Protein AF-A0A845YK09-F1 (afdb_monomer_lite)

Foldseek 3Di:
DDPLLVVLVVLVVLVVLVQQQVCQVLLFGDQDPPDDDDDDPVLCPDPVLVCQQVFPWDADPLQGIAGDDHPQSLSNSLVCLLVLHGDHDDSPDDDDDDDDDDDDSVVVVLLVLLQVLLSLLRNLVVNLVSDCVSRPVVSNVVSVCSVCQLLVLVLLVLLLVVCVVVVVVVSNVVSVVVLVVVLVVVQCVSCPPHPDDRDPSSSVSVNCCRNVSSVSNLLSNLASQWDWDPPDPIDTGHRDDDDPSSVVSVVVSVVVSVVVVVVSNQVSCVVVVNDDPVVVVVVVDPDDPPPPQPDAAEDELVVQPFDAPPPDASLVSQQVVLVVCCPDPVLVHAHEYEAAFHETEHAAAREHATARYEYEYPAEPRAEDEYPYAPVRHQENYHYDHPDPAAHEAYEYEGYEYHYDDQPRALRHEYHEHARYEHYEYERYEYEPRHPHPYHYHNYYNYYYYNYYYNNHDDDPPPPPPDDPPDD

Secondary structure (DSSP, 8-state):
--HHHHHHHHHHHHHHHHHHHHHHTTT-PPP-TTS-----HHHHT-HHHHHHHHH-EEEETTTEEEEPPS--HHHHHHHHHHTT------TT----------S-HHHHHHHHHHHHHHHHHHHHHHHHTTHHHHH-HHHHHHHHHHHHHHHHHHHHHHHHHHHHHTT-HHHHHHHHHHHHHHHHHHHHHHHTT-SSPP-TTHHHHHHHHHHHHHHHHHHHHHTTT-EEE-SSTTEEEPPS--HHHHHHHHHHHHHHHHHHHHHHHHHHHHHTTS--HHHHTGGGSS------PPPPEEEEGGGGT--TTSSS-HHHHHHHHHHHHHHSTTTTS-EEEEP-SEEEEESS-EEE-SSSEEEE-SSTTTEEEEE---TTT-SEEEEE--SSSSPEE--EEES-EEEES-TTT-TT-EEEEEESEEEEEEEEEEE-TT-S-SEEEES-EEEEEEEEEETTEEPPPPTTS-SSSS--

Radius of gyration: 36.16 Å; chains: 1; bounding box: 84×55×91 Å

Structure (mmCIF, N/CA/C/O backbone):
data_AF-A0A845YK09-F1
#
_entry.id   AF-A0A845YK09-F1
#
loop_
_atom_site.group_PDB
_atom_site.id
_atom_site.type_symbol
_atom_site.label_atom_id
_atom_site.label_alt_id
_atom_site.label_comp_id
_atom_site.label_asym_id
_atom_site.label_entity_id
_atom_site.label_seq_id
_atom_site.pdbx_PDB_ins_code
_atom_site.Cartn_x
_atom_site.Cartn_y
_atom_site.Cartn_z
_atom_site.occupancy
_atom_site.B_iso_or_equiv
_atom_site.auth_seq_id
_atom_site.auth_comp_id
_atom_site.auth_asym_id
_atom_site.auth_atom_id
_atom_site.pdbx_PDB_model_num
ATOM 1 N N . GLY A 1 1 ? 31.992 8.719 -1.943 1.00 63.75 1 GLY A N 1
ATOM 2 C CA . GLY A 1 1 ? 30.748 9.393 -1.505 1.00 63.75 1 GLY A CA 1
ATOM 3 C C . GLY A 1 1 ? 30.561 9.208 -0.008 1.00 63.75 1 GLY A C 1
ATOM 4 O O . GLY A 1 1 ? 31.374 8.524 0.595 1.00 63.75 1 GLY A O 1
ATOM 5 N N . SER A 1 2 ? 29.523 9.802 0.593 1.00 82.25 2 SER A N 1
ATOM 6 C CA . SER A 1 2 ? 29.191 9.605 2.020 1.00 82.25 2 SER A CA 1
ATOM 7 C C . SER A 1 2 ? 28.936 8.128 2.353 1.00 82.25 2 SER A C 1
ATOM 9 O O . SER A 1 2 ? 28.369 7.408 1.528 1.00 82.25 2 SER A O 1
ATOM 11 N N . TYR A 1 3 ? 29.289 7.705 3.574 1.00 86.69 3 TYR A N 1
ATOM 12 C CA . TYR A 1 3 ? 29.006 6.365 4.103 1.00 86.69 3 TYR A CA 1
ATOM 13 C C . TYR A 1 3 ? 27.533 5.972 3.921 1.00 86.69 3 TYR A C 1
ATOM 15 O O . TYR A 1 3 ? 27.232 4.916 3.374 1.00 86.69 3 TYR A O 1
ATOM 23 N N . PHE A 1 4 ? 26.608 6.871 4.267 1.00 86.06 4 PHE A N 1
ATOM 24 C CA . PHE A 1 4 ? 25.168 6.629 4.143 1.00 86.06 4 PHE A CA 1
ATOM 25 C C . PHE A 1 4 ? 24.742 6.341 2.698 1.00 86.06 4 PHE A C 1
ATOM 27 O O . PHE A 1 4 ? 23.934 5.451 2.440 1.00 86.06 4 PHE A O 1
ATOM 34 N N . PHE A 1 5 ? 25.316 7.069 1.737 1.00 85.81 5 PHE A N 1
ATOM 35 C CA . PHE A 1 5 ? 25.036 6.855 0.320 1.00 85.81 5 PHE A CA 1
ATOM 36 C C . PHE A 1 5 ? 25.620 5.527 -0.172 1.00 85.81 5 PHE A C 1
ATOM 38 O O . PHE A 1 5 ? 24.969 4.828 -0.940 1.00 85.81 5 PHE A O 1
ATOM 45 N N . SER A 1 6 ? 26.812 5.155 0.301 1.00 87.19 6 SER A N 1
ATOM 46 C CA . SER A 1 6 ? 27.419 3.854 -0.002 1.00 87.19 6 SER A CA 1
ATOM 47 C C . SER A 1 6 ? 26.525 2.707 0.473 1.00 87.19 6 SER A C 1
ATOM 49 O O . SER A 1 6 ? 26.151 1.837 -0.312 1.00 87.19 6 SER A O 1
ATOM 51 N N . GLU A 1 7 ? 26.100 2.744 1.737 1.00 91.00 7 GLU A N 1
ATOM 52 C CA . GLU A 1 7 ? 25.234 1.717 2.326 1.00 91.00 7 GLU A CA 1
ATOM 53 C C . GLU A 1 7 ? 23.858 1.650 1.660 1.00 91.00 7 GLU A C 1
ATOM 55 O O . GLU A 1 7 ? 23.303 0.566 1.469 1.00 91.00 7 GLU A O 1
ATOM 60 N N . TRP A 1 8 ? 23.322 2.795 1.231 1.00 90.38 8 TRP A N 1
ATOM 61 C CA . TRP A 1 8 ? 22.096 2.834 0.444 1.00 90.38 8 TRP A CA 1
ATOM 62 C C . TRP A 1 8 ? 22.237 2.079 -0.886 1.00 90.38 8 TRP A C 1
ATOM 64 O O . TRP A 1 8 ? 21.333 1.331 -1.269 1.00 90.38 8 TRP A O 1
ATOM 74 N N . PHE A 1 9 ? 23.376 2.220 -1.575 1.00 88.00 9 PHE A N 1
ATOM 75 C CA . PHE A 1 9 ? 23.664 1.473 -2.802 1.00 88.00 9 PHE A CA 1
ATOM 76 C C . PHE A 1 9 ? 23.858 -0.022 -2.541 1.00 88.00 9 PHE A C 1
ATOM 78 O O . PHE A 1 9 ? 23.292 -0.821 -3.287 1.00 88.00 9 PHE A O 1
ATOM 85 N N . HIS A 1 10 ? 24.569 -0.412 -1.478 1.00 89.38 10 HIS A N 1
ATOM 86 C CA . HIS A 1 10 ? 24.695 -1.822 -1.085 1.00 89.38 10 HIS A CA 1
ATOM 87 C C . HIS A 1 10 ? 23.322 -2.471 -0.882 1.00 89.38 10 HIS A C 1
ATOM 89 O O . HIS A 1 10 ? 23.023 -3.491 -1.507 1.00 89.38 10 HIS A O 1
ATOM 95 N N . LEU A 1 11 ? 22.449 -1.828 -0.099 1.00 92.50 11 LEU A N 1
ATOM 96 C CA . LEU A 1 11 ? 21.074 -2.280 0.106 1.00 92.50 11 LEU A CA 1
ATOM 97 C C . LEU A 1 11 ? 20.306 -2.382 -1.220 1.00 92.50 11 LEU A C 1
ATOM 99 O O . LEU A 1 11 ? 19.710 -3.416 -1.524 1.00 92.50 11 LEU A O 1
ATOM 103 N N . ARG A 1 12 ? 20.338 -1.327 -2.042 1.00 89.38 12 ARG A N 1
ATOM 104 C CA . ARG A 1 12 ? 19.644 -1.294 -3.339 1.00 89.38 12 ARG A CA 1
ATOM 105 C C . ARG A 1 12 ? 20.117 -2.405 -4.268 1.00 89.38 12 ARG A C 1
ATOM 107 O O . ARG A 1 12 ? 19.286 -3.007 -4.948 1.00 89.38 12 ARG A O 1
ATOM 114 N N . PHE A 1 13 ? 21.418 -2.666 -4.325 1.00 88.38 13 PHE A N 1
ATOM 115 C CA . PHE A 1 13 ? 21.980 -3.707 -5.174 1.00 88.38 13 PHE A CA 1
ATOM 116 C C . PHE A 1 13 ? 21.668 -5.108 -4.668 1.00 88.38 13 PHE A C 1
ATOM 118 O O . PHE A 1 13 ? 21.361 -5.959 -5.501 1.00 88.38 13 PHE A O 1
ATOM 125 N N . ALA A 1 14 ? 21.674 -5.335 -3.354 1.00 91.00 14 ALA A N 1
ATOM 126 C CA . ALA A 1 14 ? 21.260 -6.607 -2.771 1.00 91.00 14 ALA A CA 1
ATOM 127 C C . ALA A 1 14 ? 19.788 -6.911 -3.101 1.00 91.00 14 ALA A C 1
ATOM 129 O O . ALA A 1 14 ? 19.488 -7.960 -3.672 1.00 91.00 14 ALA A O 1
ATOM 130 N N . GLN A 1 15 ? 18.890 -5.940 -2.889 1.00 91.81 15 GLN A N 1
ATOM 131 C CA . GLN A 1 15 ? 17.472 -6.067 -3.252 1.00 91.81 15 GLN A CA 1
ATOM 132 C C . GLN A 1 15 ? 17.271 -6.342 -4.744 1.00 91.81 15 GLN A C 1
ATOM 134 O O . GLN A 1 15 ? 16.483 -7.202 -5.128 1.00 91.81 15 GLN A O 1
ATOM 139 N N . ARG A 1 16 ? 17.982 -5.601 -5.605 1.00 89.31 16 ARG A N 1
ATOM 140 C CA . ARG A 1 16 ? 17.875 -5.768 -7.059 1.00 89.31 16 ARG A CA 1
ATOM 141 C C . ARG A 1 16 ? 18.426 -7.099 -7.533 1.00 89.31 16 ARG A C 1
ATOM 143 O O . ARG A 1 16 ? 17.852 -7.665 -8.449 1.00 89.31 16 ARG A O 1
ATOM 150 N N . HIS A 1 17 ? 19.512 -7.582 -6.943 1.00 89.56 17 HIS A N 1
ATOM 151 C CA . HIS A 1 17 ? 20.058 -8.885 -7.290 1.00 89.56 17 HIS A CA 1
ATOM 152 C C . HIS A 1 17 ? 19.050 -9.990 -6.968 1.00 89.56 17 HIS A C 1
ATOM 154 O O . HIS A 1 17 ? 18.699 -10.744 -7.863 1.00 89.56 17 HIS A O 1
ATOM 160 N N . MET A 1 18 ? 18.515 -10.024 -5.742 1.00 90.38 18 MET A N 1
ATOM 161 C CA . MET A 1 18 ? 17.496 -11.006 -5.358 1.00 90.38 18 MET A CA 1
ATOM 162 C C . MET A 1 18 ? 16.271 -10.952 -6.283 1.00 90.38 18 MET A C 1
ATOM 164 O O . MET A 1 18 ? 15.824 -11.983 -6.778 1.00 90.38 18 MET A O 1
ATOM 168 N N . GLN A 1 19 ? 15.769 -9.745 -6.563 1.00 91.00 19 GLN A N 1
ATOM 169 C CA . GLN A 1 19 ? 14.656 -9.547 -7.490 1.00 91.00 19 GLN A CA 1
ATOM 170 C C . GLN A 1 19 ? 14.965 -10.105 -8.885 1.00 91.00 19 GLN A C 1
ATOM 172 O O . GLN A 1 19 ? 14.148 -10.823 -9.445 1.00 91.00 19 GLN A O 1
ATOM 177 N N . MET A 1 20 ? 16.145 -9.815 -9.436 1.00 91.38 20 MET A N 1
ATOM 178 C CA . MET A 1 20 ? 16.518 -10.268 -10.778 1.00 91.38 20 MET A CA 1
ATOM 179 C C . MET A 1 20 ? 16.751 -11.776 -10.848 1.00 91.38 20 MET A C 1
ATOM 181 O O . MET A 1 20 ? 16.384 -12.382 -11.849 1.00 91.38 20 MET A O 1
ATOM 185 N N . CYS A 1 21 ? 17.303 -12.391 -9.798 1.00 90.75 21 CYS A N 1
ATOM 186 C CA . CYS A 1 21 ? 17.396 -13.848 -9.706 1.00 90.75 21 CYS A CA 1
ATOM 187 C C . CYS A 1 21 ? 16.002 -14.485 -9.753 1.00 90.75 21 CYS A C 1
ATOM 189 O O . CYS A 1 21 ? 15.794 -15.426 -10.511 1.00 90.75 21 CYS A O 1
ATOM 191 N N . SER A 1 22 ? 15.037 -13.925 -9.014 1.00 91.12 22 SER A N 1
ATOM 192 C CA . SER A 1 22 ? 13.645 -14.387 -9.042 1.00 91.12 22 SER A CA 1
ATOM 193 C C . SER A 1 22 ? 12.999 -14.185 -10.415 1.00 91.12 22 SER A C 1
ATOM 195 O O . SER A 1 22 ? 12.421 -15.121 -10.959 1.00 91.12 22 SER A O 1
ATOM 197 N N . ASP A 1 23 ? 13.106 -12.987 -10.997 1.00 91.50 23 ASP A N 1
ATOM 198 C CA . ASP A 1 23 ? 12.521 -12.678 -12.308 1.00 91.50 23 ASP A CA 1
ATOM 199 C C . ASP A 1 23 ? 13.097 -13.587 -13.405 1.00 91.50 23 ASP A C 1
ATOM 201 O O . ASP A 1 23 ? 12.371 -14.060 -14.279 1.00 91.50 23 ASP A O 1
ATOM 205 N N . SER A 1 24 ? 14.399 -13.875 -13.346 1.00 92.06 24 SER A N 1
ATOM 206 C CA . SER A 1 24 ? 15.105 -14.678 -14.345 1.00 92.06 24 SER A CA 1
ATOM 207 C C . SER A 1 24 ? 14.584 -16.109 -14.469 1.00 92.06 24 SER A C 1
ATOM 209 O O . SER A 1 24 ? 14.673 -16.680 -15.556 1.00 92.06 24 SER A O 1
ATOM 211 N N . LEU A 1 25 ? 14.010 -16.679 -13.404 1.00 91.94 25 LEU A N 1
ATOM 212 C CA . LEU A 1 25 ? 13.398 -18.014 -13.440 1.00 91.94 25 LEU A CA 1
ATOM 213 C C . LEU A 1 25 ? 12.175 -18.075 -14.366 1.00 91.94 25 LEU A C 1
ATOM 215 O O . LEU A 1 25 ? 11.788 -19.150 -14.806 1.00 91.94 25 LEU A O 1
ATOM 219 N N . SER A 1 26 ? 11.578 -16.926 -14.693 1.00 91.50 26 SER A N 1
ATOM 220 C CA . SER A 1 26 ? 10.445 -16.837 -15.618 1.00 91.50 26 SER A CA 1
ATOM 221 C C . SER A 1 26 ? 10.853 -16.682 -17.090 1.00 91.50 26 SER A C 1
ATOM 223 O O . SER A 1 26 ? 9.992 -16.464 -17.941 1.00 91.50 26 SER A O 1
ATOM 225 N N . HIS A 1 27 ? 12.158 -16.729 -17.398 1.00 92.31 27 HIS A N 1
ATOM 226 C CA . HIS A 1 27 ? 12.743 -16.388 -18.707 1.00 92.31 27 HIS A CA 1
ATOM 227 C C . HIS A 1 27 ? 12.417 -14.966 -19.196 1.00 92.31 27 HIS A C 1
ATOM 229 O O . HIS A 1 27 ? 12.650 -14.626 -20.360 1.00 92.31 27 HIS A O 1
ATOM 235 N N . LYS A 1 28 ? 11.889 -14.117 -18.307 1.00 92.00 28 LYS A N 1
ATOM 236 C CA . LYS A 1 28 ? 11.521 -12.727 -18.559 1.00 92.00 28 LYS A CA 1
ATOM 237 C C . LYS A 1 28 ? 11.984 -11.877 -17.376 1.00 92.00 28 LYS A C 1
ATOM 239 O O . LYS A 1 28 ? 11.409 -11.908 -16.294 1.00 92.00 28 LYS A O 1
ATOM 244 N N . VAL A 1 29 ? 13.015 -11.064 -17.577 1.00 91.19 29 VAL A N 1
ATOM 245 C CA . VAL A 1 29 ? 13.506 -10.155 -16.526 1.00 91.19 29 VAL A CA 1
ATOM 246 C C . VAL A 1 29 ? 12.875 -8.776 -16.629 1.00 91.19 29 VAL A C 1
ATOM 248 O O . VAL A 1 29 ? 12.523 -8.308 -17.715 1.00 91.19 29 VAL A O 1
ATOM 251 N N . MET A 1 30 ? 12.774 -8.077 -15.502 1.00 89.44 30 MET A N 1
ATOM 252 C CA . MET A 1 30 ? 12.527 -6.641 -15.526 1.00 89.44 30 MET A CA 1
ATOM 253 C C . MET A 1 30 ? 13.784 -5.888 -15.968 1.00 89.44 30 MET A C 1
ATOM 255 O O . MET A 1 30 ? 14.908 -6.287 -15.681 1.00 89.44 30 MET A O 1
ATOM 259 N N . CYS A 1 31 ? 13.616 -4.746 -16.637 1.00 86.00 31 CYS A N 1
ATOM 260 C CA . CYS A 1 31 ? 14.777 -3.936 -17.006 1.00 86.00 31 CYS A CA 1
ATOM 261 C C . CYS A 1 31 ? 15.535 -3.435 -15.768 1.00 86.00 31 CYS A C 1
ATOM 263 O O . CYS A 1 31 ? 14.971 -2.771 -14.881 1.00 86.00 31 CYS A O 1
ATOM 265 N N . LEU A 1 32 ? 16.831 -3.735 -15.776 1.00 77.81 32 LEU A N 1
ATOM 266 C CA . LEU A 1 32 ? 17.818 -3.407 -14.765 1.00 77.81 32 LEU A CA 1
ATOM 267 C C . LEU A 1 32 ? 18.640 -2.197 -15.229 1.00 77.81 32 LEU A C 1
ATOM 269 O O . LEU A 1 32 ? 19.748 -2.326 -15.739 1.00 77.81 32 LEU A O 1
ATOM 273 N N . THR A 1 33 ? 18.063 -1.007 -15.072 1.00 67.31 33 THR A N 1
ATOM 274 C CA . THR A 1 33 ? 18.652 0.246 -15.569 1.00 67.31 33 THR A CA 1
ATOM 275 C C . THR A 1 33 ? 20.012 0.541 -14.938 1.00 67.31 33 THR A C 1
ATOM 277 O O . THR A 1 33 ? 20.138 0.479 -13.710 1.00 67.31 33 THR A O 1
ATOM 280 N N . GLY A 1 34 ? 20.983 0.966 -15.747 1.00 65.50 34 GLY A N 1
ATOM 281 C CA . GLY A 1 34 ? 22.336 1.289 -15.287 1.00 65.50 34 GLY A CA 1
ATOM 282 C C . GLY A 1 34 ? 23.223 0.068 -15.032 1.00 65.50 34 GLY A C 1
ATOM 283 O O . GLY A 1 34 ? 24.193 0.174 -14.282 1.00 65.50 34 GLY A O 1
ATOM 284 N N . ARG A 1 35 ? 22.890 -1.084 -15.626 1.00 70.50 35 ARG A N 1
ATOM 285 C CA . ARG A 1 35 ? 23.744 -2.275 -15.641 1.00 70.50 35 ARG A CA 1
ATOM 286 C C . ARG A 1 35 ? 24.075 -2.708 -17.061 1.00 70.50 35 ARG A C 1
ATOM 288 O O . ARG A 1 35 ? 23.386 -2.369 -18.018 1.00 70.50 35 ARG A O 1
ATOM 295 N N . PHE A 1 36 ? 25.156 -3.469 -17.164 1.00 80.50 36 PHE A N 1
ATOM 296 C CA . PHE A 1 36 ? 25.626 -4.031 -18.416 1.00 80.50 36 PHE A CA 1
ATOM 297 C C . PHE A 1 36 ? 24.613 -5.047 -18.954 1.00 80.50 36 PHE A C 1
ATOM 299 O O . PHE A 1 36 ? 24.265 -6.003 -18.264 1.00 80.50 36 PHE A O 1
ATOM 306 N N . SER A 1 37 ? 24.125 -4.807 -20.169 1.00 86.31 37 SER A N 1
ATOM 307 C CA . SER A 1 37 ? 23.201 -5.694 -20.875 1.00 86.31 37 SER A CA 1
ATOM 308 C C . SER A 1 37 ? 23.876 -6.197 -22.143 1.00 86.31 37 SER A C 1
ATOM 310 O O . SER A 1 37 ? 24.439 -5.405 -22.899 1.00 86.31 37 SER A O 1
ATOM 312 N N . LEU A 1 38 ? 23.805 -7.504 -22.377 1.00 89.19 38 LEU A N 1
ATOM 313 C CA . LEU A 1 38 ? 24.277 -8.134 -23.604 1.00 89.19 38 LEU A CA 1
ATOM 314 C C . LEU A 1 38 ? 23.077 -8.492 -24.474 1.00 89.19 38 LEU A C 1
ATOM 316 O O . LEU A 1 38 ? 22.118 -9.108 -24.011 1.00 89.19 38 LEU A O 1
ATOM 320 N N . PHE A 1 39 ? 23.146 -8.113 -25.744 1.00 90.56 39 PHE A N 1
ATOM 321 C CA . PHE A 1 39 ? 22.123 -8.413 -26.737 1.00 90.56 39 PHE A CA 1
ATOM 322 C C . PHE A 1 39 ? 22.723 -9.317 -27.810 1.00 90.56 39 PHE A C 1
ATOM 324 O O . PHE A 1 39 ? 23.889 -9.164 -28.175 1.00 90.56 39 PHE A O 1
ATOM 331 N N . ARG A 1 40 ? 21.922 -10.240 -28.352 1.00 91.44 40 ARG A N 1
ATOM 332 C CA . ARG A 1 40 ? 22.327 -11.003 -29.540 1.00 91.44 40 ARG A CA 1
ATOM 333 C C . ARG A 1 40 ? 22.567 -10.030 -30.694 1.00 91.44 40 ARG A C 1
ATOM 335 O O . ARG A 1 40 ? 21.747 -9.135 -30.911 1.00 91.44 40 ARG A O 1
ATOM 342 N N . ALA A 1 41 ? 23.653 -10.224 -31.442 1.00 93.81 41 ALA A N 1
ATOM 343 C CA . ALA A 1 41 ? 24.019 -9.345 -32.555 1.00 93.81 41 ALA A CA 1
ATOM 344 C C . ALA A 1 41 ? 22.880 -9.216 -33.581 1.00 93.81 41 ALA A C 1
ATOM 346 O O . ALA A 1 41 ? 22.527 -8.108 -33.973 1.00 93.81 41 ALA A O 1
ATOM 347 N N . GLU A 1 42 ? 22.227 -10.332 -33.916 1.00 91.88 42 GLU A N 1
ATOM 348 C CA . GLU A 1 42 ? 21.056 -10.362 -34.805 1.00 91.88 42 GLU A CA 1
ATOM 349 C C . GLU A 1 42 ? 19.921 -9.436 -34.342 1.00 91.88 42 GLU A C 1
ATOM 351 O O . GLU A 1 42 ? 19.211 -8.863 -35.161 1.00 91.88 42 GLU A O 1
ATOM 356 N N . THR A 1 43 ? 19.742 -9.274 -33.029 1.00 91.31 43 THR A N 1
ATOM 357 C CA . THR A 1 43 ? 18.692 -8.437 -32.451 1.00 91.31 43 THR A CA 1
ATOM 358 C C . THR A 1 43 ? 19.110 -6.976 -32.458 1.00 91.31 43 THR A C 1
ATOM 360 O O . THR A 1 43 ? 18.324 -6.120 -32.858 1.00 91.31 43 THR A O 1
ATOM 363 N N . ALA A 1 44 ? 20.349 -6.695 -32.053 1.00 89.69 44 ALA A N 1
ATOM 364 C CA . ALA A 1 44 ? 20.887 -5.340 -31.999 1.00 89.69 44 ALA A CA 1
ATOM 365 C C . ALA A 1 44 ? 20.982 -4.687 -33.390 1.00 89.69 44 ALA A C 1
ATOM 367 O O . ALA A 1 44 ? 20.804 -3.478 -33.509 1.00 89.69 44 ALA A O 1
ATOM 368 N N . LEU A 1 45 ? 21.216 -5.485 -34.438 1.00 92.94 45 LEU A N 1
ATOM 369 C CA . LEU A 1 45 ? 21.327 -5.020 -35.823 1.00 92.94 45 LEU A CA 1
ATOM 370 C C . LEU A 1 45 ? 19.976 -4.848 -36.535 1.00 92.94 45 LEU A C 1
ATOM 372 O O . LEU A 1 45 ? 19.941 -4.372 -37.670 1.00 92.94 45 LEU A O 1
ATOM 376 N N . LYS A 1 46 ? 18.845 -5.201 -35.906 1.00 94.69 46 LYS A N 1
ATOM 377 C CA . LYS A 1 46 ? 17.527 -4.977 -36.517 1.00 94.69 46 LYS A CA 1
ATOM 378 C C . LYS A 1 46 ? 17.240 -3.474 -36.628 1.00 94.69 46 LYS A C 1
ATOM 380 O O . LYS A 1 46 ? 17.249 -2.790 -35.600 1.00 94.69 46 LYS A O 1
ATOM 385 N N . PRO A 1 47 ? 16.841 -2.956 -37.808 1.00 94.38 47 PRO A N 1
ATOM 386 C CA . PRO A 1 47 ? 16.496 -1.540 -37.966 1.00 94.38 47 PRO A CA 1
ATOM 387 C C . PRO A 1 47 ? 15.410 -1.073 -36.989 1.00 94.38 47 PRO A C 1
ATOM 389 O O . PRO A 1 47 ? 15.493 0.017 -36.434 1.00 94.38 47 PRO A O 1
ATOM 392 N N . SER A 1 48 ? 14.425 -1.930 -36.694 1.00 93.88 48 SER A N 1
ATOM 393 C CA . SER A 1 48 ? 13.367 -1.635 -35.721 1.00 93.88 48 SER A CA 1
ATOM 394 C C . SER A 1 48 ? 13.869 -1.502 -34.280 1.00 93.88 48 SER A C 1
ATOM 396 O O . SER A 1 48 ? 13.232 -0.822 -33.483 1.00 93.88 48 SER A O 1
ATOM 398 N N . PHE A 1 49 ? 14.965 -2.182 -33.925 1.00 92.25 49 PHE A N 1
ATOM 399 C CA . PHE A 1 49 ? 15.571 -2.085 -32.595 1.00 92.25 49 PHE A CA 1
ATOM 400 C C . PHE A 1 49 ? 16.267 -0.729 -32.437 1.00 92.25 49 PHE A C 1
ATOM 402 O O . PHE A 1 49 ? 15.999 -0.007 -31.477 1.00 92.25 49 PHE A O 1
ATOM 409 N N . ALA A 1 50 ? 17.079 -0.345 -33.428 1.00 89.06 50 ALA A N 1
ATOM 410 C CA . ALA A 1 50 ? 17.730 0.963 -33.474 1.00 89.06 50 ALA A CA 1
ATOM 411 C C . ALA A 1 50 ? 16.704 2.110 -33.512 1.00 89.06 50 ALA A C 1
ATOM 413 O O . ALA A 1 50 ? 16.793 3.038 -32.711 1.00 89.06 50 ALA A O 1
ATOM 414 N N . ALA A 1 51 ? 15.670 1.997 -34.353 1.00 90.50 51 ALA A N 1
ATOM 415 C CA . ALA A 1 51 ? 14.602 2.991 -34.443 1.00 90.50 51 ALA A CA 1
ATOM 416 C C . ALA A 1 51 ? 13.823 3.138 -33.123 1.00 90.50 51 ALA A C 1
ATOM 418 O O . ALA A 1 51 ? 13.535 4.259 -32.704 1.00 90.50 51 ALA A O 1
ATOM 419 N N . GLN A 1 52 ? 13.523 2.028 -32.431 1.00 90.62 52 GLN A N 1
ATOM 420 C CA . GLN A 1 52 ? 12.881 2.073 -31.113 1.00 90.62 52 GLN A CA 1
ATOM 421 C C . GLN A 1 52 ? 13.753 2.814 -30.099 1.00 90.62 52 GLN A C 1
ATOM 423 O O . GLN A 1 52 ? 13.223 3.596 -29.321 1.00 90.62 52 GLN A O 1
ATOM 428 N N . LEU A 1 53 ? 15.068 2.591 -30.100 1.00 87.94 53 LEU A N 1
ATOM 429 C CA . LEU A 1 53 ? 15.991 3.270 -29.191 1.00 87.94 53 LEU A CA 1
ATOM 430 C C . LEU A 1 53 ? 16.134 4.767 -29.509 1.00 87.94 53 LEU A C 1
ATOM 432 O O . LEU A 1 53 ? 16.220 5.592 -28.599 1.00 87.94 53 LEU A O 1
ATOM 436 N N . GLU A 1 54 ? 16.168 5.123 -30.791 1.00 87.06 54 GLU A N 1
ATOM 437 C CA . GLU A 1 54 ? 16.392 6.497 -31.237 1.00 87.06 54 GLU A CA 1
ATOM 438 C C . GLU A 1 54 ? 15.141 7.369 -31.097 1.00 87.06 54 GLU A C 1
ATOM 440 O O . GLU A 1 54 ? 15.243 8.553 -30.765 1.00 87.06 54 GLU A O 1
ATOM 445 N N . GLN A 1 55 ? 13.960 6.809 -31.363 1.00 87.25 55 GLN A N 1
ATOM 446 C CA . GLN A 1 55 ? 12.719 7.564 -31.539 1.00 87.25 55 GLN A CA 1
ATOM 447 C C . GLN A 1 55 ? 11.653 7.250 -30.485 1.00 87.25 55 GLN A C 1
ATOM 449 O O . GLN A 1 55 ? 10.511 7.668 -30.663 1.00 87.25 55 GLN A O 1
ATOM 454 N N . ASP A 1 56 ? 11.989 6.560 -29.387 1.00 89.69 56 ASP A N 1
ATOM 455 C CA . ASP A 1 56 ? 10.975 6.151 -28.411 1.00 89.69 56 ASP A CA 1
ATOM 456 C C . ASP A 1 56 ? 10.177 7.328 -27.841 1.00 89.69 56 ASP A C 1
ATOM 458 O O . ASP A 1 56 ? 10.725 8.368 -27.457 1.00 89.69 56 ASP A O 1
ATOM 462 N N . TYR A 1 57 ? 8.869 7.137 -27.730 1.00 88.12 57 TYR A N 1
ATOM 463 C CA . TYR A 1 57 ? 7.946 8.132 -27.214 1.00 88.12 57 TYR A CA 1
ATOM 464 C C . TYR A 1 57 ? 6.830 7.481 -26.402 1.00 88.12 57 TYR A C 1
ATOM 466 O O . TYR A 1 57 ? 6.527 6.293 -26.527 1.00 88.12 57 TYR A O 1
ATOM 474 N N . LEU A 1 58 ? 6.177 8.295 -25.579 1.00 88.56 58 LEU A N 1
ATOM 475 C CA . LEU A 1 58 ? 4.933 7.943 -24.912 1.00 88.56 58 LEU A CA 1
ATOM 476 C C . LEU A 1 58 ? 3.845 8.923 -25.338 1.00 88.56 58 LEU A C 1
ATOM 478 O O . LEU A 1 58 ? 4.080 10.130 -25.375 1.00 88.56 58 LEU A O 1
ATOM 482 N N . ASN A 1 59 ? 2.664 8.393 -25.653 1.00 88.12 59 ASN A N 1
ATOM 483 C CA . ASN A 1 59 ? 1.446 9.185 -25.781 1.00 88.12 59 ASN A CA 1
ATOM 484 C C . ASN A 1 59 ? 0.738 9.158 -24.425 1.00 88.12 59 ASN A C 1
ATOM 486 O O . ASN A 1 59 ? 0.217 8.119 -24.024 1.00 88.12 59 ASN A O 1
ATOM 490 N N . ASP A 1 60 ? 0.759 10.279 -23.717 1.00 88.50 60 ASP A N 1
ATOM 491 C CA . ASP A 1 60 ? 0.074 10.447 -22.442 1.00 88.50 60 ASP A CA 1
ATOM 492 C C . ASP A 1 60 ? -1.169 11.318 -22.626 1.00 88.50 60 ASP A C 1
ATOM 494 O O . ASP A 1 60 ? -1.162 12.272 -23.404 1.00 88.50 60 ASP A O 1
ATOM 498 N N . TRP A 1 61 ? -2.246 10.981 -21.923 1.00 88.56 61 TRP A N 1
ATOM 499 C CA . TRP A 1 61 ? -3.534 11.651 -22.082 1.00 88.56 61 TRP A CA 1
ATOM 500 C C . TRP A 1 61 ? -3.507 13.116 -21.613 1.00 88.56 61 TRP A C 1
ATOM 502 O O . TRP A 1 61 ? -4.229 13.939 -22.167 1.00 88.56 61 TRP A O 1
ATOM 512 N N . LEU A 1 62 ? -2.671 13.454 -20.622 1.00 89.31 62 LEU A N 1
ATOM 513 C CA . LEU A 1 62 ? -2.545 14.809 -20.085 1.00 89.31 62 LEU A CA 1
ATOM 514 C C . LEU A 1 62 ? -1.408 15.567 -20.772 1.00 89.31 62 LEU A C 1
ATOM 516 O O . LEU A 1 62 ? -1.538 16.737 -21.134 1.00 89.31 62 LEU A O 1
ATOM 520 N N . TRP A 1 63 ? -0.264 14.902 -20.937 1.00 87.12 63 TRP A N 1
ATOM 521 C CA . TRP A 1 63 ? 0.955 15.543 -21.425 1.00 87.12 63 TRP A CA 1
ATOM 522 C C . TRP A 1 63 ? 1.109 15.519 -22.950 1.00 87.12 63 TRP A C 1
ATOM 524 O O . TRP A 1 63 ? 1.947 16.249 -23.484 1.00 87.12 63 TRP A O 1
ATOM 534 N N . GLY A 1 64 ? 0.293 14.738 -23.657 1.00 86.56 64 GLY A N 1
ATOM 535 C CA . GLY A 1 64 ? 0.416 14.512 -25.093 1.00 86.56 64 GLY A CA 1
ATOM 536 C C . GLY A 1 64 ? 1.579 13.579 -25.432 1.00 86.56 64 GLY A C 1
ATOM 537 O O . GLY A 1 64 ? 2.023 12.770 -24.613 1.00 86.56 64 GLY A O 1
ATOM 538 N N . ARG A 1 65 ? 2.086 13.679 -26.665 1.00 87.19 65 ARG A N 1
ATOM 539 C CA . ARG A 1 65 ? 3.244 12.896 -27.113 1.00 87.19 65 ARG A CA 1
ATOM 540 C C . ARG A 1 65 ? 4.540 13.533 -26.621 1.00 87.19 65 ARG A C 1
ATOM 542 O O . ARG A 1 65 ? 4.821 14.683 -26.947 1.00 87.19 65 ARG A O 1
ATOM 549 N N . PHE A 1 66 ? 5.369 12.770 -25.912 1.00 86.25 66 PHE A N 1
ATOM 550 C CA . PHE A 1 66 ? 6.717 13.203 -25.543 1.00 86.25 66 PHE A CA 1
ATOM 551 C C . PHE A 1 66 ? 7.752 12.102 -25.773 1.00 86.25 66 PHE A C 1
ATOM 553 O O . PHE A 1 66 ? 7.511 10.922 -25.510 1.00 86.25 66 PHE A O 1
ATOM 560 N N . LYS A 1 67 ? 8.923 12.511 -26.270 1.00 85.69 67 LYS A N 1
ATOM 561 C CA . LYS A 1 67 ? 10.054 11.625 -26.553 1.00 85.69 67 LYS A CA 1
ATOM 562 C C . LYS A 1 67 ? 10.783 11.255 -25.258 1.00 85.69 67 LYS A C 1
ATOM 564 O O . LYS A 1 67 ? 10.872 12.059 -24.322 1.00 85.69 67 LYS A O 1
ATOM 569 N N . PHE A 1 68 ? 11.302 10.038 -25.179 1.00 84.38 68 PHE A N 1
ATOM 570 C CA . PHE A 1 68 ? 12.216 9.661 -24.105 1.00 84.38 68 PHE A CA 1
ATOM 571 C C . PHE A 1 68 ? 13.604 10.252 -24.366 1.00 84.38 68 PHE A C 1
ATOM 573 O O . PHE A 1 68 ? 14.014 10.432 -25.513 1.00 84.38 68 PHE A O 1
ATOM 580 N N . LEU A 1 69 ? 14.326 10.593 -23.297 1.00 75.38 69 LEU A N 1
ATOM 581 C CA . LEU A 1 69 ? 15.750 10.913 -23.414 1.00 75.38 69 LEU A CA 1
ATOM 582 C C . LEU A 1 69 ? 16.487 9.696 -24.005 1.00 75.38 69 LEU A C 1
ATOM 584 O O . LEU A 1 69 ? 16.229 8.566 -23.588 1.00 75.38 69 LEU A O 1
ATOM 588 N N . SER A 1 70 ? 17.351 9.928 -24.999 1.00 56.00 70 SER A N 1
ATOM 589 C CA . SER A 1 70 ? 18.025 8.867 -25.757 1.00 56.00 70 SER A CA 1
ATOM 590 C C . SER A 1 70 ? 18.882 7.967 -24.856 1.00 56.00 70 SER A C 1
ATOM 592 O O . SER A 1 70 ? 19.496 8.432 -23.895 1.00 56.00 70 SER A O 1
ATOM 594 N N . GLY A 1 71 ? 18.930 6.667 -25.175 1.00 63.31 71 GLY A N 1
ATOM 595 C CA . GLY A 1 71 ? 19.694 5.679 -24.401 1.00 63.31 71 GLY A CA 1
ATOM 596 C C . GLY A 1 71 ? 18.952 5.079 -23.199 1.00 63.31 71 GLY A C 1
ATOM 597 O O . GLY A 1 71 ? 19.600 4.667 -22.240 1.00 63.31 71 GLY A O 1
ATOM 598 N N . ASP A 1 72 ? 17.614 5.046 -23.207 1.00 71.50 72 ASP A N 1
ATOM 599 C CA . ASP A 1 72 ? 16.845 4.394 -22.141 1.00 71.50 72 ASP A CA 1
ATOM 600 C C . ASP A 1 72 ? 16.924 2.862 -22.271 1.00 71.50 72 ASP A C 1
ATOM 602 O O . ASP A 1 72 ? 16.358 2.272 -23.194 1.00 71.50 72 ASP A O 1
ATOM 606 N N . ASP A 1 73 ? 17.572 2.204 -21.302 1.00 83.94 73 ASP A N 1
ATOM 607 C CA . ASP A 1 73 ? 17.636 0.735 -21.175 1.00 83.94 73 ASP A CA 1
ATOM 608 C C . ASP A 1 73 ? 16.241 0.081 -21.206 1.00 83.94 73 ASP A C 1
ATOM 610 O O . ASP A 1 73 ? 16.076 -1.104 -21.507 1.00 83.94 73 ASP A O 1
ATOM 614 N N . LYS A 1 74 ? 15.202 0.844 -20.852 1.00 86.50 74 LYS A N 1
ATOM 615 C CA . LYS A 1 74 ? 13.822 0.370 -20.878 1.00 86.50 74 LYS A CA 1
ATOM 616 C C . LYS A 1 74 ? 13.247 0.284 -22.294 1.00 86.50 74 LYS A C 1
ATOM 618 O O . LYS A 1 74 ? 12.386 -0.564 -22.505 1.00 86.50 74 LYS A O 1
ATOM 623 N N . SER A 1 75 ? 13.714 1.091 -23.248 1.00 89.06 75 SER A N 1
ATOM 624 C CA . SER A 1 75 ? 13.263 1.047 -24.646 1.00 89.06 75 SER A CA 1
ATOM 625 C C . SER A 1 75 ? 13.694 -0.248 -25.329 1.00 89.06 75 SER A C 1
ATOM 627 O O . SER A 1 75 ? 12.878 -0.922 -25.962 1.00 89.06 75 SER A O 1
ATOM 629 N N . THR A 1 76 ? 14.956 -0.647 -25.145 1.00 90.00 76 THR A N 1
ATOM 630 C CA . THR A 1 76 ? 15.482 -1.919 -25.664 1.00 90.00 76 THR A CA 1
ATOM 631 C C . THR A 1 76 ? 14.846 -3.115 -24.959 1.00 90.00 76 THR A C 1
ATOM 633 O O . THR A 1 76 ? 14.434 -4.066 -25.620 1.00 90.00 76 THR A O 1
ATOM 636 N N . TRP A 1 77 ? 14.660 -3.047 -23.636 1.00 92.06 77 TRP A N 1
ATOM 637 C CA . TRP A 1 77 ? 13.914 -4.062 -22.887 1.00 92.06 77 TRP A CA 1
ATOM 638 C C . TRP A 1 77 ? 12.472 -4.221 -23.376 1.00 92.06 77 TRP A C 1
ATOM 640 O O . TRP A 1 77 ? 12.017 -5.341 -23.599 1.00 92.06 77 TRP A O 1
ATOM 650 N N . TYR A 1 78 ? 11.750 -3.116 -23.572 1.00 92.69 78 TYR A N 1
ATOM 651 C CA . TYR A 1 78 ? 10.376 -3.157 -24.064 1.00 92.69 78 TYR A CA 1
ATOM 652 C C . TYR A 1 78 ? 10.305 -3.769 -25.466 1.00 92.69 78 TYR A C 1
ATOM 654 O O . TYR A 1 78 ? 9.411 -4.573 -25.742 1.00 92.69 78 TYR A O 1
ATOM 662 N N . TRP A 1 79 ? 11.267 -3.439 -26.335 1.00 93.62 79 TRP A N 1
ATOM 663 C CA . TRP A 1 79 ? 11.379 -4.049 -27.657 1.00 93.62 79 TRP A CA 1
ATOM 664 C C . TRP A 1 79 ? 11.520 -5.571 -27.555 1.00 93.62 79 TRP A C 1
ATOM 666 O O . TRP A 1 79 ? 10.754 -6.291 -28.194 1.00 93.62 79 TRP A O 1
ATOM 676 N N . LEU A 1 80 ? 12.441 -6.066 -26.720 1.00 94.00 80 LEU A N 1
ATOM 677 C CA . LEU A 1 80 ? 12.652 -7.504 -26.518 1.00 94.00 80 LEU A CA 1
ATOM 678 C C . LEU A 1 80 ? 11.390 -8.195 -25.999 1.00 94.00 80 LEU A C 1
ATOM 680 O O . LEU A 1 80 ? 10.989 -9.232 -26.529 1.00 94.00 80 LEU A O 1
ATOM 684 N N . LEU A 1 81 ? 10.739 -7.583 -25.007 1.00 94.06 81 LEU A N 1
ATOM 685 C CA . LEU A 1 81 ? 9.523 -8.100 -24.392 1.00 94.06 81 LEU A CA 1
ATOM 686 C C . LEU A 1 81 ? 8.384 -8.213 -25.414 1.00 94.06 81 LEU A C 1
ATOM 688 O O . LEU A 1 81 ? 7.761 -9.264 -25.529 1.00 94.06 81 LEU A O 1
ATOM 692 N N . ARG A 1 82 ? 8.158 -7.166 -26.221 1.00 94.50 82 ARG A N 1
ATOM 693 C CA . ARG A 1 82 ? 7.145 -7.157 -27.291 1.00 94.50 82 ARG A CA 1
ATOM 694 C C . ARG A 1 82 ? 7.390 -8.246 -28.337 1.00 94.50 82 ARG A C 1
ATOM 696 O O . ARG A 1 82 ? 6.431 -8.801 -28.865 1.00 94.50 82 ARG A O 1
ATOM 703 N N . HIS A 1 83 ? 8.652 -8.555 -28.623 1.00 94.44 83 HIS A N 1
ATOM 704 C CA . HIS A 1 83 ? 9.040 -9.604 -29.567 1.00 94.44 83 HIS A CA 1
ATOM 705 C C . HIS A 1 83 ? 9.220 -10.976 -28.899 1.00 94.44 83 HIS A C 1
ATOM 707 O O . HIS A 1 83 ? 9.740 -11.891 -29.530 1.00 94.44 83 HIS A O 1
ATOM 713 N N . LYS A 1 84 ? 8.770 -11.133 -27.645 1.00 94.06 84 LYS A N 1
ATOM 714 C CA . LYS A 1 84 ? 8.752 -12.395 -26.890 1.00 94.06 84 LYS A CA 1
ATOM 715 C C . LYS A 1 84 ? 10.128 -13.037 -26.681 1.00 94.06 84 LYS A C 1
ATOM 717 O O . LYS A 1 84 ? 10.192 -14.223 -26.375 1.00 94.06 84 LYS A O 1
ATOM 722 N N . TYR A 1 85 ? 11.213 -12.269 -26.765 1.00 94.00 85 TYR A N 1
ATOM 723 C CA . TYR A 1 85 ? 12.557 -12.786 -26.498 1.00 94.00 85 TYR A CA 1
ATOM 724 C C . TYR A 1 85 ? 12.693 -13.266 -25.057 1.00 94.00 85 TYR A C 1
ATOM 726 O O . TYR A 1 85 ? 12.155 -12.645 -24.133 1.00 94.00 85 TYR A O 1
ATOM 734 N N . ASP A 1 86 ? 13.434 -14.352 -24.871 1.00 93.69 86 ASP A N 1
ATOM 735 C CA . ASP A 1 86 ? 13.860 -14.795 -23.550 1.00 93.69 86 ASP A CA 1
ATOM 736 C C . ASP A 1 86 ? 15.018 -13.945 -23.055 1.00 93.69 86 ASP A C 1
ATOM 738 O O . ASP A 1 86 ? 15.943 -13.594 -23.793 1.00 93.69 86 ASP A O 1
ATOM 742 N N . MET A 1 87 ? 14.927 -13.576 -21.787 1.00 93.31 87 MET A N 1
ATOM 743 C CA . MET A 1 87 ? 15.871 -12.708 -21.113 1.00 93.31 87 MET A CA 1
ATOM 744 C C . MET A 1 87 ? 16.123 -13.291 -19.729 1.00 93.31 87 MET A C 1
ATOM 746 O O . MET A 1 87 ? 15.180 -13.574 -18.994 1.00 93.31 87 MET A O 1
ATOM 750 N N . PHE A 1 88 ? 17.388 -13.446 -19.365 1.00 91.94 88 PHE A N 1
ATOM 751 C CA . PHE A 1 88 ? 17.785 -13.991 -18.074 1.00 91.94 88 PHE A CA 1
ATOM 752 C C . PHE A 1 88 ? 18.868 -13.116 -17.446 1.00 91.94 88 PHE A C 1
ATOM 754 O O . PHE A 1 88 ? 19.580 -12.378 -18.129 1.00 91.94 88 PHE A O 1
ATOM 761 N N . TYR A 1 89 ? 18.950 -13.174 -16.125 1.00 92.69 89 TYR A N 1
ATOM 762 C CA . TYR A 1 89 ? 19.960 -12.501 -15.329 1.00 92.69 89 TYR A CA 1
ATOM 763 C C . TYR A 1 89 ? 21.069 -13.499 -14.998 1.00 92.69 89 TYR A C 1
ATOM 765 O O . TYR A 1 89 ? 20.782 -14.622 -14.596 1.00 92.69 89 TYR A O 1
ATOM 773 N N . VAL A 1 90 ? 22.330 -13.092 -15.153 1.00 91.56 90 VAL A N 1
ATOM 774 C CA . VAL A 1 90 ? 23.489 -13.913 -14.776 1.00 91.56 90 VAL A CA 1
ATOM 775 C C . VAL A 1 90 ? 23.919 -13.504 -13.365 1.00 91.56 90 VAL A C 1
ATOM 777 O O . VAL A 1 90 ? 24.490 -12.420 -13.214 1.00 91.56 90 VAL A O 1
ATOM 780 N N . PRO A 1 91 ? 23.625 -14.303 -12.321 1.00 88.50 91 PRO A N 1
ATOM 781 C CA . PRO A 1 91 ? 23.883 -13.905 -10.938 1.00 88.50 91 PRO A CA 1
ATOM 782 C C . PRO A 1 91 ? 25.374 -13.814 -10.609 1.00 88.50 91 PRO A C 1
ATOM 784 O O . PRO A 1 91 ? 25.754 -12.921 -9.851 1.00 88.50 91 PRO A O 1
ATOM 787 N N . ASP A 1 92 ? 26.193 -14.665 -11.231 1.00 88.31 92 ASP A N 1
ATOM 788 C CA . ASP A 1 92 ? 27.628 -14.806 -10.944 1.00 88.31 92 ASP A CA 1
ATOM 789 C C . ASP A 1 92 ? 28.505 -13.799 -11.708 1.00 88.31 92 ASP A C 1
ATOM 791 O O . ASP A 1 92 ? 29.701 -13.672 -11.453 1.00 88.31 92 ASP A O 1
ATOM 795 N N . ALA A 1 93 ? 27.923 -13.050 -12.650 1.00 86.44 93 ALA A N 1
ATOM 796 C CA . ALA A 1 93 ? 28.646 -12.037 -13.407 1.00 86.44 93 ALA A CA 1
ATOM 797 C C . ALA A 1 93 ? 28.822 -10.758 -12.574 1.00 86.44 93 ALA A C 1
ATOM 799 O O . ALA A 1 93 ? 27.870 -10.008 -12.329 1.00 86.44 93 ALA A O 1
ATOM 800 N N . ILE A 1 94 ? 30.064 -10.475 -12.174 1.00 80.00 94 ILE A N 1
ATOM 801 C CA . ILE A 1 94 ? 30.415 -9.262 -11.431 1.00 80.00 94 ILE A CA 1
ATOM 802 C C . ILE A 1 94 ? 30.762 -8.140 -12.412 1.00 80.00 94 ILE A C 1
ATOM 804 O O . ILE A 1 94 ? 31.713 -8.233 -13.186 1.00 80.00 94 ILE A O 1
ATOM 808 N N . VAL A 1 95 ? 30.001 -7.047 -12.348 1.00 77.19 95 VAL A N 1
ATOM 809 C CA . VAL A 1 95 ? 30.255 -5.822 -13.117 1.00 77.19 95 VAL A CA 1
ATOM 810 C C . VAL A 1 95 ? 30.544 -4.687 -12.144 1.00 77.19 95 VAL A C 1
ATOM 812 O O . VAL A 1 95 ? 29.660 -4.247 -11.408 1.00 77.19 95 VAL A O 1
ATOM 815 N N . ASN A 1 96 ? 31.785 -4.204 -12.154 1.00 76.69 96 ASN A N 1
ATOM 816 C CA . ASN A 1 96 ? 32.226 -3.112 -11.294 1.00 76.69 96 ASN A CA 1
ATOM 817 C C . ASN A 1 96 ? 31.874 -1.761 -11.927 1.00 76.69 96 ASN A C 1
ATOM 819 O O . ASN A 1 96 ? 32.554 -1.285 -12.835 1.00 76.69 96 ASN A O 1
ATOM 823 N N . SER A 1 97 ? 30.805 -1.134 -11.439 1.00 69.00 97 SER A N 1
ATOM 824 C CA . SER A 1 97 ? 30.428 0.220 -11.846 1.00 69.00 97 SER A CA 1
ATOM 825 C C . SER A 1 97 ? 31.199 1.255 -11.029 1.00 69.00 97 SER A C 1
ATOM 827 O O . SER A 1 97 ? 30.961 1.409 -9.832 1.00 69.00 97 SER A O 1
ATOM 829 N N . ILE A 1 98 ? 32.088 2.000 -11.682 1.00 73.81 98 ILE A N 1
ATOM 830 C CA . ILE A 1 98 ? 32.803 3.121 -11.067 1.00 73.81 98 ILE A CA 1
ATOM 831 C C . ILE A 1 98 ? 31.993 4.397 -11.324 1.00 73.81 98 ILE A C 1
ATOM 833 O O . ILE A 1 98 ? 31.936 4.888 -12.448 1.00 73.81 98 ILE A O 1
ATOM 837 N N . GLU A 1 99 ? 31.349 4.935 -10.286 1.00 68.62 99 GLU A N 1
ATOM 838 C CA . GLU A 1 99 ? 30.673 6.237 -10.342 1.00 68.62 99 GLU A CA 1
ATOM 839 C C . GLU A 1 99 ? 31.291 7.184 -9.307 1.00 68.62 99 GLU A C 1
ATOM 841 O O . GLU A 1 99 ? 31.289 6.912 -8.105 1.00 68.62 99 GLU A O 1
ATOM 846 N N . THR A 1 100 ? 31.809 8.324 -9.765 1.00 67.81 100 THR A N 1
ATOM 847 C CA . THR A 1 100 ? 32.247 9.412 -8.888 1.00 67.81 100 THR A CA 1
ATOM 848 C C . THR A 1 100 ? 31.056 10.299 -8.549 1.00 67.81 100 THR A C 1
ATOM 850 O O . THR A 1 100 ? 30.364 10.836 -9.413 1.00 67.81 100 THR A O 1
ATOM 853 N N . LEU A 1 101 ? 30.785 10.430 -7.254 1.00 65.94 101 LEU A N 1
ATOM 854 C CA . LEU A 1 101 ? 29.634 11.164 -6.742 1.00 65.94 101 LEU A CA 1
ATOM 855 C C . LEU A 1 101 ? 30.129 12.398 -5.996 1.00 65.94 101 LEU A C 1
ATOM 857 O O . LEU A 1 101 ? 30.792 12.267 -4.966 1.00 65.94 101 LEU A O 1
ATOM 861 N N . SER A 1 102 ? 29.782 13.574 -6.512 1.00 67.75 102 SER A N 1
ATOM 862 C CA . SER A 1 102 ? 30.001 14.874 -5.878 1.00 67.75 102 SER A CA 1
ATOM 863 C C . SER A 1 102 ? 28.660 15.545 -5.546 1.00 67.75 102 SER A C 1
ATOM 865 O O . SER A 1 102 ? 27.643 15.290 -6.197 1.00 67.75 102 SER A O 1
ATOM 867 N N . GLY A 1 103 ? 28.651 16.392 -4.512 1.00 76.06 103 GLY A N 1
ATOM 868 C CA . GLY A 1 103 ? 27.478 17.160 -4.080 1.00 76.06 103 GLY A CA 1
ATOM 869 C C . GLY A 1 103 ? 26.641 16.522 -2.962 1.00 76.06 103 GLY A C 1
ATOM 870 O O . GLY A 1 103 ? 27.054 15.567 -2.303 1.00 76.06 103 GLY A O 1
ATOM 871 N N . SER A 1 104 ? 25.456 17.096 -2.736 1.00 81.50 104 SER A N 1
ATOM 872 C CA . SER A 1 104 ? 24.512 16.703 -1.681 1.00 81.50 104 SER A CA 1
ATOM 873 C C . SER A 1 104 ? 23.960 15.287 -1.886 1.00 81.50 104 SER A C 1
ATOM 875 O O . SER A 1 104 ? 23.441 14.937 -2.950 1.00 81.50 104 SER A O 1
ATOM 877 N N . VAL A 1 105 ? 24.039 14.473 -0.829 1.00 80.69 105 VAL A N 1
ATOM 878 C CA . VAL A 1 105 ? 23.564 13.078 -0.782 1.00 80.69 105 VAL A CA 1
ATOM 879 C C . VAL A 1 105 ? 22.061 12.988 -1.047 1.00 80.69 105 VAL A C 1
ATOM 881 O O . VAL A 1 105 ? 21.620 12.132 -1.816 1.00 80.69 105 VAL A O 1
ATOM 884 N N . VAL A 1 106 ? 21.279 13.879 -0.431 1.00 83.00 106 VAL A N 1
ATOM 885 C CA . VAL A 1 106 ? 19.811 13.867 -0.499 1.00 83.00 106 VAL A CA 1
ATOM 886 C C . VAL A 1 106 ? 19.337 14.260 -1.892 1.00 83.00 106 VAL A C 1
ATOM 888 O O . VAL A 1 106 ? 18.544 13.538 -2.495 1.00 83.00 106 VAL A O 1
ATOM 891 N N . ASP A 1 107 ? 19.883 15.341 -2.451 1.00 84.31 107 ASP A N 1
ATOM 892 C CA . ASP A 1 107 ? 19.512 15.804 -3.792 1.00 84.31 107 ASP A CA 1
ATOM 893 C C . ASP A 1 107 ? 19.873 14.768 -4.852 1.00 84.31 107 ASP A C 1
ATOM 895 O O . ASP A 1 107 ? 19.105 14.503 -5.781 1.00 84.31 107 ASP A O 1
ATOM 899 N N . ARG A 1 108 ? 21.037 14.125 -4.710 1.00 83.12 108 ARG A N 1
ATOM 900 C CA . ARG A 1 108 ? 21.460 13.050 -5.608 1.00 83.12 108 ARG A CA 1
ATOM 901 C C . ARG A 1 108 ? 20.539 11.839 -5.496 1.00 83.12 108 ARG A C 1
ATOM 903 O O . ARG A 1 108 ? 20.128 11.303 -6.526 1.00 83.12 108 ARG A O 1
ATOM 910 N N . ALA A 1 109 ? 20.190 11.425 -4.277 1.00 84.88 109 ALA A N 1
ATOM 911 C CA . ALA A 1 109 ? 19.265 10.321 -4.046 1.00 84.88 109 ALA A CA 1
ATOM 912 C C . ALA A 1 109 ? 17.886 10.616 -4.652 1.00 84.88 109 ALA A C 1
ATOM 914 O O . ALA A 1 109 ? 17.367 9.785 -5.397 1.00 84.88 109 ALA A O 1
ATOM 915 N N . TYR A 1 110 ? 17.339 11.815 -4.429 1.00 88.12 110 TYR A N 1
ATOM 916 C CA . TYR A 1 110 ? 16.067 12.250 -5.004 1.00 88.12 110 TYR A CA 1
ATOM 917 C C . TYR A 1 110 ? 16.100 12.271 -6.539 1.00 88.12 110 TYR A C 1
ATOM 919 O O . TYR A 1 110 ? 15.225 11.686 -7.177 1.00 88.12 110 TYR A O 1
ATOM 927 N N . ASN A 1 111 ? 17.127 12.872 -7.150 1.00 86.19 111 ASN A N 1
ATOM 928 C CA . ASN A 1 111 ? 17.267 12.917 -8.610 1.00 86.19 111 ASN A CA 1
ATOM 929 C C . ASN A 1 111 ? 17.388 11.510 -9.218 1.00 86.19 111 ASN A C 1
ATOM 931 O O . ASN A 1 111 ? 16.746 11.209 -10.227 1.00 86.19 111 ASN A O 1
ATOM 935 N N . ASN A 1 112 ? 18.158 10.625 -8.579 1.00 86.44 112 ASN A N 1
ATOM 936 C CA . ASN A 1 112 ? 18.273 9.229 -8.991 1.00 86.44 112 ASN A CA 1
ATOM 937 C C . ASN A 1 112 ? 16.939 8.486 -8.864 1.00 86.44 112 ASN A C 1
ATOM 939 O O . ASN A 1 112 ? 16.513 7.842 -9.820 1.00 86.44 112 ASN A O 1
ATOM 943 N N . MET A 1 113 ? 16.245 8.618 -7.730 1.00 88.88 113 MET A N 1
ATOM 944 C CA . MET A 1 113 ? 14.922 8.030 -7.517 1.00 88.88 113 MET A CA 1
ATOM 945 C C . MET A 1 113 ? 13.917 8.524 -8.559 1.00 88.88 113 MET A C 1
ATOM 947 O O . MET A 1 113 ? 13.262 7.707 -9.202 1.00 88.88 113 MET A O 1
ATOM 951 N N . ARG A 1 114 ? 13.836 9.838 -8.791 1.00 88.06 114 ARG A N 1
ATOM 952 C CA . ARG A 1 114 ? 12.949 10.439 -9.795 1.00 88.06 114 ARG A CA 1
ATOM 953 C C . ARG A 1 114 ? 13.238 9.895 -11.193 1.00 88.06 114 ARG A C 1
ATOM 955 O O . ARG A 1 114 ? 12.305 9.548 -11.913 1.00 88.06 114 ARG A O 1
ATOM 962 N N . ARG A 1 115 ? 14.515 9.755 -11.565 1.00 85.56 115 ARG A N 1
ATOM 963 C CA . ARG A 1 115 ? 14.919 9.154 -12.844 1.00 85.56 115 ARG A CA 1
ATOM 964 C C . ARG A 1 115 ? 14.492 7.690 -12.937 1.00 85.56 115 ARG A C 1
ATOM 966 O O . ARG A 1 115 ? 13.790 7.312 -13.869 1.00 85.56 115 ARG A O 1
ATOM 973 N N . TRP A 1 116 ? 14.884 6.862 -11.971 1.00 86.56 116 TRP A N 1
ATOM 974 C CA . TRP A 1 116 ? 14.609 5.422 -11.993 1.00 86.56 116 TRP A CA 1
ATOM 975 C C . TRP A 1 116 ? 13.112 5.117 -11.965 1.00 86.56 116 TRP A C 1
ATOM 977 O O . TRP A 1 116 ? 12.629 4.295 -12.743 1.00 86.56 116 TRP A O 1
ATOM 987 N N . TYR A 1 117 ? 12.366 5.793 -11.093 1.00 89.00 117 TYR A N 1
ATOM 988 C CA . TYR A 1 117 ? 10.924 5.615 -10.969 1.00 89.00 117 TYR A CA 1
ATOM 989 C C . TYR A 1 117 ? 10.168 6.223 -12.150 1.00 89.00 117 TYR A C 1
ATOM 991 O O . TYR A 1 117 ? 9.194 5.630 -12.599 1.00 89.00 117 TYR A O 1
ATOM 999 N N . GLY A 1 118 ? 10.647 7.329 -12.724 1.00 88.56 118 GLY A N 1
ATOM 1000 C CA . GLY A 1 118 ? 10.101 7.877 -13.964 1.00 88.56 118 GLY A CA 1
ATOM 1001 C C . GLY A 1 118 ? 10.257 6.919 -15.145 1.00 88.56 118 GLY A C 1
ATOM 1002 O O . GLY A 1 118 ? 9.295 6.681 -15.872 1.00 88.56 118 GLY A O 1
ATOM 1003 N N . ASN A 1 119 ? 11.438 6.317 -15.330 1.00 86.62 119 ASN A N 1
ATOM 1004 C CA . ASN A 1 119 ? 11.666 5.317 -16.386 1.00 86.62 119 ASN A CA 1
ATOM 1005 C C . ASN A 1 119 ? 10.819 4.055 -16.164 1.00 86.62 119 ASN A C 1
ATOM 1007 O O . ASN A 1 119 ? 10.291 3.486 -17.119 1.00 86.62 119 ASN A O 1
ATOM 1011 N N . MET A 1 120 ? 10.660 3.641 -14.902 1.00 88.44 120 MET A N 1
ATOM 1012 C CA . MET A 1 120 ? 9.767 2.550 -14.510 1.00 88.44 120 MET A CA 1
ATOM 1013 C C . MET A 1 120 ? 8.314 2.863 -14.899 1.00 88.44 120 MET A C 1
ATOM 1015 O O . MET A 1 120 ? 7.724 2.131 -15.682 1.00 88.44 120 MET A O 1
ATOM 1019 N N . LEU A 1 121 ? 7.737 3.969 -14.420 1.00 89.44 121 LEU A N 1
ATOM 1020 C CA . LEU A 1 121 ? 6.315 4.281 -14.612 1.00 89.44 121 LEU A CA 1
ATOM 1021 C C . LEU A 1 121 ? 5.921 4.434 -16.090 1.00 89.44 121 LEU A C 1
ATOM 1023 O O . LEU A 1 121 ? 4.866 3.934 -16.489 1.00 89.44 121 LEU A O 1
ATOM 1027 N N . ARG A 1 122 ? 6.782 5.063 -16.904 1.00 87.81 122 ARG A N 1
ATOM 1028 C CA . ARG A 1 122 ? 6.554 5.263 -18.347 1.00 87.81 122 ARG A CA 1
ATOM 1029 C C . ARG A 1 122 ? 6.491 3.950 -19.125 1.00 87.81 122 ARG A C 1
ATOM 1031 O O . ARG A 1 122 ? 5.650 3.799 -20.006 1.00 87.81 122 ARG A O 1
ATOM 1038 N N . ASN A 1 123 ? 7.349 2.992 -18.781 1.00 88.12 123 ASN A N 1
ATOM 1039 C CA . ASN A 1 123 ? 7.427 1.719 -19.495 1.00 88.12 123 ASN A CA 1
ATOM 1040 C C . ASN A 1 123 ? 6.503 0.644 -18.919 1.00 88.12 123 ASN A C 1
ATOM 1042 O O . ASN A 1 123 ? 5.993 -0.177 -19.678 1.00 88.12 123 ASN A O 1
ATOM 1046 N N . ASN A 1 124 ? 6.210 0.673 -17.614 1.00 89.50 124 ASN A N 1
ATOM 1047 C CA . ASN A 1 124 ? 5.333 -0.313 -16.983 1.00 89.50 124 ASN A CA 1
ATOM 1048 C C . ASN A 1 124 ? 3.949 -0.352 -17.640 1.00 89.50 124 ASN A C 1
ATOM 1050 O O . ASN A 1 124 ? 3.430 -1.434 -17.869 1.00 89.50 124 ASN A O 1
ATOM 1054 N N . GLY A 1 125 ? 3.362 0.803 -17.984 1.00 88.00 125 GLY A N 1
ATOM 1055 C CA . GLY A 1 125 ? 2.041 0.840 -18.631 1.00 88.00 125 GLY A CA 1
ATOM 1056 C C . GLY A 1 125 ? 2.015 0.108 -19.976 1.00 88.00 125 GLY A C 1
ATOM 1057 O O . GLY A 1 125 ? 1.159 -0.743 -20.198 1.00 88.00 125 GLY A O 1
ATOM 1058 N N . ARG A 1 126 ? 3.006 0.385 -20.832 1.00 90.44 126 ARG A N 1
ATOM 1059 C CA . ARG A 1 126 ? 3.144 -0.250 -22.152 1.00 90.44 126 ARG A CA 1
ATOM 1060 C C . ARG A 1 126 ? 3.464 -1.737 -22.049 1.00 90.44 126 ARG A C 1
ATOM 1062 O O . ARG A 1 126 ? 3.032 -2.512 -22.894 1.00 90.44 126 ARG A O 1
ATOM 1069 N N . ALA A 1 127 ? 4.245 -2.136 -21.047 1.00 92.75 127 ALA A N 1
ATOM 1070 C CA . ALA A 1 127 ? 4.573 -3.537 -20.818 1.00 92.75 127 ALA A CA 1
ATOM 1071 C C . ALA A 1 127 ? 3.352 -4.318 -20.309 1.00 92.75 127 ALA A C 1
ATOM 1073 O O . ALA A 1 127 ? 3.043 -5.368 -20.857 1.00 92.75 127 ALA A O 1
ATOM 1074 N N . ILE A 1 128 ? 2.596 -3.776 -19.347 1.00 94.81 128 ILE A N 1
ATOM 1075 C CA . ILE A 1 128 ? 1.353 -4.392 -18.851 1.00 94.81 128 ILE A CA 1
ATOM 1076 C C . ILE A 1 128 ? 0.344 -4.588 -19.992 1.00 94.81 128 ILE A C 1
ATOM 1078 O O . ILE A 1 128 ? -0.291 -5.641 -20.058 1.00 94.81 128 ILE A O 1
ATOM 1082 N N . SER A 1 129 ? 0.238 -3.630 -20.924 1.00 94.62 129 SER A N 1
ATOM 1083 C CA . SER A 1 129 ? -0.680 -3.730 -22.068 1.00 94.62 129 SER A CA 1
ATOM 1084 C C . SER A 1 129 ? -0.300 -4.802 -23.097 1.00 94.62 129 SER A C 1
ATOM 1086 O O . SER A 1 129 ? -1.126 -5.131 -23.940 1.00 94.62 129 SER A O 1
ATOM 1088 N N . LEU A 1 130 ? 0.916 -5.364 -23.053 1.00 95.25 130 LEU A N 1
ATOM 1089 C CA . LEU A 1 130 ? 1.272 -6.537 -23.870 1.00 95.25 130 LEU A CA 1
ATOM 1090 C C . LEU A 1 130 ? 0.606 -7.832 -23.368 1.00 95.25 130 LEU A C 1
ATOM 1092 O O . LEU A 1 130 ? 0.586 -8.831 -24.093 1.00 95.25 130 LEU A O 1
ATOM 1096 N N . GLY A 1 131 ? 0.078 -7.815 -22.141 1.00 94.94 131 GLY A N 1
ATOM 1097 C CA . GLY A 1 131 ? -0.598 -8.939 -21.502 1.00 94.94 131 GLY A CA 1
ATOM 1098 C C . GLY A 1 131 ? 0.350 -10.006 -20.933 1.00 94.94 131 GLY A C 1
ATOM 1099 O O . GLY A 1 131 ? 1.516 -10.094 -21.332 1.00 94.94 131 GLY A O 1
ATOM 1100 N N . PRO A 1 132 ? -0.158 -10.864 -20.028 1.00 94.62 132 PRO A N 1
ATOM 1101 C CA . PRO A 1 132 ? 0.651 -11.837 -19.290 1.00 94.62 132 PRO A CA 1
ATOM 1102 C C . PRO A 1 132 ? 1.295 -12.906 -20.178 1.00 94.62 132 PRO A C 1
ATOM 1104 O O . PRO A 1 132 ? 2.359 -13.419 -19.844 1.00 94.62 132 PRO A O 1
ATOM 1107 N N . VAL A 1 133 ? 0.691 -13.218 -21.328 1.00 92.44 133 VAL A N 1
ATOM 1108 C CA . VAL A 1 133 ? 1.221 -14.205 -22.284 1.00 92.44 133 VAL A CA 1
ATOM 1109 C C . VAL A 1 133 ? 2.516 -13.714 -22.936 1.00 92.44 133 VAL A C 1
ATOM 1111 O O . VAL A 1 133 ? 3.448 -14.486 -23.129 1.00 92.44 133 VAL A O 1
ATOM 1114 N N . THR A 1 134 ? 2.594 -12.425 -23.274 1.00 93.12 134 THR A N 1
ATOM 1115 C CA . THR A 1 134 ? 3.770 -11.845 -23.941 1.00 93.12 134 THR A CA 1
ATOM 1116 C C . THR A 1 134 ? 4.874 -11.537 -22.938 1.00 93.12 134 THR A C 1
ATOM 1118 O O . THR A 1 134 ? 6.047 -11.794 -23.202 1.00 93.12 134 THR A O 1
ATOM 1121 N N . THR A 1 135 ? 4.509 -10.983 -21.780 1.00 92.25 135 THR A N 1
ATOM 1122 C CA . THR A 1 135 ? 5.491 -10.546 -20.784 1.00 92.25 135 THR A CA 1
ATOM 1123 C C . THR A 1 135 ? 5.969 -11.653 -19.851 1.00 92.25 135 THR A C 1
ATOM 1125 O O . THR A 1 135 ? 6.921 -11.421 -19.117 1.00 92.25 135 THR A O 1
ATOM 1128 N N . GLY A 1 136 ? 5.313 -12.817 -19.855 1.00 92.56 136 GLY A N 1
ATOM 1129 C CA . GLY A 1 136 ? 5.440 -13.836 -18.814 1.00 92.56 136 GLY A CA 1
ATOM 1130 C C . GLY A 1 136 ? 4.570 -13.491 -17.605 1.00 92.56 136 GLY A C 1
ATOM 1131 O O . GLY A 1 136 ? 4.507 -12.332 -17.193 1.00 92.56 136 GLY A O 1
ATOM 1132 N N . TRP A 1 137 ? 3.882 -14.487 -17.039 1.00 93.25 137 TRP A N 1
ATOM 1133 C CA . TRP A 1 137 ? 2.889 -14.264 -15.981 1.00 93.25 137 TRP A CA 1
ATOM 1134 C C . TRP A 1 137 ? 3.500 -13.627 -14.726 1.00 93.25 137 TRP A C 1
ATOM 1136 O O . TRP A 1 137 ? 2.972 -12.641 -14.217 1.00 93.25 137 TRP A O 1
ATOM 1146 N N . PHE A 1 138 ? 4.650 -14.138 -14.276 1.00 94.12 138 PHE A N 1
ATOM 1147 C CA . PHE A 1 138 ? 5.343 -13.618 -13.098 1.00 94.12 138 PHE A CA 1
ATOM 1148 C C . PHE A 1 138 ? 5.770 -12.157 -13.290 1.00 94.12 138 PHE A C 1
ATOM 1150 O O . PHE A 1 138 ? 5.372 -11.289 -12.519 1.00 94.12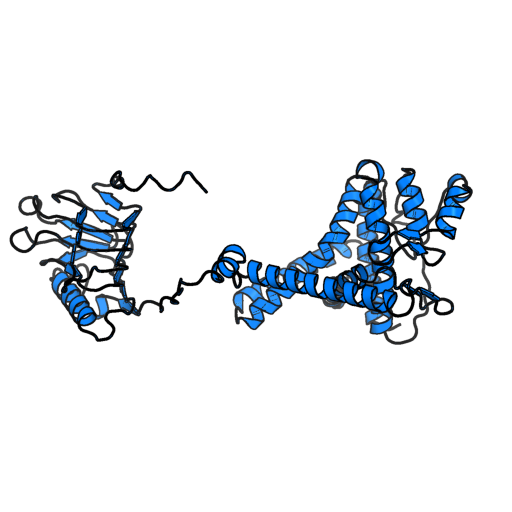 138 PHE A O 1
ATOM 1157 N N . THR A 1 139 ? 6.489 -11.855 -14.371 1.00 92.81 139 THR A N 1
ATOM 1158 C CA . THR A 1 139 ? 6.945 -10.493 -14.688 1.00 92.81 139 THR A CA 1
ATOM 1159 C C . THR A 1 139 ? 5.775 -9.538 -14.910 1.00 92.81 139 THR A C 1
ATOM 1161 O O . THR A 1 139 ? 5.837 -8.385 -14.487 1.00 92.81 139 THR A O 1
ATOM 1164 N N . TRP A 1 140 ? 4.689 -10.002 -15.540 1.00 94.56 140 TRP A N 1
ATOM 1165 C CA . TRP A 1 140 ? 3.458 -9.225 -15.689 1.00 94.56 140 TRP A CA 1
ATOM 1166 C C . TRP A 1 140 ? 2.887 -8.825 -14.331 1.00 94.56 140 TRP A C 1
ATOM 1168 O O . TRP A 1 140 ? 2.612 -7.648 -14.093 1.00 94.56 140 TRP A O 1
ATOM 1178 N N . TRP A 1 141 ? 2.773 -9.795 -13.421 1.00 94.62 141 TRP A N 1
ATOM 1179 C CA . TRP A 1 141 ? 2.307 -9.562 -12.062 1.00 94.62 141 TRP A CA 1
ATOM 1180 C C . TRP A 1 141 ? 3.225 -8.598 -11.308 1.00 94.62 141 TRP A C 1
ATOM 1182 O O . TRP A 1 141 ? 2.741 -7.645 -10.703 1.00 94.62 141 TRP A O 1
ATOM 1192 N N . SER A 1 142 ? 4.548 -8.749 -11.418 1.00 93.44 142 SER A N 1
ATOM 1193 C CA . SER A 1 142 ? 5.512 -7.818 -10.818 1.00 93.44 142 SER A CA 1
ATOM 1194 C C . SER A 1 142 ? 5.378 -6.386 -11.352 1.00 93.44 142 SER A C 1
ATOM 1196 O O . SER A 1 142 ? 5.580 -5.424 -10.608 1.00 93.44 142 SER A O 1
ATOM 1198 N N . LEU A 1 143 ? 5.028 -6.202 -12.630 1.00 93.38 143 LEU A N 1
ATOM 1199 C CA . LEU A 1 143 ? 4.773 -4.876 -13.206 1.00 93.38 143 LEU A CA 1
ATOM 1200 C C . LEU A 1 143 ? 3.483 -4.251 -12.657 1.00 93.38 143 LEU A C 1
ATOM 1202 O O . LEU A 1 143 ? 3.456 -3.039 -12.406 1.00 93.38 143 LEU A O 1
ATOM 1206 N N . CYS A 1 144 ? 2.440 -5.062 -12.456 1.00 94.31 144 CYS A N 1
ATOM 1207 C CA . CYS A 1 144 ? 1.201 -4.654 -11.794 1.00 94.31 144 CYS A CA 1
ATOM 1208 C C . CYS A 1 144 ? 1.455 -4.277 -10.329 1.00 94.31 144 CYS A C 1
ATOM 1210 O O . CYS A 1 144 ? 1.083 -3.179 -9.911 1.00 94.31 144 CYS A O 1
ATOM 1212 N N . ASP A 1 145 ? 2.178 -5.119 -9.584 1.00 94.06 145 ASP A N 1
ATOM 1213 C CA . ASP A 1 145 ? 2.601 -4.846 -8.209 1.00 94.06 145 ASP A CA 1
ATOM 1214 C C . ASP A 1 145 ? 3.335 -3.504 -8.117 1.00 94.06 145 ASP A C 1
ATOM 1216 O O . ASP A 1 145 ? 2.979 -2.652 -7.311 1.00 94.06 145 ASP A O 1
ATOM 1220 N N . GLN A 1 146 ? 4.273 -3.222 -9.027 1.00 91.88 146 GLN A N 1
ATOM 1221 C CA . GLN A 1 146 ? 4.996 -1.948 -9.037 1.00 91.88 146 GLN A CA 1
ATOM 1222 C C . GLN A 1 146 ? 4.108 -0.703 -9.155 1.00 91.88 146 GLN A C 1
ATOM 1224 O O . GLN A 1 146 ? 4.585 0.374 -8.790 1.00 91.88 146 GLN A O 1
ATOM 1229 N N . ARG A 1 147 ? 2.872 -0.819 -9.667 1.00 89.81 147 ARG A N 1
ATOM 1230 C CA . ARG A 1 147 ? 1.884 0.274 -9.738 1.00 89.81 147 ARG A CA 1
ATOM 1231 C C . ARG A 1 147 ? 1.066 0.440 -8.462 1.00 89.81 147 ARG A C 1
ATOM 1233 O O . ARG A 1 147 ? 0.657 1.550 -8.146 1.00 89.81 147 ARG A O 1
ATOM 1240 N N . ILE A 1 148 ? 0.827 -0.649 -7.746 1.00 91.69 148 ILE A N 1
ATOM 1241 C CA . ILE A 1 148 ? -0.005 -0.664 -6.540 1.00 91.69 148 ILE A CA 1
ATOM 1242 C C . ILE A 1 148 ? 0.866 -0.418 -5.301 1.00 91.69 148 ILE A C 1
ATOM 1244 O O . ILE A 1 148 ? 0.492 0.324 -4.392 1.00 91.69 148 ILE A O 1
ATOM 1248 N N . SER A 1 149 ? 2.081 -0.965 -5.309 1.00 91.69 149 SER A N 1
ATOM 1249 C CA . SER A 1 149 ? 2.977 -1.033 -4.160 1.00 91.69 149 SER A CA 1
ATOM 1250 C C . SER A 1 149 ? 3.398 0.317 -3.598 1.00 91.69 149 SER A C 1
ATOM 1252 O O . SER A 1 149 ? 3.676 0.412 -2.409 1.00 91.69 149 SER A O 1
ATOM 1254 N N . PHE A 1 150 ? 3.433 1.388 -4.396 1.00 92.12 150 PHE A N 1
ATOM 1255 C CA . PHE A 1 150 ? 3.749 2.713 -3.849 1.00 92.12 150 PHE A CA 1
ATOM 1256 C C . PHE A 1 150 ? 2.587 3.377 -3.101 1.00 92.12 150 PHE A C 1
ATOM 1258 O O . PHE A 1 150 ? 2.832 4.304 -2.340 1.00 92.12 150 PHE A O 1
ATOM 1265 N N . TRP A 1 151 ? 1.353 2.890 -3.238 1.00 95.19 151 TRP A N 1
ATOM 1266 C CA . TRP A 1 151 ? 0.250 3.284 -2.357 1.00 95.19 151 TRP A CA 1
ATOM 1267 C C . TRP A 1 151 ? 0.194 2.390 -1.120 1.00 95.19 151 TRP A C 1
ATOM 1269 O O . TRP A 1 151 ? 0.139 2.886 0.004 1.00 95.19 151 TRP A O 1
ATOM 1279 N N . THR A 1 152 ? 0.303 1.071 -1.297 1.00 94.81 152 THR A N 1
ATOM 1280 C CA . THR A 1 152 ? 0.217 0.125 -0.171 1.00 94.81 152 THR A CA 1
ATOM 1281 C C . THR A 1 152 ? 1.379 0.273 0.811 1.00 94.81 152 THR A C 1
ATOM 1283 O O . THR A 1 152 ? 1.183 0.154 2.018 1.00 94.81 152 THR A O 1
ATOM 1286 N N . CYS A 1 153 ? 2.572 0.645 0.335 1.00 94.69 153 CYS A N 1
ATOM 1287 C CA . CYS A 1 153 ? 3.722 0.954 1.191 1.00 94.69 153 CYS A CA 1
ATOM 1288 C C . CYS A 1 153 ? 3.499 2.159 2.119 1.00 94.69 153 CYS A C 1
ATOM 1290 O O . CYS A 1 153 ? 4.203 2.273 3.122 1.00 94.69 153 CYS A O 1
ATOM 1292 N N . LEU A 1 154 ? 2.548 3.047 1.803 1.00 96.62 154 LEU A N 1
ATOM 1293 C CA . LEU A 1 154 ? 2.192 4.194 2.639 1.00 96.62 154 LEU A CA 1
ATOM 1294 C C . LEU A 1 154 ? 1.072 3.885 3.640 1.00 96.62 154 LEU A C 1
ATOM 1296 O O . LEU A 1 154 ? 0.852 4.683 4.547 1.00 96.62 154 LEU A O 1
ATOM 1300 N N . ILE A 1 155 ? 0.410 2.725 3.537 1.00 95.62 155 ILE A N 1
ATOM 1301 C CA . ILE A 1 155 ? -0.651 2.329 4.475 1.00 95.62 155 ILE A CA 1
ATOM 1302 C C . ILE A 1 155 ? -0.088 2.187 5.885 1.00 95.62 155 ILE A C 1
ATOM 1304 O O . ILE A 1 155 ? -0.619 2.773 6.818 1.00 95.62 155 ILE A O 1
ATOM 1308 N N . THR A 1 156 ? 1.017 1.458 6.050 1.00 94.50 156 THR A N 1
ATOM 1309 C CA . THR A 1 156 ? 1.624 1.242 7.370 1.00 94.50 156 THR A CA 1
ATOM 1310 C C . THR A 1 156 ? 2.086 2.539 8.052 1.00 94.50 156 THR A C 1
ATOM 1312 O O . THR A 1 156 ? 1.683 2.757 9.194 1.00 94.50 156 THR A O 1
ATOM 1315 N N . PRO A 1 157 ? 2.887 3.425 7.417 1.00 95.69 157 PRO A N 1
ATOM 1316 C CA . PRO A 1 157 ? 3.251 4.696 8.046 1.00 95.69 157 PRO A CA 1
ATOM 1317 C C . PRO A 1 157 ? 2.050 5.638 8.219 1.00 95.69 157 PRO A C 1
ATOM 1319 O O . PRO A 1 157 ? 2.008 6.369 9.203 1.00 95.69 157 PRO A O 1
ATOM 1322 N N . GLY A 1 158 ? 1.057 5.602 7.322 1.00 95.19 158 GLY A N 1
ATOM 1323 C CA . GLY A 1 158 ? -0.181 6.372 7.468 1.00 95.19 158 GLY A CA 1
ATOM 1324 C C . GLY A 1 158 ? -1.008 5.930 8.677 1.00 95.19 158 GLY A C 1
ATOM 1325 O O . GLY A 1 158 ? -1.401 6.756 9.494 1.00 95.19 158 GLY A O 1
ATOM 1326 N N . PHE A 1 159 ? -1.200 4.621 8.843 1.00 93.38 159 PHE A N 1
ATOM 1327 C CA . PHE A 1 159 ? -1.891 4.035 9.991 1.00 93.38 159 PHE A CA 1
ATOM 1328 C C . PHE A 1 159 ? -1.149 4.307 11.308 1.00 93.38 159 PHE A C 1
ATOM 1330 O O . PHE A 1 159 ? -1.779 4.643 12.311 1.00 93.38 159 PHE A O 1
ATOM 1337 N N . LEU A 1 160 ? 0.188 4.224 11.303 1.00 95.12 160 LEU A N 1
ATOM 1338 C CA . LEU A 1 160 ? 1.013 4.591 12.456 1.00 95.12 160 LEU A CA 1
ATOM 1339 C C . LEU A 1 160 ? 0.815 6.063 12.840 1.00 95.12 160 LEU A C 1
ATOM 1341 O O . LEU A 1 160 ? 0.588 6.358 14.010 1.00 95.12 160 LEU A O 1
ATOM 1345 N N . LEU A 1 161 ? 0.870 6.974 11.864 1.00 95.12 161 LEU A N 1
ATOM 1346 C CA . LEU A 1 161 ? 0.669 8.404 12.093 1.00 95.12 161 LEU A CA 1
ATOM 1347 C C . LEU A 1 161 ? -0.715 8.688 12.687 1.00 95.12 161 LEU A C 1
ATOM 1349 O O . LEU A 1 161 ? -0.806 9.382 13.694 1.00 95.12 161 LEU A O 1
ATOM 1353 N N . LEU A 1 162 ? -1.777 8.120 12.109 1.00 92.62 162 LEU A N 1
ATOM 1354 C CA . LEU A 1 162 ? -3.142 8.292 12.616 1.00 92.62 162 LEU A CA 1
ATOM 1355 C C . LEU A 1 162 ? -3.303 7.736 14.035 1.00 92.62 162 LEU A C 1
ATOM 1357 O O . LEU A 1 162 ? -3.848 8.421 14.896 1.00 92.62 162 LEU A O 1
ATOM 1361 N N . SER A 1 163 ? -2.758 6.546 14.306 1.00 92.06 163 SER A N 1
ATOM 1362 C CA . SER A 1 163 ? -2.797 5.938 15.643 1.00 92.06 163 SER A CA 1
ATOM 1363 C C . SER A 1 163 ? -2.109 6.816 16.692 1.00 92.06 163 SER A C 1
ATOM 1365 O O . SER A 1 163 ? -2.612 6.954 17.804 1.00 92.06 163 SER A O 1
ATOM 1367 N N . LEU A 1 164 ? -0.970 7.428 16.345 1.00 94.12 164 LEU A N 1
ATOM 1368 C CA . LEU A 1 164 ? -0.245 8.343 17.231 1.00 94.12 164 LEU A CA 1
ATOM 1369 C C . LEU A 1 164 ? -1.022 9.642 17.471 1.00 94.12 164 LEU A C 1
ATOM 1371 O O . LEU A 1 164 ? -1.137 10.073 18.614 1.00 94.12 164 LEU A O 1
ATOM 1375 N N . LEU A 1 165 ? -1.586 10.240 16.417 1.00 92.62 165 LEU A N 1
ATOM 1376 C CA . LEU A 1 165 ? -2.380 11.471 16.521 1.00 92.62 165 LEU A CA 1
ATOM 1377 C C . LEU A 1 165 ? -3.649 11.284 17.367 1.00 92.62 165 LEU A C 1
ATOM 1379 O O . LEU A 1 165 ? -4.080 12.220 18.030 1.00 92.62 165 LEU A O 1
ATOM 1383 N N . GLN A 1 166 ? -4.223 10.080 17.368 1.00 88.75 166 GLN A N 1
ATOM 1384 C CA . GLN A 1 166 ? -5.428 9.730 18.131 1.00 88.75 166 GLN A CA 1
ATOM 1385 C C . GLN A 1 166 ? -5.131 9.264 19.564 1.00 88.75 166 GLN A C 1
ATOM 1387 O O . GLN A 1 166 ? -6.052 8.983 20.326 1.00 88.75 166 GLN A O 1
ATOM 1392 N N . GLY A 1 167 ? -3.856 9.147 19.950 1.00 91.94 167 GLY A N 1
ATOM 1393 C CA . GLY A 1 167 ? -3.472 8.632 21.267 1.00 91.94 167 GLY A CA 1
ATOM 1394 C C . GLY A 1 167 ? -3.670 7.118 21.433 1.00 91.94 167 GLY A C 1
ATOM 1395 O O . GLY A 1 167 ? -3.646 6.607 22.553 1.00 91.94 167 GLY A O 1
ATOM 1396 N N . TYR A 1 168 ? -3.822 6.362 20.342 1.00 91.81 168 TYR A N 1
ATOM 1397 C CA . TYR A 1 168 ? -3.911 4.900 20.361 1.00 91.81 168 TYR A CA 1
ATOM 1398 C C . TYR A 1 168 ? -2.524 4.248 20.457 1.00 91.81 168 TYR A C 1
ATOM 1400 O O . TYR A 1 168 ? -2.067 3.531 19.563 1.00 91.81 168 TYR A O 1
ATOM 1408 N N . TRP A 1 169 ? -1.850 4.459 21.591 1.00 93.88 169 TRP A N 1
ATOM 1409 C CA . TRP A 1 169 ? -0.466 4.023 21.826 1.00 93.88 169 TRP A CA 1
ATOM 1410 C C . TRP A 1 169 ? -0.253 2.513 21.667 1.00 93.88 169 TRP A C 1
ATOM 1412 O O . TRP A 1 169 ? 0.770 2.092 21.132 1.00 93.88 169 TRP A O 1
ATOM 1422 N N . LYS A 1 170 ? -1.227 1.687 22.076 1.00 93.31 170 LYS A N 1
ATOM 1423 C CA . LYS A 1 170 ? -1.158 0.223 21.914 1.00 93.31 170 LYS A CA 1
ATOM 1424 C C . LYS A 1 170 ? -1.134 -0.176 20.436 1.00 93.31 170 LYS A C 1
ATOM 1426 O O . LYS A 1 170 ? -0.293 -0.976 20.036 1.00 93.31 170 LYS A O 1
ATOM 1431 N N . ALA A 1 171 ? -2.011 0.413 19.622 1.00 88.94 171 ALA A N 1
ATOM 1432 C CA . ALA A 1 171 ? -2.047 0.160 18.183 1.00 88.94 171 ALA A CA 1
ATOM 1433 C C . ALA A 1 171 ? -0.748 0.629 17.510 1.00 88.94 171 ALA A C 1
ATOM 1435 O O . ALA A 1 171 ? -0.143 -0.122 16.746 1.00 88.94 171 ALA A O 1
ATOM 1436 N N . ALA A 1 172 ? -0.262 1.823 17.866 1.00 94.44 172 ALA A N 1
ATOM 1437 C CA . ALA A 1 172 ? 1.016 2.333 17.378 1.00 94.44 172 ALA A CA 1
ATOM 1438 C C . ALA A 1 172 ? 2.190 1.396 17.731 1.00 94.44 172 ALA A C 1
ATOM 1440 O O . ALA A 1 172 ? 3.003 1.084 16.862 1.00 94.44 172 ALA A O 1
ATOM 1441 N N . ALA A 1 173 ? 2.251 0.885 18.967 1.00 95.81 173 ALA A N 1
ATOM 1442 C CA . ALA A 1 173 ? 3.289 -0.051 19.403 1.00 95.81 173 ALA A CA 1
ATOM 1443 C C . ALA A 1 173 ? 3.261 -1.369 18.613 1.00 95.81 173 ALA A C 1
ATOM 1445 O O . ALA A 1 173 ? 4.309 -1.838 18.167 1.00 95.81 173 ALA A O 1
ATOM 1446 N N . VAL A 1 174 ? 2.070 -1.931 18.371 1.00 95.56 174 VAL A N 1
ATOM 1447 C CA . VAL A 1 174 ? 1.898 -3.137 17.541 1.00 95.56 174 VAL A CA 1
ATOM 1448 C C . VAL A 1 174 ? 2.405 -2.901 16.117 1.00 95.56 174 VAL A C 1
ATOM 1450 O O . VAL A 1 174 ? 3.116 -3.739 15.565 1.00 95.56 174 VAL A O 1
ATOM 1453 N N . VAL A 1 175 ? 2.099 -1.744 15.527 1.00 95.25 175 VAL A N 1
ATOM 1454 C CA . VAL A 1 175 ? 2.539 -1.395 14.168 1.00 95.25 175 VAL A CA 1
ATOM 1455 C C . VAL A 1 175 ? 4.052 -1.217 14.103 1.00 95.25 175 VAL A C 1
ATOM 1457 O O . VAL A 1 175 ? 4.686 -1.733 13.184 1.00 95.25 175 VAL A O 1
ATOM 1460 N N . VAL A 1 176 ? 4.649 -0.525 15.076 1.00 96.94 176 VAL A N 1
ATOM 1461 C CA . VAL A 1 176 ? 6.107 -0.363 15.167 1.00 96.94 176 VAL A CA 1
ATOM 1462 C C . VAL A 1 176 ? 6.787 -1.723 15.297 1.00 96.94 176 VAL A C 1
ATOM 1464 O O . VAL A 1 176 ? 7.721 -2.009 14.546 1.00 96.94 176 VAL A O 1
ATOM 1467 N N . PHE A 1 177 ? 6.285 -2.590 16.179 1.00 97.12 177 PHE A N 1
ATOM 1468 C CA . PHE A 1 177 ? 6.795 -3.949 16.337 1.00 97.12 177 PHE A CA 1
ATOM 1469 C C . PHE A 1 177 ? 6.693 -4.749 15.032 1.00 97.12 177 PHE A C 1
ATOM 1471 O O . PHE A 1 177 ? 7.671 -5.362 14.601 1.00 97.12 177 PHE A O 1
ATOM 1478 N N . TRP A 1 178 ? 5.544 -4.695 14.354 1.00 96.44 178 TRP A N 1
ATOM 1479 C CA . TRP A 1 178 ? 5.345 -5.350 13.063 1.00 96.44 178 TRP A CA 1
ATOM 1480 C C . TRP A 1 178 ? 6.324 -4.845 11.997 1.00 96.44 178 TRP A C 1
ATOM 1482 O O . TRP A 1 178 ? 6.918 -5.645 11.271 1.00 96.44 178 TRP A O 1
ATOM 1492 N N . VAL A 1 179 ? 6.534 -3.529 11.904 1.00 96.69 179 VAL A N 1
ATOM 1493 C CA . VAL A 1 179 ? 7.484 -2.927 10.958 1.00 96.69 179 VAL A CA 1
ATOM 1494 C C . VAL A 1 179 ? 8.904 -3.390 11.255 1.00 96.69 179 VAL A C 1
ATOM 1496 O O . VAL A 1 179 ? 9.588 -3.843 10.34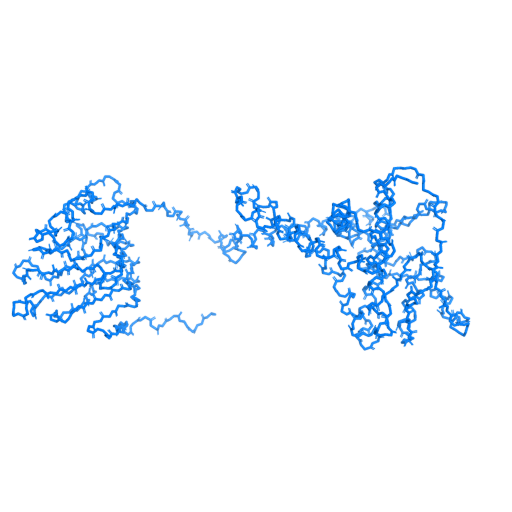2 1.00 96.69 179 VAL A O 1
ATOM 1499 N N . ILE A 1 180 ? 9.353 -3.321 12.509 1.00 96.81 180 ILE A N 1
ATOM 1500 C CA . ILE A 1 180 ? 10.713 -3.730 12.878 1.00 96.81 180 ILE A CA 1
ATOM 1501 C C . ILE A 1 180 ? 10.918 -5.213 12.567 1.00 96.81 180 ILE A C 1
ATOM 1503 O O . ILE A 1 180 ? 11.888 -5.560 11.894 1.00 96.81 180 ILE A O 1
ATOM 1507 N N . THR A 1 181 ? 9.988 -6.076 12.974 1.00 96.69 181 THR A N 1
ATOM 1508 C CA . THR A 1 181 ? 10.089 -7.527 12.772 1.00 96.69 181 THR A CA 1
ATOM 1509 C C . THR A 1 181 ? 10.066 -7.895 11.287 1.00 96.69 181 THR A C 1
ATOM 1511 O O . THR A 1 181 ? 10.996 -8.532 10.790 1.00 96.69 181 THR A O 1
ATOM 1514 N N . SER A 1 182 ? 9.059 -7.438 10.535 1.00 96.75 182 SER A N 1
ATOM 1515 C CA . SER A 1 182 ? 8.913 -7.779 9.110 1.00 96.75 182 SER A CA 1
ATOM 1516 C C . SER A 1 182 ? 10.054 -7.234 8.245 1.00 96.75 182 SER A C 1
ATOM 1518 O O . SER A 1 182 ? 10.522 -7.909 7.325 1.00 96.75 182 SER A O 1
ATOM 1520 N N . ARG A 1 183 ? 10.545 -6.021 8.533 1.00 95.81 183 ARG A N 1
ATOM 1521 C CA . ARG A 1 183 ? 11.632 -5.398 7.764 1.00 95.81 183 ARG A CA 1
ATOM 1522 C C . ARG A 1 183 ? 12.993 -5.965 8.125 1.00 95.81 183 ARG A C 1
ATOM 1524 O O . ARG A 1 183 ? 13.813 -6.125 7.226 1.00 95.81 183 ARG A O 1
ATOM 1531 N N . SER A 1 184 ? 13.209 -6.342 9.383 1.00 96.31 184 SER A N 1
ATOM 1532 C CA . SER A 1 184 ? 14.422 -7.061 9.783 1.00 96.31 184 SER A CA 1
ATOM 1533 C C . SER A 1 184 ? 14.488 -8.438 9.124 1.00 96.31 184 SER A C 1
ATOM 1535 O O . SER A 1 184 ? 15.527 -8.788 8.570 1.00 96.31 184 SER A O 1
ATOM 1537 N N . LEU A 1 185 ? 13.368 -9.170 9.070 1.00 96.25 185 LEU A N 1
ATOM 1538 C CA . LEU A 1 185 ? 13.292 -10.443 8.347 1.00 96.25 185 LEU A CA 1
ATOM 1539 C C . LEU A 1 185 ? 13.577 -10.264 6.848 1.00 96.25 185 LEU A C 1
ATOM 1541 O O . LEU A 1 185 ? 14.400 -10.978 6.281 1.00 96.25 185 LEU A O 1
ATOM 1545 N N . MET A 1 186 ? 12.954 -9.270 6.205 1.00 95.44 186 MET A N 1
ATOM 1546 C CA . MET A 1 186 ? 13.212 -8.947 4.796 1.00 95.44 186 MET A CA 1
ATOM 1547 C C . MET A 1 186 ? 14.689 -8.627 4.537 1.00 95.44 186 MET A C 1
ATOM 1549 O O . MET A 1 186 ? 15.239 -9.053 3.521 1.00 95.44 186 MET A O 1
ATOM 1553 N N . LEU A 1 187 ? 15.335 -7.879 5.433 1.00 96.44 187 LEU A N 1
ATOM 1554 C CA . LEU A 1 187 ? 16.757 -7.565 5.331 1.00 96.44 187 LEU A CA 1
ATOM 1555 C C . LEU A 1 187 ? 17.632 -8.800 5.515 1.00 96.44 187 LEU A C 1
ATOM 1557 O O . LEU A 1 187 ? 18.542 -8.996 4.713 1.00 96.44 187 LEU A O 1
ATOM 1561 N N . MET A 1 188 ? 17.334 -9.649 6.502 1.00 95.00 188 MET A N 1
ATOM 1562 C CA . MET A 1 188 ? 18.036 -10.921 6.673 1.00 95.00 188 MET A CA 1
ATOM 1563 C C . MET A 1 188 ? 17.979 -11.754 5.399 1.00 95.00 188 MET A C 1
ATOM 1565 O O . MET A 1 188 ? 19.025 -12.173 4.921 1.00 95.00 188 MET A O 1
ATOM 1569 N N . LEU A 1 189 ? 16.795 -11.918 4.803 1.00 94.00 189 LEU A N 1
ATOM 1570 C CA . LEU A 1 189 ? 16.648 -12.639 3.539 1.00 94.00 189 LEU A CA 1
ATOM 1571 C C . LEU A 1 189 ? 17.442 -11.960 2.416 1.00 94.00 189 LEU A C 1
ATOM 1573 O O . LEU A 1 189 ? 18.187 -12.622 1.704 1.00 94.00 189 LEU A O 1
ATOM 1577 N N . THR A 1 190 ? 17.335 -10.634 2.286 1.00 93.25 190 THR A N 1
ATOM 1578 C CA . THR A 1 190 ? 18.010 -9.855 1.231 1.00 93.25 190 THR A CA 1
ATOM 1579 C C . THR A 1 190 ? 19.532 -10.025 1.253 1.00 93.25 190 THR A C 1
ATOM 1581 O O . THR A 1 190 ? 20.157 -10.028 0.193 1.00 93.25 190 THR A O 1
ATOM 1584 N N . PHE A 1 191 ? 20.128 -10.142 2.440 1.00 93.31 191 PHE A N 1
ATOM 1585 C CA . PHE A 1 191 ? 21.573 -10.286 2.627 1.00 93.31 191 PHE A CA 1
ATOM 1586 C C . PHE A 1 191 ? 22.028 -11.730 2.872 1.00 93.31 191 PHE A C 1
ATOM 1588 O O . PHE A 1 191 ? 23.229 -11.976 2.971 1.00 93.31 191 PHE A O 1
ATOM 1595 N N . TRP A 1 192 ? 21.104 -12.690 2.931 1.00 91.31 192 TRP A N 1
ATOM 1596 C CA . TRP A 1 192 ? 21.428 -14.089 3.179 1.00 91.31 192 TRP A CA 1
ATOM 1597 C C . TRP A 1 192 ? 22.343 -14.651 2.086 1.00 91.31 192 TRP A C 1
ATOM 1599 O O . TRP A 1 192 ? 22.027 -14.565 0.899 1.00 91.31 192 TRP A O 1
ATOM 1609 N N . GLY A 1 193 ? 23.478 -15.230 2.489 1.00 84.06 193 GLY A N 1
ATOM 1610 C CA . GLY A 1 193 ? 24.440 -15.845 1.569 1.00 84.06 193 GLY A CA 1
ATOM 1611 C C . GLY A 1 193 ? 25.151 -14.860 0.633 1.00 84.06 193 GLY A C 1
ATOM 1612 O O . GLY A 1 193 ? 25.601 -15.267 -0.433 1.00 84.06 193 GLY A O 1
ATOM 1613 N N . ARG A 1 194 ? 25.224 -13.568 0.986 1.00 82.44 194 ARG A N 1
ATOM 1614 C CA . ARG A 1 194 ? 25.916 -12.536 0.195 1.00 82.44 194 ARG A CA 1
ATOM 1615 C C . ARG A 1 194 ? 27.207 -12.081 0.867 1.00 82.44 194 ARG A C 1
ATOM 1617 O O . ARG A 1 194 ? 27.262 -11.975 2.086 1.00 82.44 194 ARG A O 1
ATOM 1624 N N . ASP A 1 195 ? 28.174 -11.657 0.056 1.00 80.44 195 ASP A N 1
ATOM 1625 C CA . ASP A 1 195 ? 29.431 -11.064 0.549 1.00 80.44 195 ASP A CA 1
ATOM 1626 C C . ASP A 1 195 ? 29.220 -9.720 1.263 1.00 80.44 195 ASP A C 1
ATOM 1628 O O . ASP A 1 195 ? 29.981 -9.328 2.146 1.00 80.44 195 ASP A O 1
ATOM 1632 N N . SER A 1 196 ? 28.173 -8.982 0.878 1.00 80.94 196 SER A N 1
ATOM 1633 C CA . SER A 1 196 ? 27.817 -7.738 1.557 1.00 80.94 196 SER A CA 1
ATOM 1634 C C . SER A 1 196 ? 27.188 -8.067 2.905 1.00 80.94 196 SER A C 1
ATOM 1636 O O . SER A 1 196 ? 26.164 -8.739 2.965 1.00 80.94 196 SER A O 1
ATOM 1638 N N . THR A 1 197 ? 27.750 -7.526 3.980 1.00 87.25 197 THR A N 1
ATOM 1639 C CA . THR A 1 197 ? 27.241 -7.751 5.334 1.00 87.25 197 THR A CA 1
ATOM 1640 C C . THR A 1 197 ? 25.987 -6.927 5.613 1.00 87.25 197 THR A C 1
ATOM 1642 O O . THR A 1 197 ? 25.899 -5.764 5.214 1.00 87.25 197 THR A O 1
ATOM 1645 N N . LEU A 1 198 ? 25.021 -7.523 6.320 1.00 93.25 198 LEU A N 1
ATOM 1646 C CA . LEU A 1 198 ? 23.869 -6.811 6.874 1.00 93.25 198 LEU A CA 1
ATOM 1647 C C . LEU A 1 198 ? 24.332 -5.906 8.022 1.00 93.25 198 LEU A C 1
ATOM 1649 O O . LEU A 1 198 ? 24.998 -6.358 8.951 1.00 93.25 198 LEU A O 1
ATOM 1653 N N . LYS A 1 199 ? 23.949 -4.630 7.976 1.00 94.31 199 LYS A N 1
ATOM 1654 C CA . LYS A 1 199 ? 24.283 -3.622 8.989 1.00 94.31 199 LYS A CA 1
ATOM 1655 C C . LYS A 1 199 ? 23.014 -2.997 9.549 1.00 94.31 199 LYS A C 1
ATOM 1657 O O . LYS A 1 199 ? 22.020 -2.848 8.841 1.00 94.31 199 LYS A O 1
ATOM 1662 N N . LEU A 1 200 ? 23.069 -2.527 10.795 1.00 93.12 200 LEU A N 1
ATOM 1663 C CA . LEU A 1 200 ? 21.918 -1.903 11.459 1.00 93.12 200 LEU A CA 1
ATOM 1664 C C . LEU A 1 200 ? 21.377 -0.679 10.693 1.00 93.12 200 LEU A C 1
ATOM 1666 O O . LEU A 1 200 ? 20.173 -0.442 10.667 1.00 93.12 200 LEU A O 1
ATOM 1670 N N . ILE A 1 201 ? 22.252 0.052 9.990 1.00 94.88 201 ILE A N 1
ATOM 1671 C CA . ILE A 1 201 ? 21.883 1.205 9.153 1.00 94.88 201 ILE A CA 1
ATOM 1672 C C . ILE A 1 201 ? 20.989 0.830 7.957 1.00 94.88 201 ILE A C 1
ATOM 1674 O O . ILE A 1 201 ? 20.282 1.687 7.425 1.00 94.88 201 ILE A O 1
ATOM 1678 N N . HIS A 1 202 ? 20.960 -0.439 7.532 1.00 96.06 202 HIS A N 1
ATOM 1679 C CA . HIS A 1 202 ? 20.116 -0.872 6.414 1.00 96.06 202 HIS A CA 1
ATOM 1680 C C . HIS A 1 202 ? 18.624 -0.823 6.744 1.00 96.06 202 HIS A C 1
ATOM 1682 O O . HIS A 1 202 ? 17.827 -0.612 5.834 1.00 96.06 202 HIS A O 1
ATOM 1688 N N . LEU A 1 203 ? 18.233 -0.940 8.018 1.00 96.31 203 LEU A N 1
ATOM 1689 C CA . LEU A 1 203 ? 16.835 -0.829 8.444 1.00 96.31 203 LEU A CA 1
ATOM 1690 C C . LEU A 1 203 ? 16.240 0.568 8.201 1.00 96.31 203 LEU A C 1
ATOM 1692 O O . LEU A 1 203 ? 15.266 0.664 7.448 1.00 96.31 203 LEU A O 1
ATOM 1696 N N . PRO A 1 204 ? 16.807 1.666 8.737 1.00 95.44 204 PRO A N 1
ATOM 1697 C CA . PRO A 1 204 ? 16.303 2.999 8.425 1.00 95.44 204 PRO A CA 1
ATOM 1698 C C . PRO A 1 204 ? 16.450 3.331 6.933 1.00 95.44 204 PRO A C 1
ATOM 1700 O O . PRO A 1 204 ? 15.546 3.929 6.353 1.00 95.44 204 PRO A O 1
ATOM 1703 N N . LEU A 1 205 ? 17.524 2.885 6.268 1.00 94.94 205 LEU A N 1
ATOM 1704 C CA . LEU A 1 205 ? 17.690 3.064 4.820 1.00 94.94 205 LEU A CA 1
ATOM 1705 C C . LEU A 1 205 ? 16.590 2.379 4.002 1.00 94.94 205 LEU A C 1
ATOM 1707 O O . LEU A 1 205 ? 16.129 2.942 3.004 1.00 94.94 205 LEU A O 1
ATOM 1711 N N . LEU A 1 206 ? 16.160 1.185 4.412 1.00 95.56 206 LEU A N 1
ATOM 1712 C CA . LEU A 1 206 ? 15.069 0.450 3.781 1.00 95.56 206 LEU A CA 1
ATOM 1713 C C . LEU A 1 206 ? 13.756 1.218 3.909 1.00 95.56 206 LEU A C 1
ATOM 1715 O O . LEU A 1 206 ? 13.087 1.435 2.899 1.00 95.56 206 LEU A O 1
ATOM 1719 N N . LEU A 1 207 ? 13.421 1.666 5.120 1.00 95.81 207 LEU A N 1
ATOM 1720 C CA . LEU A 1 207 ? 12.198 2.425 5.387 1.00 95.81 207 LEU A CA 1
ATOM 1721 C C . LEU A 1 207 ? 12.173 3.742 4.607 1.00 95.81 207 LEU A C 1
ATOM 1723 O O . LEU A 1 207 ? 11.206 4.019 3.900 1.00 95.81 207 LEU A O 1
ATOM 1727 N N . LEU A 1 208 ? 13.270 4.505 4.636 1.00 93.56 208 LEU A N 1
ATOM 1728 C CA . LEU A 1 208 ? 13.408 5.743 3.864 1.00 93.56 208 LEU A CA 1
ATOM 1729 C C . LEU A 1 208 ? 13.280 5.491 2.357 1.00 93.56 208 LEU A C 1
ATOM 1731 O O . LEU A 1 208 ? 12.619 6.250 1.648 1.00 93.56 208 LEU A O 1
ATOM 1735 N N . SER A 1 209 ? 13.863 4.401 1.855 1.00 92.62 209 SER A N 1
ATOM 1736 C CA . SER A 1 209 ? 13.766 4.032 0.440 1.00 92.62 209 SER A CA 1
ATOM 1737 C C . SER A 1 209 ? 12.354 3.615 0.035 1.00 92.62 209 SER A C 1
ATOM 1739 O O . SER A 1 209 ? 11.925 3.940 -1.073 1.00 92.62 209 SER A O 1
ATOM 1741 N N . GLN A 1 210 ? 11.638 2.897 0.902 1.00 93.88 210 GLN A N 1
ATOM 1742 C CA . GLN A 1 210 ? 10.277 2.432 0.642 1.00 93.88 210 GLN A CA 1
ATOM 1743 C C . GLN A 1 210 ? 9.269 3.574 0.748 1.00 93.88 210 GLN A C 1
ATOM 1745 O O . GLN A 1 210 ? 8.532 3.815 -0.207 1.00 93.88 210 GLN A O 1
ATOM 1750 N N . TRP A 1 211 ? 9.253 4.308 1.859 1.00 95.31 211 TRP A N 1
ATOM 1751 C CA . TRP A 1 211 ? 8.294 5.387 2.095 1.00 95.31 211 TRP A CA 1
ATOM 1752 C C . TRP A 1 211 ? 8.620 6.616 1.248 1.00 95.31 211 TRP A C 1
ATOM 1754 O O . TRP A 1 211 ? 7.786 7.064 0.463 1.00 95.31 211 TRP A O 1
ATOM 1764 N N . GLY A 1 212 ? 9.865 7.098 1.305 1.00 93.88 212 GLY A N 1
ATOM 1765 C CA . GLY A 1 212 ? 10.318 8.223 0.486 1.00 93.88 212 GLY A CA 1
ATOM 1766 C C . GLY A 1 212 ? 10.236 7.907 -1.006 1.00 93.88 212 GLY A C 1
ATOM 1767 O O . GLY A 1 212 ? 9.724 8.705 -1.788 1.00 93.88 212 GLY A O 1
ATOM 1768 N N . GLY A 1 213 ? 10.642 6.700 -1.414 1.00 93.94 213 GLY A N 1
ATOM 1769 C CA . GLY A 1 213 ? 10.510 6.270 -2.804 1.00 93.94 213 GLY A CA 1
ATOM 1770 C C . GLY A 1 213 ? 9.059 6.173 -3.279 1.00 93.94 213 GLY A C 1
ATOM 1771 O O . GLY A 1 213 ? 8.789 6.455 -4.445 1.00 93.94 213 GLY A O 1
ATOM 1772 N N . SER A 1 214 ? 8.124 5.823 -2.394 1.00 95.75 214 SER A N 1
ATOM 1773 C CA . SER A 1 214 ? 6.689 5.800 -2.696 1.00 95.75 214 SER A CA 1
ATOM 1774 C C . SER A 1 214 ? 6.131 7.203 -2.930 1.00 95.75 214 SER A C 1
ATOM 1776 O O . SER A 1 214 ? 5.480 7.432 -3.948 1.00 95.75 214 SER A O 1
ATOM 1778 N N . LEU A 1 215 ? 6.487 8.171 -2.081 1.00 94.62 215 LEU A N 1
ATOM 1779 C CA . LEU A 1 215 ? 6.121 9.579 -2.278 1.00 94.62 215 LEU A CA 1
ATOM 1780 C C . LEU A 1 215 ? 6.682 10.135 -3.597 1.00 94.62 215 LEU A C 1
ATOM 1782 O O . LEU A 1 215 ? 5.959 10.771 -4.367 1.00 94.62 215 LEU A O 1
ATOM 1786 N N . VAL A 1 216 ? 7.949 9.834 -3.913 1.00 94.31 216 VAL A N 1
ATOM 1787 C CA . VAL A 1 216 ? 8.561 10.232 -5.193 1.00 94.31 216 VAL A CA 1
ATOM 1788 C C . VAL A 1 216 ? 7.827 9.597 -6.375 1.00 94.31 216 VAL A C 1
ATOM 1790 O O . VAL A 1 216 ? 7.629 10.271 -7.385 1.00 94.31 216 VAL A O 1
ATOM 1793 N N . LYS A 1 217 ? 7.399 8.332 -6.279 1.00 94.38 217 LYS A N 1
ATOM 1794 C CA . LYS A 1 217 ? 6.625 7.656 -7.334 1.00 94.38 217 LYS A CA 1
ATOM 1795 C C . LYS A 1 217 ? 5.263 8.309 -7.560 1.00 94.38 217 LYS A C 1
ATOM 1797 O O . LYS A 1 217 ? 4.957 8.593 -8.713 1.00 94.38 217 LYS A O 1
ATOM 1802 N N . ILE A 1 218 ? 4.506 8.601 -6.500 1.00 94.69 218 ILE A N 1
ATOM 1803 C CA . ILE A 1 218 ? 3.198 9.277 -6.588 1.00 94.69 218 ILE A CA 1
ATOM 1804 C C . ILE A 1 218 ? 3.352 10.636 -7.279 1.00 94.69 218 ILE A C 1
ATOM 1806 O O . ILE A 1 218 ? 2.658 10.936 -8.251 1.00 94.69 218 ILE A O 1
ATOM 1810 N N . TRP A 1 219 ? 4.341 11.426 -6.855 1.00 92.69 219 TRP A N 1
ATOM 1811 C CA . TRP A 1 219 ? 4.635 12.709 -7.490 1.00 92.69 219 TRP A CA 1
ATOM 1812 C C . TRP A 1 219 ? 5.057 12.550 -8.963 1.00 92.69 219 TRP A C 1
ATOM 1814 O O . TRP A 1 219 ? 4.580 13.274 -9.841 1.00 92.69 219 TRP A O 1
ATOM 1824 N N . THR A 1 220 ? 5.932 11.582 -9.256 1.00 91.19 220 THR A N 1
ATOM 1825 C CA . THR A 1 220 ? 6.461 11.341 -10.610 1.00 91.19 220 THR A CA 1
ATOM 1826 C C . THR A 1 220 ? 5.378 10.833 -11.560 1.00 91.19 220 THR A C 1
ATOM 1828 O O . THR A 1 220 ? 5.387 11.203 -12.731 1.00 91.19 220 THR A O 1
ATOM 1831 N N . GLN A 1 221 ? 4.418 10.042 -11.073 1.00 91.31 221 GLN A N 1
ATOM 1832 C CA . GLN A 1 221 ? 3.292 9.535 -11.860 1.00 91.31 221 GLN A CA 1
ATOM 1833 C C . GLN A 1 221 ? 2.451 10.670 -12.448 1.00 91.31 221 GLN A C 1
ATOM 1835 O O . GLN A 1 221 ? 1.987 10.564 -13.578 1.00 91.31 221 GLN A O 1
ATOM 1840 N N . MET A 1 222 ? 2.281 11.771 -11.716 1.00 90.38 222 MET A N 1
ATOM 1841 C CA . MET A 1 222 ? 1.547 12.937 -12.217 1.00 90.38 222 MET A CA 1
ATOM 1842 C C . MET A 1 222 ? 2.400 13.833 -13.122 1.00 90.38 222 MET A C 1
ATOM 1844 O O . MET A 1 222 ? 1.856 14.673 -13.833 1.00 90.38 222 MET A O 1
ATOM 1848 N N . ASN A 1 223 ? 3.723 13.642 -13.143 1.00 88.31 223 ASN A N 1
ATOM 1849 C CA . ASN A 1 223 ? 4.697 14.498 -13.826 1.00 88.31 223 ASN A CA 1
ATOM 1850 C C . ASN A 1 223 ? 5.597 13.714 -14.809 1.00 88.31 223 ASN A C 1
ATOM 1852 O O . ASN A 1 223 ? 6.767 14.058 -14.982 1.00 88.31 223 ASN A O 1
ATOM 1856 N N . LEU A 1 224 ? 5.070 12.673 -15.470 1.00 86.81 224 LEU A N 1
ATOM 1857 C CA . LEU A 1 224 ? 5.851 11.747 -16.316 1.00 86.81 224 LEU A CA 1
ATOM 1858 C C . LEU A 1 224 ? 6.616 12.421 -17.463 1.00 86.81 224 LEU A C 1
ATOM 1860 O O . LEU A 1 224 ? 7.700 11.960 -17.824 1.00 86.81 224 LEU A O 1
ATOM 1864 N N . ALA A 1 225 ? 6.076 13.506 -18.024 1.00 83.88 225 ALA A N 1
ATOM 1865 C CA . ALA A 1 225 ? 6.726 14.245 -19.105 1.00 83.88 225 ALA A CA 1
ATOM 1866 C C . ALA A 1 225 ? 7.964 15.032 -18.643 1.00 83.88 225 ALA A C 1
ATOM 1868 O O . ALA A 1 225 ? 8.836 15.332 -19.457 1.00 83.88 225 ALA A O 1
ATOM 1869 N N . GLN A 1 226 ? 8.068 15.357 -17.349 1.00 83.50 226 GLN A N 1
ATOM 1870 C CA . GLN A 1 226 ? 9.167 16.153 -16.806 1.00 83.50 226 GLN A CA 1
ATOM 1871 C C . GLN A 1 226 ? 10.391 15.280 -16.515 1.00 83.50 226 GLN A C 1
ATOM 1873 O O . GLN A 1 226 ? 10.577 14.780 -15.397 1.00 83.50 226 GLN A O 1
ATOM 1878 N N . GLN A 1 227 ? 11.255 15.142 -17.514 1.00 82.06 227 GLN A N 1
ATOM 1879 C CA . GLN A 1 227 ? 12.481 14.356 -17.433 1.00 82.06 227 GLN A CA 1
ATOM 1880 C C . GLN A 1 227 ? 13.678 15.270 -17.159 1.00 82.06 227 GLN A C 1
ATOM 1882 O O . GLN A 1 227 ? 13.820 16.319 -17.782 1.00 82.06 227 GLN A O 1
ATOM 1887 N N . LYS A 1 228 ? 14.563 14.863 -16.246 1.00 74.81 228 LYS A N 1
ATOM 1888 C CA . LYS A 1 228 ? 15.823 15.561 -15.963 1.00 74.81 228 LYS A CA 1
ATOM 1889 C C . LYS A 1 228 ? 16.942 14.538 -15.809 1.00 74.81 228 LYS A C 1
ATOM 1891 O O . LYS A 1 228 ? 16.816 13.610 -15.012 1.00 74.81 228 LYS A O 1
ATOM 1896 N N . TRP A 1 229 ? 18.031 14.719 -16.549 1.00 65.19 229 TRP A N 1
ATOM 1897 C CA . TRP A 1 229 ? 19.240 13.915 -16.442 1.00 65.19 229 TRP A CA 1
ATOM 1898 C C . TRP A 1 229 ? 20.410 14.817 -16.072 1.00 65.19 229 TRP A C 1
ATOM 1900 O O . TRP A 1 229 ? 20.912 15.576 -16.887 1.00 65.19 229 TRP A O 1
ATOM 1910 N N . THR A 1 230 ? 20.827 14.759 -14.810 1.00 60.81 230 THR A N 1
ATOM 1911 C CA . THR A 1 230 ? 21.886 15.623 -14.265 1.00 60.81 230 THR A CA 1
ATOM 1912 C C . THR A 1 230 ? 23.302 15.147 -14.602 1.00 60.81 230 THR A C 1
ATOM 1914 O O . THR A 1 230 ? 24.254 15.871 -14.337 1.00 60.81 230 THR A O 1
ATOM 1917 N N . ASN A 1 231 ? 23.459 13.953 -15.183 1.00 56.06 231 ASN A N 1
ATOM 1918 C CA . ASN A 1 231 ? 24.748 13.423 -15.632 1.00 56.06 231 ASN A CA 1
ATOM 1919 C C . ASN A 1 231 ? 24.801 13.526 -17.161 1.00 56.06 231 ASN A C 1
ATOM 1921 O O . ASN A 1 231 ? 23.855 13.090 -17.805 1.00 56.06 231 ASN A O 1
ATOM 1925 N N . ARG A 1 232 ? 25.905 14.048 -17.719 1.00 48.66 232 ARG A N 1
ATOM 1926 C CA . ARG A 1 232 ? 26.085 14.426 -19.142 1.00 48.66 232 ARG A CA 1
ATOM 1927 C C . ARG A 1 232 ? 25.281 15.675 -19.539 1.00 48.66 232 ARG A C 1
ATOM 1929 O O . ARG A 1 232 ? 24.123 15.580 -19.921 1.00 48.66 232 ARG A O 1
ATOM 1936 N N . SER A 1 233 ? 25.913 16.843 -19.385 1.00 46.97 233 SER A N 1
ATOM 1937 C CA . SER A 1 233 ? 25.445 18.168 -19.850 1.00 46.97 233 SER A CA 1
ATOM 1938 C C . SER A 1 233 ? 24.044 18.636 -19.411 1.00 46.97 233 SER A C 1
ATOM 1940 O O . SER A 1 233 ? 23.537 19.615 -19.947 1.00 46.97 233 SER A O 1
ATOM 1942 N N . SER A 1 234 ? 23.448 18.016 -18.384 1.00 55.81 234 SER A N 1
ATOM 1943 C CA . SER A 1 234 ? 22.162 18.418 -17.791 1.00 55.81 234 SER A CA 1
ATOM 1944 C C . SER A 1 234 ? 21.021 18.535 -18.813 1.00 55.81 234 SER A C 1
ATOM 1946 O O . SER A 1 234 ? 20.478 19.616 -19.044 1.00 55.81 234 SER A O 1
ATOM 1948 N N . GLN A 1 235 ? 20.602 17.413 -19.398 1.00 57.16 235 GLN A N 1
ATOM 1949 C CA . GLN A 1 235 ? 19.449 17.393 -20.300 1.00 57.16 235 GLN A CA 1
ATOM 1950 C C . GLN A 1 235 ? 18.130 17.425 -19.519 1.00 57.16 235 GLN A C 1
ATOM 1952 O O . GLN A 1 235 ? 17.950 16.704 -18.534 1.00 57.16 235 GLN A O 1
ATOM 1957 N N . SER A 1 236 ? 17.173 18.237 -19.968 1.00 61.03 236 SER A N 1
ATOM 1958 C CA . SER A 1 236 ? 15.820 18.235 -19.413 1.00 61.03 236 SER A CA 1
ATOM 1959 C C . SER A 1 236 ? 14.772 18.350 -20.507 1.00 61.03 236 SER A C 1
ATOM 1961 O O . SER A 1 236 ? 14.919 19.147 -21.428 1.00 61.03 236 SER A O 1
ATOM 1963 N N . ILE A 1 237 ? 13.714 17.554 -20.389 1.00 64.81 237 ILE A N 1
ATOM 1964 C CA . ILE A 1 237 ? 12.514 17.660 -21.214 1.00 64.81 237 ILE A CA 1
ATOM 1965 C C . ILE A 1 237 ? 11.410 18.140 -20.282 1.00 64.81 237 ILE A C 1
ATOM 1967 O O . ILE A 1 237 ? 11.124 17.505 -19.264 1.00 64.81 237 ILE A O 1
ATOM 1971 N N . SER A 1 238 ? 10.830 19.291 -20.605 1.00 63.34 238 SER A N 1
ATOM 1972 C CA . SER A 1 238 ? 9.667 19.820 -19.896 1.00 63.34 238 SER A CA 1
ATOM 1973 C C . SER A 1 238 ? 8.378 19.453 -20.631 1.00 63.34 238 SER A C 1
ATOM 1975 O O . SER A 1 238 ? 8.409 19.034 -21.788 1.00 63.34 238 SER A O 1
ATOM 1977 N N . ALA A 1 239 ? 7.248 19.575 -19.935 1.00 61.72 239 ALA A N 1
ATOM 1978 C CA . ALA A 1 239 ? 5.929 19.320 -20.497 1.00 61.72 239 ALA A CA 1
ATOM 1979 C C . ALA A 1 239 ? 5.697 20.103 -21.801 1.00 61.72 239 ALA A C 1
ATOM 1981 O O . ALA A 1 239 ? 5.991 21.296 -21.870 1.00 61.72 239 ALA A O 1
ATOM 1982 N N . HIS A 1 240 ? 5.142 19.432 -22.809 1.00 62.62 240 HIS A N 1
ATOM 1983 C CA . HIS A 1 240 ? 4.793 20.047 -24.085 1.00 62.62 240 HIS A CA 1
ATOM 1984 C C . HIS A 1 240 ? 3.630 21.046 -23.910 1.00 62.62 240 HIS A C 1
ATOM 1986 O O . HIS A 1 240 ? 2.642 20.724 -23.242 1.00 62.62 240 HIS A O 1
ATOM 1992 N N . GLY A 1 241 ? 3.758 22.243 -24.490 1.00 65.44 241 GLY A N 1
ATOM 1993 C CA . GLY A 1 241 ? 2.758 23.322 -24.461 1.00 65.44 241 GLY A CA 1
ATOM 1994 C C . GLY A 1 241 ? 3.360 24.693 -24.120 1.00 65.44 241 GLY A C 1
ATOM 1995 O O . GLY A 1 241 ? 4.352 24.784 -23.390 1.00 65.44 241 GLY A O 1
ATOM 1996 N N . GLN A 1 242 ? 2.765 25.770 -24.641 1.00 74.31 242 GLN A N 1
ATOM 1997 C CA . GLN A 1 242 ? 3.157 27.161 -24.358 1.00 74.31 242 GLN A CA 1
ATOM 1998 C C . GLN A 1 242 ? 2.019 27.926 -23.659 1.00 74.31 242 GLN A C 1
ATOM 2000 O O . GLN A 1 242 ? 0.846 27.590 -23.810 1.00 74.31 242 GLN A O 1
ATOM 2005 N N . GLY A 1 243 ? 2.368 28.940 -22.859 1.00 84.88 243 GLY A N 1
ATOM 2006 C CA . GLY A 1 243 ? 1.403 29.835 -22.208 1.00 84.88 243 GLY A CA 1
ATOM 2007 C C . GLY A 1 243 ? 0.325 29.111 -21.388 1.00 84.88 243 GLY A C 1
ATOM 2008 O O . GLY A 1 243 ? 0.633 28.360 -20.459 1.00 84.88 243 GLY A O 1
ATOM 2009 N N . VAL A 1 244 ? -0.940 29.346 -21.749 1.00 86.75 244 VAL A N 1
ATOM 2010 C CA . VAL A 1 244 ? -2.132 28.838 -21.046 1.00 86.75 244 VAL A CA 1
ATOM 2011 C C . VAL A 1 244 ? -2.209 27.311 -21.064 1.00 86.75 244 VAL A C 1
ATOM 2013 O O . VAL A 1 244 ? -2.508 26.714 -20.035 1.00 86.75 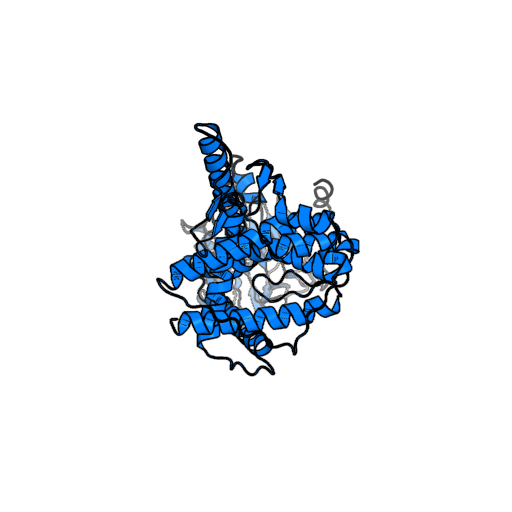244 VAL A O 1
ATOM 2016 N N . GLU A 1 245 ? -1.870 26.658 -22.179 1.00 86.00 245 GLU A N 1
ATOM 2017 C CA . GLU A 1 245 ? -1.917 25.192 -22.291 1.00 86.00 245 GLU A CA 1
ATOM 2018 C C . GLU A 1 245 ? -1.018 24.529 -21.238 1.00 86.00 245 GLU A C 1
ATOM 2020 O O . GLU A 1 245 ? -1.417 23.596 -20.538 1.00 86.00 245 GLU A O 1
ATOM 2025 N N . ARG A 1 246 ? 0.198 25.059 -21.072 1.00 85.12 246 ARG A N 1
ATOM 2026 C CA . ARG A 1 246 ? 1.143 24.574 -20.066 1.00 85.12 246 ARG A CA 1
ATOM 2027 C C . ARG A 1 246 ? 0.625 24.811 -18.650 1.00 85.12 246 ARG A C 1
ATOM 2029 O O . ARG A 1 246 ? 0.784 23.932 -17.801 1.00 85.12 246 ARG A O 1
ATOM 2036 N N . ALA A 1 247 ? 0.021 25.971 -18.392 1.00 87.69 247 ALA A N 1
ATOM 2037 C CA . ALA A 1 247 ? -0.562 26.292 -17.093 1.00 87.69 247 ALA A CA 1
ATOM 2038 C C . ALA A 1 247 ? -1.719 25.344 -16.744 1.00 87.69 247 ALA A C 1
ATOM 2040 O O . ALA A 1 247 ? -1.734 24.805 -15.639 1.00 87.69 247 ALA A O 1
ATOM 2041 N N . VAL A 1 248 ? -2.614 25.064 -17.698 1.00 91.00 248 VAL A N 1
ATOM 2042 C CA . VAL A 1 248 ? -3.716 24.104 -17.537 1.00 91.00 248 VAL A CA 1
ATOM 2043 C C . VAL A 1 248 ? -3.171 22.705 -17.268 1.00 91.00 248 VAL A C 1
ATOM 2045 O O . VAL A 1 248 ? -3.519 22.121 -16.250 1.00 91.00 248 VAL A O 1
ATOM 2048 N N . LYS A 1 249 ? -2.243 22.188 -18.088 1.00 89.81 249 LYS A N 1
ATOM 2049 C CA . LYS A 1 249 ? -1.660 20.847 -17.877 1.00 89.81 249 LYS A CA 1
ATOM 2050 C C . LYS A 1 249 ? -0.995 20.702 -16.506 1.00 89.81 249 LYS A C 1
ATOM 2052 O O . LYS A 1 249 ? -1.200 19.705 -15.814 1.00 89.81 249 LYS A O 1
ATOM 2057 N N . LEU A 1 250 ? -0.212 21.700 -16.086 1.00 89.31 250 LEU A N 1
ATOM 2058 C CA . LEU A 1 250 ? 0.415 21.722 -14.760 1.00 89.31 250 LEU A CA 1
ATOM 2059 C C . LEU A 1 250 ? -0.622 21.830 -13.635 1.00 89.31 250 LEU A C 1
ATOM 2061 O O . LEU A 1 250 ? -0.479 21.155 -12.617 1.00 89.31 250 LEU A O 1
ATOM 2065 N N . GLY A 1 251 ? -1.654 22.655 -13.814 1.00 91.44 251 GLY A N 1
ATOM 2066 C CA . GLY A 1 251 ? -2.764 22.802 -12.876 1.00 91.44 251 GLY A CA 1
ATOM 2067 C C . GLY A 1 251 ? -3.527 21.493 -12.694 1.00 91.44 251 GLY A C 1
ATOM 2068 O O . GLY A 1 251 ? -3.675 21.029 -11.568 1.00 91.44 251 GLY A O 1
ATOM 2069 N N . THR A 1 252 ? -3.915 20.840 -13.790 1.00 92.75 252 THR A N 1
ATOM 2070 C CA . THR A 1 252 ? -4.589 19.536 -13.789 1.00 92.75 252 THR A CA 1
ATOM 2071 C C . THR A 1 252 ? -3.714 18.454 -13.162 1.00 92.75 252 THR A C 1
ATOM 2073 O O . THR A 1 252 ? -4.189 17.711 -12.310 1.00 92.75 252 THR A O 1
ATOM 2076 N N . SER A 1 253 ? -2.422 18.393 -13.506 1.00 92.94 253 SER A N 1
ATOM 2077 C CA . SER A 1 253 ? -1.468 17.464 -12.882 1.00 92.94 253 SER A CA 1
ATOM 2078 C C . SER A 1 253 ? -1.422 17.616 -11.356 1.00 92.94 253 SER A C 1
ATOM 2080 O O . SER A 1 253 ? -1.495 16.627 -10.625 1.00 92.94 253 SER A O 1
ATOM 2082 N N . ARG A 1 254 ? -1.342 18.860 -10.864 1.00 93.56 254 ARG A N 1
ATOM 2083 C CA . ARG A 1 254 ? -1.337 19.167 -9.425 1.00 93.56 254 ARG A CA 1
ATOM 2084 C C . ARG A 1 254 ? -2.671 18.836 -8.768 1.00 93.56 254 ARG A C 1
ATOM 2086 O O . ARG A 1 254 ? -2.675 18.226 -7.706 1.00 93.56 254 ARG A O 1
ATOM 2093 N N . LEU A 1 255 ? -3.785 19.194 -9.403 1.00 95.00 255 LEU A N 1
ATOM 2094 C CA . LEU A 1 255 ? -5.122 18.877 -8.909 1.00 95.00 255 LEU A CA 1
ATOM 2095 C C . LEU A 1 255 ? -5.290 17.365 -8.737 1.00 95.00 255 LEU A C 1
ATOM 2097 O O . LEU A 1 255 ? -5.686 16.919 -7.669 1.00 95.00 255 LEU A O 1
ATOM 2101 N N . LEU A 1 256 ? -4.923 16.571 -9.745 1.00 94.44 256 LEU A N 1
ATOM 2102 C CA . LEU A 1 256 ? -5.009 15.110 -9.683 1.00 94.44 256 LEU A CA 1
ATOM 2103 C C . LEU A 1 256 ? -4.115 14.516 -8.600 1.00 94.44 256 LEU A C 1
ATOM 2105 O O . LEU A 1 256 ? -4.534 13.579 -7.925 1.00 94.44 256 LEU A O 1
ATOM 2109 N N . LEU A 1 257 ? -2.910 15.062 -8.412 1.00 94.62 257 LEU A N 1
ATOM 2110 C CA . LEU A 1 257 ? -2.039 14.673 -7.307 1.00 94.62 257 LEU A CA 1
ATOM 2111 C C . LEU A 1 257 ? -2.739 14.892 -5.961 1.00 94.62 257 LEU A C 1
ATOM 2113 O O . LEU A 1 257 ? -2.793 13.974 -5.146 1.00 94.62 257 LEU A O 1
ATOM 2117 N N . TYR A 1 258 ? -3.294 16.085 -5.734 1.00 95.50 258 TYR A N 1
ATOM 2118 C CA . TYR A 1 258 ? -3.980 16.401 -4.482 1.00 95.50 258 TYR A CA 1
ATOM 2119 C C . TYR A 1 258 ? -5.246 15.573 -4.286 1.00 95.50 258 TYR A C 1
ATOM 2121 O O . TYR A 1 258 ? -5.462 15.076 -3.188 1.00 95.50 258 TYR A O 1
ATOM 2129 N N . VAL A 1 259 ? -6.036 15.351 -5.339 1.00 95.81 259 VAL A N 1
ATOM 2130 C CA . VAL A 1 259 ? -7.219 14.481 -5.289 1.00 95.81 259 VAL A CA 1
ATOM 2131 C C . VAL A 1 259 ? -6.822 13.052 -4.923 1.00 95.81 259 VAL A C 1
ATOM 2133 O O . VAL A 1 259 ? -7.444 12.461 -4.049 1.00 95.81 259 VAL A O 1
ATOM 2136 N N . GLN A 1 260 ? -5.766 12.496 -5.520 1.00 94.50 260 GLN A N 1
ATOM 2137 C CA . GLN A 1 260 ? -5.298 11.148 -5.176 1.00 94.50 260 GLN A CA 1
ATOM 2138 C C . GLN A 1 260 ? -4.808 11.059 -3.728 1.00 94.50 260 GLN A C 1
ATOM 2140 O O . GLN A 1 260 ? -5.143 10.105 -3.031 1.00 94.50 260 GLN A O 1
ATOM 2145 N N . LEU A 1 261 ? -4.051 12.054 -3.254 1.00 95.06 261 LEU A N 1
ATOM 2146 C CA . LEU A 1 261 ? -3.611 12.117 -1.858 1.00 95.06 261 LEU A CA 1
ATOM 2147 C C . LEU A 1 261 ? -4.793 12.269 -0.894 1.00 95.06 261 LEU A C 1
ATOM 2149 O O . LEU A 1 261 ? -4.803 11.639 0.158 1.00 95.06 261 LEU A O 1
ATOM 2153 N N . PHE A 1 262 ? -5.797 13.062 -1.264 1.00 94.44 262 PHE A N 1
ATOM 2154 C CA . PHE A 1 262 ? -7.018 13.248 -0.490 1.00 94.44 262 PHE A CA 1
ATOM 2155 C C . PHE A 1 262 ? -7.837 11.957 -0.408 1.00 94.44 262 PHE A C 1
ATOM 2157 O O . PHE A 1 262 ? -8.196 11.533 0.686 1.00 94.44 262 PHE A O 1
ATOM 2164 N N . VAL A 1 263 ? -8.054 11.277 -1.538 1.00 94.38 263 VAL A N 1
ATOM 2165 C CA . VAL A 1 263 ? -8.723 9.966 -1.588 1.00 94.38 263 VAL A CA 1
ATOM 2166 C C . VAL A 1 263 ? -7.957 8.934 -0.765 1.00 94.38 263 VAL A C 1
ATOM 2168 O O . VAL A 1 263 ? -8.566 8.167 -0.024 1.00 94.38 263 VAL A O 1
ATOM 2171 N N . PHE A 1 264 ? -6.625 8.933 -0.835 1.00 95.06 264 PHE A N 1
ATOM 2172 C CA . PHE A 1 264 ? -5.803 8.066 0.003 1.00 95.06 264 PHE A CA 1
ATOM 2173 C C . PHE A 1 264 ? -5.938 8.408 1.495 1.00 95.06 264 PHE A C 1
ATOM 2175 O O . PHE A 1 264 ? -6.039 7.505 2.319 1.00 95.06 264 PHE A O 1
ATOM 2182 N N . GLY A 1 265 ? -6.010 9.693 1.851 1.00 93.44 265 GLY A N 1
ATOM 2183 C CA . GLY A 1 265 ? -6.294 10.145 3.214 1.00 93.44 265 GLY A CA 1
ATOM 2184 C C . GLY A 1 265 ? -7.653 9.661 3.723 1.00 93.44 265 GLY A C 1
ATOM 2185 O O . GLY A 1 265 ? -7.720 9.079 4.802 1.00 93.44 265 GLY A O 1
ATOM 2186 N N . ILE A 1 266 ? -8.714 9.804 2.919 1.00 91.81 266 ILE A N 1
ATOM 2187 C CA . ILE A 1 266 ? -10.046 9.255 3.229 1.00 91.81 266 ILE A CA 1
ATOM 2188 C C . ILE A 1 266 ? -9.966 7.743 3.423 1.00 91.81 266 ILE A C 1
ATOM 2190 O O . ILE A 1 266 ? -10.512 7.223 4.390 1.00 91.81 266 ILE A O 1
ATOM 2194 N N . PHE A 1 267 ? -9.263 7.039 2.536 1.00 92.94 267 PHE A N 1
ATOM 2195 C CA . PHE A 1 267 ? -9.069 5.597 2.646 1.00 92.94 267 PHE A CA 1
ATOM 2196 C C . PHE A 1 267 ? -8.385 5.203 3.965 1.00 92.94 267 PHE A C 1
ATOM 2198 O O . PHE A 1 267 ? -8.808 4.240 4.599 1.00 92.94 267 PHE A O 1
ATOM 2205 N N . LEU A 1 268 ? -7.376 5.951 4.424 1.00 93.19 268 LEU A N 1
ATOM 2206 C CA . LEU A 1 268 ? -6.728 5.702 5.717 1.00 93.19 268 LEU A CA 1
ATOM 2207 C C . LEU A 1 268 ? -7.655 5.993 6.906 1.00 93.19 268 LEU A C 1
ATOM 2209 O O . LEU A 1 268 ? -7.690 5.222 7.866 1.00 93.19 268 LEU A O 1
ATOM 2213 N N . CYS A 1 269 ? -8.423 7.081 6.850 1.00 89.19 269 CYS A N 1
ATOM 2214 C CA . CYS A 1 269 ? -9.430 7.391 7.864 1.00 89.19 269 CYS A CA 1
ATOM 2215 C C . CYS A 1 269 ? -10.525 6.318 7.916 1.00 89.19 269 CYS A C 1
ATOM 2217 O O . CYS A 1 269 ? -10.963 5.936 8.998 1.00 89.19 269 CYS A O 1
ATOM 2219 N N . TRP A 1 270 ? -10.913 5.776 6.762 1.00 88.31 270 TRP A N 1
ATOM 2220 C CA . TRP A 1 270 ? -11.831 4.649 6.682 1.00 88.31 270 TRP A CA 1
ATOM 2221 C C . TRP A 1 270 ? -11.247 3.374 7.280 1.00 88.31 270 TRP A C 1
ATOM 2223 O O . TRP A 1 270 ? -11.875 2.740 8.123 1.00 88.31 270 TRP A O 1
ATOM 2233 N N . LEU A 1 271 ? -10.007 3.041 6.922 1.00 86.44 271 LEU A N 1
ATOM 2234 C CA . LEU A 1 271 ? -9.307 1.871 7.448 1.00 86.44 271 LEU A CA 1
ATOM 2235 C C . LEU A 1 271 ? -9.144 1.913 8.977 1.00 86.44 271 LEU A C 1
ATOM 2237 O O . LEU A 1 271 ? -9.108 0.874 9.628 1.00 86.44 271 LEU A O 1
ATOM 2241 N N . THR A 1 272 ? -9.035 3.111 9.550 1.00 83.12 272 THR A N 1
ATOM 2242 C CA . THR A 1 272 ? -8.922 3.328 11.001 1.00 83.12 272 THR A CA 1
ATOM 2243 C C . THR A 1 272 ? -10.277 3.455 11.705 1.00 83.12 272 THR A C 1
ATOM 2245 O O . THR A 1 272 ? -10.300 3.631 12.918 1.00 83.12 272 THR A O 1
ATOM 2248 N N . GLY A 1 273 ? -11.394 3.373 10.975 1.00 81.31 273 GLY A N 1
ATOM 2249 C CA . GLY A 1 273 ? -12.745 3.512 11.526 1.00 81.31 273 GLY A CA 1
ATOM 2250 C C . GLY A 1 273 ? -13.143 4.943 11.902 1.00 81.31 273 GLY A C 1
ATOM 2251 O O . GLY A 1 273 ? -14.172 5.132 12.537 1.00 81.31 273 GLY A O 1
ATOM 2252 N N . ASN A 1 274 ? -12.350 5.950 11.518 1.00 79.06 274 ASN A N 1
ATOM 2253 C CA . ASN A 1 274 ? -12.634 7.366 11.789 1.00 79.06 274 ASN A CA 1
ATOM 2254 C C . ASN A 1 274 ? -13.621 7.976 10.794 1.00 79.06 274 ASN A C 1
ATOM 2256 O O . ASN A 1 274 ? -14.281 8.960 11.107 1.00 79.06 274 ASN A O 1
ATOM 2260 N N . LEU A 1 275 ? -13.674 7.423 9.583 1.00 78.88 275 LEU A N 1
ATOM 2261 C CA . LEU A 1 275 ? -14.662 7.777 8.576 1.00 78.88 275 LEU A CA 1
ATOM 2262 C C . LEU A 1 275 ? -15.342 6.507 8.094 1.00 78.88 275 LEU A C 1
ATOM 2264 O O . LEU A 1 275 ? -14.717 5.469 7.901 1.00 78.88 275 LEU A O 1
ATOM 2268 N N . SER A 1 276 ? -16.627 6.587 7.831 1.00 74.44 276 SER A N 1
ATOM 2269 C CA . SER A 1 276 ? -17.375 5.540 7.172 1.00 74.44 276 SER A CA 1
ATOM 2270 C C . SER A 1 276 ? -18.056 6.160 5.953 1.00 74.44 276 SER A C 1
ATOM 2272 O O . SER A 1 276 ? -19.153 6.693 6.060 1.00 74.44 276 SER A O 1
ATOM 2274 N N . PRO A 1 277 ? -17.425 6.125 4.760 1.00 65.69 277 PRO A N 1
ATOM 2275 C CA . PRO A 1 277 ? -17.903 6.875 3.597 1.00 65.69 277 PRO A CA 1
ATOM 2276 C C . PRO A 1 277 ? -19.371 6.609 3.237 1.00 65.69 277 PRO A C 1
ATOM 2278 O O . PRO A 1 277 ? -20.055 7.509 2.767 1.00 65.69 277 PRO A O 1
ATOM 2281 N N . ALA A 1 278 ? -19.873 5.397 3.493 1.00 62.91 278 ALA A N 1
ATOM 2282 C CA . ALA A 1 278 ? -21.277 5.052 3.282 1.00 62.91 278 ALA A CA 1
ATOM 2283 C C . ALA A 1 278 ? -22.241 5.780 4.242 1.00 62.91 278 ALA A C 1
ATOM 2285 O O . ALA A 1 278 ? -23.335 6.148 3.823 1.00 62.91 278 ALA A O 1
ATOM 2286 N N . TRP A 1 279 ? -21.844 6.017 5.496 1.00 53.44 279 TRP A N 1
ATOM 2287 C CA . TRP A 1 279 ? -22.684 6.660 6.513 1.00 53.44 279 TRP A CA 1
ATOM 2288 C C . TRP A 1 279 ? -22.421 8.166 6.612 1.00 53.44 279 TRP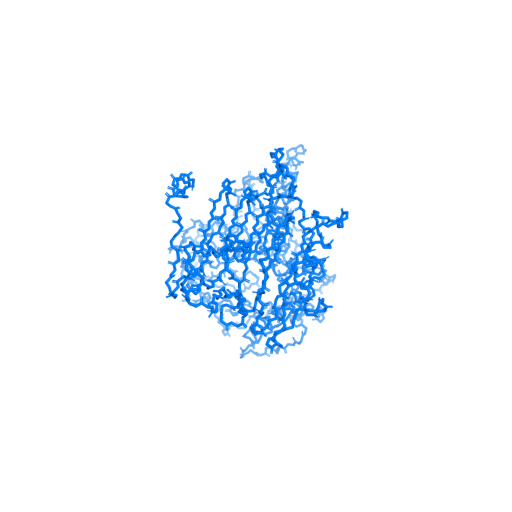 A C 1
ATOM 2290 O O . TRP A 1 279 ? -23.359 8.947 6.734 1.00 53.44 279 TRP A O 1
ATOM 2300 N N . ASP A 1 280 ? -21.173 8.600 6.444 1.00 59.16 280 ASP A N 1
ATOM 2301 C CA . ASP A 1 280 ? -20.787 10.011 6.537 1.00 59.16 280 ASP A CA 1
ATOM 2302 C C . ASP A 1 280 ? -21.288 10.825 5.332 1.00 59.16 280 ASP A C 1
ATOM 2304 O O . ASP A 1 280 ? -21.641 11.993 5.474 1.00 59.16 280 ASP A O 1
ATOM 2308 N N . ILE A 1 281 ? -21.385 10.209 4.142 1.00 56.66 281 ILE A N 1
ATOM 2309 C CA . ILE A 1 281 ? -22.033 10.825 2.969 1.00 56.66 281 ILE A CA 1
ATOM 2310 C C . ILE A 1 281 ? -23.563 10.791 3.117 1.00 56.66 281 ILE A C 1
ATOM 2312 O O . ILE A 1 281 ? -24.245 11.716 2.672 1.00 56.66 281 ILE A O 1
ATOM 2316 N N . ALA A 1 282 ? -24.121 9.774 3.787 1.00 50.22 282 ALA A N 1
ATOM 2317 C CA . ALA A 1 282 ? -25.547 9.731 4.121 1.00 50.22 282 ALA A CA 1
ATOM 2318 C C . ALA A 1 282 ? -25.945 10.809 5.154 1.00 50.22 282 ALA A C 1
ATOM 2320 O O . ALA A 1 282 ? -27.089 11.261 5.139 1.00 50.22 282 ALA A O 1
ATOM 2321 N N . GLY A 1 283 ? -24.993 11.303 5.957 1.00 46.09 283 GLY A N 1
ATOM 2322 C CA . GLY A 1 283 ? -25.146 12.438 6.878 1.00 46.09 283 GLY A CA 1
ATOM 2323 C C . GLY A 1 283 ? -25.361 13.811 6.219 1.00 46.09 283 GLY A C 1
ATOM 2324 O O . GLY A 1 283 ? -25.642 14.782 6.916 1.00 46.09 283 GLY A O 1
ATOM 2325 N N . LEU A 1 284 ? -25.292 13.914 4.883 1.00 50.72 284 LEU A N 1
ATOM 2326 C CA . LEU A 1 284 ? -25.757 15.094 4.133 1.00 50.72 284 LEU A CA 1
ATOM 2327 C C . LEU A 1 284 ? -27.285 15.128 3.947 1.00 50.72 284 LEU A C 1
ATOM 2329 O O . LEU A 1 284 ? -27.819 16.111 3.428 1.00 50.72 284 LEU A O 1
ATOM 2333 N N . ARG A 1 285 ? -28.015 14.090 4.380 1.00 38.94 285 ARG A N 1
ATOM 2334 C CA . ARG A 1 285 ? -29.465 14.177 4.583 1.00 38.94 285 ARG A CA 1
ATOM 2335 C C . ARG A 1 285 ? -29.735 14.681 5.997 1.00 38.94 285 ARG A C 1
ATOM 2337 O O . ARG A 1 285 ? -29.378 14.029 6.972 1.00 38.94 285 ARG A O 1
ATOM 2344 N N . LEU A 1 286 ? -30.370 15.853 6.077 1.00 45.78 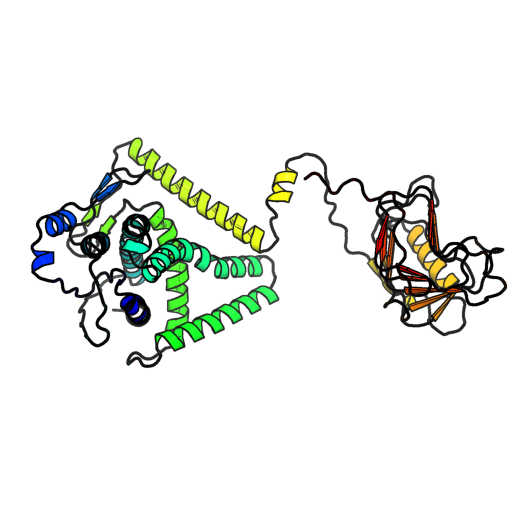286 LEU A N 1
ATOM 2345 C CA . LEU A 1 286 ? -30.908 16.424 7.309 1.00 45.78 286 LEU A CA 1
ATOM 2346 C C . LEU A 1 286 ? -31.639 15.354 8.137 1.00 45.78 286 LEU A C 1
ATOM 2348 O O . LEU A 1 286 ? -32.478 14.627 7.607 1.00 45.78 286 LEU A O 1
ATOM 2352 N N . ASN A 1 287 ? -31.377 15.386 9.443 1.00 39.56 287 ASN A N 1
ATOM 2353 C CA . ASN A 1 287 ? -32.044 14.653 10.520 1.00 39.56 287 ASN A CA 1
ATOM 2354 C C . ASN A 1 287 ? -31.621 13.194 10.699 1.00 39.56 287 ASN A C 1
ATOM 2356 O O . ASN A 1 287 ? -32.389 12.276 10.442 1.00 39.56 287 ASN A O 1
ATOM 2360 N N . GLN A 1 288 ? -30.461 13.003 11.319 1.00 38.75 288 GLN A N 1
ATOM 2361 C CA . GLN A 1 288 ? -30.383 12.130 12.488 1.00 38.75 288 GLN A CA 1
ATOM 2362 C C . GLN A 1 288 ? -29.217 12.597 13.359 1.00 38.75 288 GLN A C 1
ATOM 2364 O O . GLN A 1 288 ? -28.051 12.457 13.003 1.00 38.75 288 GLN A O 1
ATOM 2369 N N . GLN A 1 289 ? -29.548 13.211 14.496 1.00 40.38 289 GLN A N 1
ATOM 2370 C CA . GLN A 1 289 ? -28.602 13.385 15.587 1.00 40.38 289 GLN A CA 1
ATOM 2371 C C . GLN A 1 289 ? -28.182 11.985 16.037 1.00 40.38 289 GLN A C 1
ATOM 2373 O O . GLN A 1 289 ? -28.914 11.316 16.761 1.00 40.38 289 GLN A O 1
ATOM 2378 N N . THR A 1 290 ? -27.001 11.530 15.629 1.00 41.06 290 THR A N 1
ATOM 2379 C CA . THR A 1 290 ? -26.243 10.588 16.448 1.00 41.06 290 THR A CA 1
ATOM 2380 C C . THR A 1 290 ? -25.852 11.341 17.709 1.00 41.06 290 THR A C 1
ATOM 2382 O O . THR A 1 290 ? -24.776 11.935 17.792 1.00 41.06 290 THR A O 1
ATOM 2385 N N . SER A 1 291 ? -26.767 11.376 18.676 1.00 44.31 291 SER A N 1
ATOM 2386 C CA . SER A 1 291 ? -26.404 11.627 20.059 1.00 44.31 291 SER A CA 1
ATOM 2387 C C . SER A 1 291 ? -25.349 10.586 20.399 1.00 44.31 291 SER A C 1
ATOM 2389 O O . SER A 1 291 ? -25.616 9.386 20.360 1.00 44.31 291 SER A O 1
ATOM 2391 N N . ALA A 1 292 ? -24.121 11.032 20.648 1.00 44.84 292 ALA A N 1
ATOM 2392 C CA . ALA A 1 292 ? -23.149 10.209 21.337 1.00 44.84 292 ALA A CA 1
ATOM 2393 C C . ALA A 1 292 ? -23.828 9.764 22.636 1.00 44.84 292 ALA A C 1
ATOM 2395 O O . ALA A 1 292 ? -24.065 10.604 23.502 1.00 44.84 292 ALA A O 1
ATOM 2396 N N . ASN A 1 293 ? -24.230 8.492 22.733 1.00 53.16 293 ASN A N 1
ATOM 2397 C CA . ASN A 1 293 ? -24.776 7.969 23.977 1.00 53.16 293 ASN A CA 1
ATOM 2398 C C . ASN A 1 293 ? -23.685 8.167 25.037 1.00 53.16 293 ASN A C 1
ATOM 2400 O O . ASN A 1 293 ? -22.587 7.623 24.864 1.00 53.16 293 ASN A O 1
ATOM 2404 N N . PRO A 1 294 ? -23.920 8.982 26.082 1.00 60.34 294 PRO A N 1
ATOM 2405 C CA . PRO A 1 294 ? -22.964 9.097 27.168 1.00 60.34 294 PRO A CA 1
ATOM 2406 C C . PRO A 1 294 ? -22.713 7.696 27.736 1.00 60.34 294 PRO A C 1
ATOM 2408 O O . PRO A 1 294 ? -23.613 6.856 27.754 1.00 60.34 294 PRO A O 1
ATOM 2411 N N . ALA A 1 295 ? -21.471 7.410 28.135 1.00 67.31 295 ALA A N 1
ATOM 2412 C CA . ALA A 1 295 ? -21.148 6.127 28.751 1.00 67.31 295 ALA A CA 1
ATOM 2413 C C . ALA A 1 295 ? -22.098 5.876 29.938 1.00 67.31 295 ALA A C 1
ATOM 2415 O O . ALA A 1 295 ? -22.298 6.797 30.736 1.00 67.31 295 ALA A O 1
ATOM 2416 N N . PRO A 1 296 ? -22.695 4.673 30.051 1.00 78.56 296 PRO A N 1
ATOM 2417 C CA . PRO A 1 296 ? -23.630 4.387 31.123 1.00 78.56 296 PRO A CA 1
ATOM 2418 C C . PRO A 1 296 ? -22.936 4.514 32.477 1.00 78.56 296 PRO A C 1
ATOM 2420 O O . PRO A 1 296 ? -21.811 4.039 32.654 1.00 78.56 296 PRO A O 1
ATOM 2423 N N . GLN A 1 297 ? -23.612 5.133 33.441 1.00 87.56 297 GLN A N 1
ATOM 2424 C CA . GLN A 1 297 ? -23.188 5.085 34.832 1.00 87.56 297 GLN A CA 1
ATOM 2425 C C . GLN A 1 297 ? -23.332 3.641 35.317 1.00 87.56 297 GLN A C 1
ATOM 2427 O O . GLN A 1 297 ? -24.434 3.096 35.353 1.00 87.56 297 GLN A O 1
ATOM 2432 N N . VAL A 1 298 ? -22.209 3.009 35.644 1.00 89.69 298 VAL A N 1
ATOM 2433 C CA . VAL A 1 298 ? -22.181 1.626 36.126 1.00 89.69 298 VAL A CA 1
ATOM 2434 C C . VAL A 1 298 ? -22.347 1.629 37.640 1.00 89.69 298 VAL A C 1
ATOM 2436 O O . VAL A 1 298 ? -21.576 2.289 38.333 1.00 89.69 298 VAL A O 1
ATOM 2439 N N . ILE A 1 299 ? -23.330 0.883 38.137 1.00 91.31 299 ILE A N 1
ATOM 2440 C CA . ILE A 1 299 ? -23.620 0.730 39.564 1.00 91.31 299 ILE A CA 1
ATOM 2441 C C . ILE A 1 299 ? -23.615 -0.764 39.890 1.00 91.31 299 ILE A C 1
ATOM 2443 O O . ILE A 1 299 ? -24.377 -1.544 39.313 1.00 91.31 299 ILE A O 1
ATOM 2447 N N . GLU A 1 300 ? -22.744 -1.168 40.810 1.00 90.88 300 GLU A N 1
ATOM 2448 C CA . GLU A 1 300 ? -22.743 -2.520 41.371 1.00 90.88 300 GLU A CA 1
ATOM 2449 C C . GLU A 1 300 ? -23.822 -2.578 42.462 1.00 90.88 300 GLU A C 1
ATOM 2451 O O . GLU A 1 300 ? -23.777 -1.821 43.431 1.00 90.88 300 GLU A O 1
ATOM 2456 N N . VAL A 1 301 ? -24.827 -3.450 42.319 1.00 90.31 301 VAL A N 1
ATOM 2457 C CA . VAL A 1 301 ? -25.988 -3.430 43.237 1.00 90.31 301 VAL A CA 1
ATOM 2458 C C . VAL A 1 301 ? -25.637 -3.845 44.672 1.00 90.31 301 VAL A C 1
ATOM 2460 O O . VAL A 1 301 ? -26.352 -3.483 45.605 1.00 90.31 301 VAL A O 1
ATOM 2463 N N . MET A 1 302 ? -24.518 -4.554 44.866 1.00 87.50 302 MET A N 1
ATOM 2464 C CA . MET A 1 302 ? -24.021 -4.955 46.191 1.00 87.50 302 MET A CA 1
ATOM 2465 C C . MET A 1 302 ? -23.684 -3.754 47.078 1.00 87.50 302 MET A C 1
ATOM 2467 O O . MET A 1 302 ? -23.951 -3.786 48.278 1.00 87.50 302 MET A O 1
ATOM 2471 N N . ASP A 1 303 ? -23.189 -2.660 46.490 1.00 88.06 303 ASP A N 1
ATOM 2472 C CA . ASP A 1 303 ? -22.882 -1.424 47.225 1.00 88.06 303 ASP A CA 1
ATOM 2473 C C . ASP A 1 303 ? -24.151 -0.765 47.801 1.00 88.06 303 ASP A C 1
ATOM 2475 O O . ASP A 1 303 ? -24.081 0.100 48.674 1.00 88.06 303 ASP A O 1
ATOM 2479 N N . HIS A 1 304 ? -25.324 -1.208 47.337 1.00 88.88 304 HIS A N 1
ATOM 2480 C CA . HIS A 1 304 ? -26.644 -0.717 47.717 1.00 88.88 304 HIS A CA 1
ATOM 2481 C C . HIS A 1 304 ? -27.482 -1.752 48.481 1.00 88.88 304 HIS A C 1
ATOM 2483 O O . HIS A 1 304 ? -28.692 -1.580 48.619 1.00 88.88 304 HIS A O 1
ATOM 2489 N N . GLY A 1 305 ? -26.853 -2.801 49.020 1.00 85.38 305 GLY A N 1
ATOM 2490 C CA . GLY A 1 305 ? -27.513 -3.734 49.936 1.00 85.38 305 GLY A CA 1
ATOM 2491 C C . GLY A 1 305 ? -28.219 -4.920 49.279 1.00 85.38 305 GLY A C 1
ATOM 2492 O O . GLY A 1 305 ? -29.036 -5.545 49.943 1.00 85.38 305 GLY A O 1
ATOM 2493 N N . VAL A 1 306 ? -27.920 -5.219 48.011 1.00 89.81 306 VAL A N 1
ATOM 2494 C CA . VAL A 1 306 ? -28.386 -6.426 47.306 1.00 89.81 306 VAL A CA 1
ATOM 2495 C C . VAL A 1 306 ? -27.302 -7.505 47.419 1.00 89.81 306 VAL A C 1
ATOM 2497 O O . VAL A 1 306 ? -26.286 -7.434 46.718 1.00 89.81 306 VAL A O 1
ATOM 2500 N N . TRP A 1 307 ? -27.486 -8.476 48.314 1.00 88.56 307 TRP A N 1
ATOM 2501 C CA . TRP A 1 307 ? -26.467 -9.454 48.702 1.00 88.56 307 TRP A CA 1
ATOM 2502 C C . TRP A 1 307 ? -26.922 -10.882 48.386 1.00 88.56 307 TRP A C 1
ATOM 2504 O O . TRP A 1 307 ? -27.856 -11.382 48.995 1.00 88.56 307 TRP A O 1
ATOM 2514 N N . PRO A 1 308 ? -26.227 -11.606 47.495 1.00 89.38 308 PRO A N 1
ATOM 2515 C CA . PRO A 1 308 ? -26.677 -12.928 47.088 1.00 89.38 308 PRO A CA 1
ATOM 2516 C C . PRO A 1 308 ? -26.494 -13.982 48.186 1.00 89.38 308 PRO A C 1
ATOM 2518 O O . PRO A 1 308 ? -25.455 -14.038 48.849 1.00 89.38 308 PRO A O 1
ATOM 2521 N N . ASN A 1 309 ? -27.446 -14.913 48.260 1.00 88.69 309 ASN A N 1
ATOM 2522 C CA . ASN A 1 309 ? -27.487 -16.068 49.162 1.00 88.69 309 ASN A CA 1
ATOM 2523 C C . ASN A 1 309 ? -27.497 -15.720 50.663 1.00 88.69 309 ASN A C 1
ATOM 2525 O O . ASN A 1 309 ? -27.026 -16.518 51.478 1.00 88.69 309 ASN A O 1
ATOM 2529 N N . ASP A 1 310 ? -27.994 -14.545 51.048 1.00 87.88 310 ASP A N 1
ATOM 2530 C CA . ASP A 1 310 ? -28.097 -14.150 52.457 1.00 87.88 310 ASP A CA 1
ATOM 2531 C C . ASP A 1 310 ? -29.470 -14.478 53.087 1.00 87.88 310 ASP A C 1
ATOM 2533 O O . ASP A 1 310 ? -29.627 -14.403 54.309 1.00 87.88 310 ASP A O 1
ATOM 2537 N N . GLY A 1 311 ? -30.444 -14.889 52.265 1.00 83.81 311 GLY A N 1
ATOM 2538 C CA . GLY A 1 311 ? -31.804 -15.241 52.679 1.00 83.81 311 GLY A CA 1
ATOM 2539 C C . GLY A 1 311 ? -32.686 -14.042 53.053 1.00 83.81 311 GLY A C 1
ATOM 2540 O O . GLY A 1 311 ? -33.760 -14.238 53.628 1.00 83.81 311 GLY A O 1
ATOM 2541 N N . GLN A 1 312 ? -32.245 -12.810 52.783 1.00 87.94 312 GLN A N 1
ATOM 2542 C CA . GLN A 1 312 ? -33.001 -11.577 53.017 1.00 87.94 312 GLN A CA 1
ATOM 2543 C C . GLN A 1 312 ? -33.661 -11.078 51.726 1.00 87.94 312 GLN A C 1
ATOM 2545 O O . GLN A 1 312 ? -33.334 -11.519 50.640 1.00 87.94 312 GLN A O 1
ATOM 2550 N N . ASP A 1 313 ? -34.628 -10.163 51.824 1.00 88.81 313 ASP A N 1
ATOM 2551 C CA . ASP A 1 313 ? -35.329 -9.638 50.641 1.00 88.81 313 ASP A CA 1
ATOM 2552 C C . ASP A 1 313 ? -34.473 -8.632 49.848 1.00 88.81 313 ASP A C 1
ATOM 2554 O O . ASP A 1 313 ? -34.524 -7.417 50.079 1.00 88.81 313 ASP A O 1
ATOM 2558 N N . ASP A 1 314 ? -33.733 -9.139 48.866 1.00 91.38 314 ASP A N 1
ATOM 2559 C CA . ASP A 1 314 ? -32.962 -8.368 47.889 1.00 91.38 314 ASP A CA 1
ATOM 2560 C C . ASP A 1 314 ? -33.847 -7.496 46.992 1.00 91.38 314 ASP A C 1
ATOM 2562 O O . ASP A 1 314 ? -33.438 -6.421 46.535 1.00 91.38 314 ASP A O 1
ATOM 2566 N N . GLY A 1 315 ? -35.088 -7.931 46.751 1.00 89.00 315 GLY A N 1
ATOM 2567 C CA . GLY A 1 315 ? -36.049 -7.208 45.920 1.00 89.00 315 GLY A CA 1
ATOM 2568 C C . GLY A 1 315 ? -36.368 -5.820 46.468 1.00 89.00 315 GLY A C 1
ATOM 2569 O O . GLY A 1 315 ? -36.600 -4.881 45.703 1.00 89.00 315 GLY A O 1
ATOM 2570 N N . LYS A 1 316 ? -36.317 -5.651 47.793 1.00 90.00 316 LYS A N 1
ATOM 2571 C CA . LYS A 1 316 ? -36.509 -4.355 48.451 1.00 90.00 316 LYS A CA 1
ATOM 2572 C C . LYS A 1 316 ? -35.362 -3.386 48.220 1.00 90.00 316 LYS A C 1
ATOM 2574 O O . LYS A 1 316 ? -35.615 -2.226 47.891 1.00 90.00 316 LYS A O 1
ATOM 2579 N N . ALA A 1 317 ? -34.126 -3.851 48.367 1.00 90.38 317 ALA A N 1
ATOM 2580 C CA . ALA A 1 317 ? -32.944 -3.031 48.123 1.00 90.38 317 ALA A CA 1
ATOM 2581 C C . ALA A 1 317 ? -32.834 -2.646 46.638 1.00 90.38 317 ALA A C 1
ATOM 2583 O O . ALA A 1 317 ? -32.616 -1.477 46.310 1.00 90.38 317 ALA A O 1
ATOM 2584 N N . LEU A 1 318 ? -33.091 -3.600 45.737 1.00 91.69 318 LEU A N 1
ATOM 2585 C CA . LEU A 1 318 ? -33.063 -3.361 44.296 1.00 91.69 318 LEU A CA 1
ATOM 2586 C C . LEU A 1 318 ? -34.154 -2.374 43.849 1.00 91.69 318 LEU A C 1
ATOM 2588 O O . LEU A 1 318 ? -33.867 -1.466 43.066 1.00 91.69 318 LEU A O 1
ATOM 2592 N N . GLN A 1 319 ? -35.380 -2.503 44.369 1.00 93.44 319 GLN A N 1
ATOM 2593 C CA . GLN A 1 319 ? -36.458 -1.557 44.069 1.00 93.44 319 GLN A CA 1
ATOM 2594 C C . GLN A 1 319 ? -36.122 -0.146 44.566 1.00 93.44 319 GLN A C 1
ATOM 2596 O O . GLN A 1 319 ? -36.249 0.810 43.807 1.00 93.44 319 GLN A O 1
ATOM 2601 N N . ALA A 1 320 ? -35.624 -0.009 45.800 1.00 90.88 320 ALA A N 1
ATOM 2602 C CA . ALA A 1 320 ? -35.257 1.290 46.363 1.00 90.88 320 ALA A CA 1
ATOM 2603 C C . ALA A 1 320 ? -34.157 1.997 45.547 1.00 90.88 320 ALA A C 1
ATOM 2605 O O . ALA A 1 320 ? -34.201 3.218 45.362 1.00 90.88 320 ALA A O 1
ATOM 2606 N N . LEU A 1 321 ? -33.191 1.238 45.018 1.00 91.38 321 LEU A N 1
ATOM 2607 C CA . LEU A 1 321 ? -32.162 1.763 44.119 1.00 91.38 321 LEU A CA 1
ATOM 2608 C C . LEU A 1 321 ? -32.774 2.286 42.812 1.00 91.38 321 LEU A C 1
ATOM 2610 O O . LEU A 1 321 ? -32.477 3.406 42.398 1.00 91.38 321 LEU A O 1
ATOM 2614 N N . ILE A 1 322 ? -33.657 1.509 42.179 1.00 90.44 322 ILE A N 1
ATOM 2615 C CA . ILE A 1 322 ? -34.338 1.905 40.937 1.00 90.44 322 ILE A CA 1
ATOM 2616 C C . ILE A 1 322 ? -35.226 3.137 41.158 1.00 90.44 322 ILE A C 1
ATOM 2618 O O . ILE A 1 322 ? -35.239 4.037 40.314 1.00 90.44 322 ILE A O 1
ATOM 2622 N N . ASP A 1 323 ? -35.924 3.214 42.289 1.00 90.06 323 ASP A N 1
ATOM 2623 C CA . ASP A 1 323 ? -36.771 4.354 42.650 1.00 90.06 323 ASP A CA 1
ATOM 2624 C C . ASP A 1 323 ? -35.935 5.626 42.840 1.00 90.06 323 ASP A C 1
ATOM 2626 O O . ASP A 1 323 ? -36.275 6.678 42.296 1.00 90.06 323 ASP A O 1
ATOM 2630 N N . THR A 1 324 ? -34.794 5.520 43.531 1.00 88.81 324 THR A N 1
ATOM 2631 C CA . THR A 1 324 ? -33.844 6.633 43.715 1.00 88.81 324 THR A CA 1
ATOM 2632 C C . THR A 1 324 ? -33.334 7.132 42.365 1.00 88.81 324 THR A C 1
ATOM 2634 O O . THR A 1 324 ? -33.432 8.316 42.049 1.00 88.81 324 THR A O 1
ATOM 2637 N N . LEU A 1 325 ? -32.895 6.204 41.513 1.00 87.94 325 LEU A N 1
ATOM 2638 C CA . LEU A 1 325 ? -32.425 6.484 40.159 1.00 87.94 325 LEU A CA 1
ATOM 2639 C C . LEU A 1 325 ? -33.511 7.063 39.244 1.00 87.94 325 LEU A C 1
ATOM 2641 O O . LEU A 1 325 ? -33.191 7.730 38.262 1.00 87.94 325 LEU A O 1
ATOM 2645 N N . SER A 1 326 ? -34.784 6.785 39.516 1.00 85.06 326 SER A N 1
ATOM 2646 C CA . SER A 1 326 ? -35.916 7.327 38.756 1.00 85.06 326 SER A CA 1
ATOM 2647 C C . SER A 1 326 ? -36.330 8.722 39.240 1.00 85.06 326 SER A C 1
ATOM 2649 O O . SER A 1 326 ? -36.911 9.483 38.468 1.00 85.06 326 SER A O 1
ATOM 2651 N N . ALA A 1 327 ? -36.036 9.064 40.499 1.00 80.94 327 ALA A N 1
ATOM 2652 C CA . ALA A 1 327 ? -36.348 10.357 41.108 1.00 80.94 327 ALA A CA 1
ATOM 2653 C C . ALA A 1 327 ? -35.287 11.441 40.835 1.00 80.94 327 ALA A C 1
ATOM 2655 O O . ALA A 1 327 ? -35.584 12.632 40.939 1.00 80.94 327 ALA A O 1
ATOM 2656 N N . GLU A 1 328 ? -34.060 11.056 40.483 1.00 77.75 328 GLU A N 1
ATOM 2657 C CA . GLU A 1 328 ? -32.991 11.995 40.144 1.00 77.75 328 GLU A CA 1
ATOM 2658 C C . GLU A 1 328 ? -33.297 12.797 38.865 1.00 77.75 328 GLU A C 1
ATOM 2660 O O . GLU A 1 328 ? -33.772 12.267 37.860 1.00 77.75 328 GLU A O 1
ATOM 2665 N N . SER A 1 329 ? -32.918 14.083 38.847 1.00 57.72 329 SER A N 1
ATOM 2666 C CA . SER A 1 329 ? -33.010 14.966 37.665 1.00 57.72 329 SER A CA 1
ATOM 2667 C C . SER A 1 329 ? -32.261 14.429 36.431 1.00 57.72 329 SER A C 1
ATOM 2669 O O . SER A 1 329 ? -32.459 14.911 35.316 1.00 57.72 329 SER A O 1
ATOM 2671 N N . SER A 1 330 ? -31.414 13.420 36.636 1.00 61.19 330 SER A N 1
ATOM 2672 C CA . SER A 1 330 ? -30.649 12.679 35.636 1.00 61.19 330 SER A CA 1
ATOM 2673 C C . SER A 1 330 ? -31.384 11.455 35.073 1.00 61.19 330 SER A C 1
ATOM 2675 O O . SER A 1 330 ? -30.734 10.637 34.432 1.00 61.19 330 SER A O 1
ATOM 2677 N N . ALA A 1 331 ? -32.704 11.313 35.253 1.00 61.94 331 ALA A N 1
ATOM 2678 C CA . ALA A 1 331 ? -33.489 10.140 34.829 1.00 61.94 331 ALA A CA 1
ATOM 2679 C C . ALA A 1 331 ? -33.312 9.710 33.350 1.00 61.94 331 ALA A C 1
ATOM 2681 O O . ALA A 1 331 ? -33.561 8.553 33.018 1.00 61.94 331 ALA A O 1
ATOM 2682 N N . ASN A 1 332 ? -32.838 10.611 32.479 1.00 67.19 332 ASN A N 1
ATOM 2683 C CA . ASN A 1 332 ? -32.526 10.343 31.068 1.00 67.19 332 ASN A CA 1
ATOM 2684 C C . ASN A 1 332 ? -31.049 9.992 30.785 1.00 67.19 332 ASN A C 1
ATOM 2686 O O . ASN A 1 332 ? -30.672 9.924 29.619 1.00 67.19 332 ASN A O 1
ATOM 2690 N N . HIS A 1 333 ? -30.196 9.824 31.799 1.00 81.81 333 HIS A N 1
ATOM 2691 C CA . HIS A 1 333 ? -28.832 9.316 31.613 1.00 81.81 333 HIS A CA 1
ATOM 2692 C C . HIS A 1 333 ? -28.830 7.786 31.626 1.00 81.81 333 HIS A C 1
ATOM 2694 O O . HIS A 1 333 ? -29.528 7.200 32.453 1.00 81.81 333 HIS A O 1
ATOM 2700 N N . PRO A 1 334 ? -28.019 7.124 30.790 1.00 87.88 334 PRO A N 1
ATOM 2701 C CA . PRO A 1 334 ? -27.975 5.675 30.747 1.00 87.88 334 PRO A CA 1
ATOM 2702 C C . PRO A 1 334 ? -27.327 5.111 32.015 1.00 87.88 334 PRO A C 1
ATOM 2704 O O . PRO A 1 334 ? -26.286 5.595 32.460 1.00 87.88 334 PRO A O 1
ATOM 2707 N N . VAL A 1 335 ? -27.941 4.079 32.595 1.00 90.69 335 VAL A N 1
ATOM 2708 C CA . VAL A 1 335 ? -27.472 3.416 33.824 1.00 90.69 335 VAL A CA 1
ATOM 2709 C C . VAL A 1 335 ? -27.367 1.908 33.599 1.00 90.69 335 VAL A C 1
ATOM 2711 O O . VAL A 1 335 ? -28.293 1.290 33.076 1.00 90.69 335 VAL A O 1
ATOM 2714 N N . GLU A 1 336 ? -26.248 1.307 34.010 1.00 93.62 336 GLU A N 1
ATOM 2715 C CA . GLU A 1 336 ? -26.030 -0.146 34.023 1.00 93.62 336 GLU A CA 1
ATOM 2716 C C . GLU A 1 336 ? -25.994 -0.645 35.475 1.00 93.62 336 GLU A C 1
ATOM 2718 O O . GLU A 1 336 ? -25.033 -0.388 36.197 1.00 93.62 336 GLU A O 1
ATOM 2723 N N . LEU A 1 337 ? -27.030 -1.380 35.886 1.00 94.19 337 LEU A N 1
ATOM 2724 C CA . LEU A 1 337 ? -27.097 -2.096 37.157 1.00 94.19 337 LEU A CA 1
ATOM 2725 C C . LEU A 1 337 ? -26.501 -3.492 36.989 1.00 94.19 337 LEU A C 1
ATOM 2727 O O . LEU A 1 337 ? -27.019 -4.313 36.224 1.00 94.19 337 LEU A O 1
ATOM 2731 N N . ARG A 1 338 ? -25.422 -3.774 37.716 1.00 94.56 338 ARG A N 1
ATOM 2732 C CA . ARG A 1 338 ? -24.740 -5.068 37.676 1.00 94.56 338 ARG A CA 1
ATOM 2733 C C . ARG A 1 338 ? -25.143 -5.937 38.846 1.00 94.56 338 ARG A C 1
ATOM 2735 O O . ARG A 1 338 ? -24.896 -5.581 39.992 1.00 94.56 338 ARG A O 1
ATOM 2742 N N . LEU A 1 339 ? -25.742 -7.078 38.532 1.00 93.75 339 LEU A N 1
ATOM 2743 C CA . LEU A 1 339 ? -26.156 -8.091 39.490 1.00 93.75 339 LEU A CA 1
ATOM 2744 C C . LEU A 1 339 ? -24.990 -9.054 39.786 1.00 93.75 339 LEU A C 1
ATOM 2746 O O . LEU A 1 339 ? -24.284 -9.462 38.853 1.00 93.75 339 LEU A O 1
ATOM 2750 N N . PRO A 1 340 ? -24.787 -9.446 41.055 1.00 91.69 340 PRO A N 1
ATOM 2751 C CA . PRO A 1 340 ? -23.715 -10.351 41.448 1.00 91.69 340 PRO A CA 1
ATOM 2752 C C . PRO A 1 340 ? -23.984 -11.811 41.041 1.00 91.69 340 PRO A C 1
ATOM 2754 O O . PRO A 1 340 ? -25.036 -12.164 40.505 1.00 91.69 340 PRO A O 1
ATOM 2757 N N . ILE A 1 341 ? -22.989 -12.672 41.269 1.00 90.50 341 ILE A N 1
ATOM 2758 C CA . ILE A 1 341 ? -23.120 -14.130 41.132 1.00 90.50 341 ILE A CA 1
ATOM 2759 C C . ILE A 1 341 ? -23.793 -14.675 42.397 1.00 90.50 341 ILE A C 1
ATOM 2761 O O . ILE A 1 341 ? -23.337 -14.380 43.498 1.00 90.50 341 ILE A O 1
ATOM 2765 N N . GLY A 1 342 ? -24.818 -15.505 42.230 1.00 89.56 342 GLY A N 1
ATOM 2766 C CA . GLY A 1 342 ? -25.570 -16.155 43.301 1.00 89.56 342 GLY A CA 1
ATOM 2767 C C . GLY A 1 342 ? -27.082 -16.007 43.138 1.00 89.56 342 GLY A C 1
ATOM 2768 O O . GLY A 1 342 ? -27.559 -15.544 42.097 1.00 89.56 342 GLY A O 1
ATOM 2769 N N . GLU A 1 343 ? -27.813 -16.444 44.157 1.00 92.62 343 GLU A N 1
ATOM 2770 C CA . GLU A 1 343 ? -29.271 -16.371 44.236 1.00 92.62 343 GLU A CA 1
ATOM 2771 C C . GLU A 1 343 ? -29.694 -15.099 44.975 1.00 92.62 343 GLU A C 1
ATOM 2773 O O . GLU A 1 343 ? -29.211 -14.834 46.074 1.00 92.62 343 GLU A O 1
ATOM 2778 N N . LEU A 1 344 ? -30.534 -14.291 44.329 1.00 92.69 344 LEU A N 1
ATOM 2779 C CA . LEU A 1 344 ? -31.129 -13.078 44.877 1.00 92.69 344 LEU A CA 1
ATOM 2780 C C . LEU A 1 344 ? -32.596 -13.342 45.190 1.00 92.69 344 LEU A C 1
ATOM 2782 O O . LEU A 1 344 ? -33.362 -13.749 44.313 1.00 92.69 344 LEU A O 1
ATOM 2786 N N . GLU A 1 345 ? -32.973 -13.069 46.425 1.00 92.62 345 GLU A N 1
ATOM 2787 C CA . GLU A 1 345 ? -34.253 -13.431 47.022 1.00 92.62 345 GLU A CA 1
ATOM 2788 C C . GLU A 1 345 ? -35.251 -12.273 46.857 1.00 92.62 345 GLU A C 1
ATOM 2790 O O . GLU A 1 345 ? -35.163 -11.231 47.506 1.00 92.62 345 GLU A O 1
ATOM 2795 N N . LEU A 1 346 ? -36.219 -12.420 45.951 1.00 91.69 346 LEU A N 1
ATOM 2796 C CA . LEU A 1 346 ? -37.240 -11.411 45.665 1.00 91.69 346 LEU A CA 1
ATOM 2797 C C . LEU A 1 346 ? -38.545 -11.762 46.391 1.00 91.69 346 LEU A C 1
ATOM 2799 O O . LEU A 1 346 ? -39.292 -12.638 45.948 1.00 91.69 346 LEU A O 1
ATOM 2803 N N . GLN A 1 347 ? -38.883 -11.047 47.469 1.00 89.31 347 GLN A N 1
ATOM 2804 C CA . GLN A 1 347 ? -40.179 -11.200 48.162 1.00 89.31 347 GLN A CA 1
ATOM 2805 C C . GLN A 1 347 ? -41.259 -10.229 47.652 1.00 89.31 347 GLN A C 1
ATOM 2807 O O . GLN A 1 347 ? -42.424 -10.287 48.084 1.00 89.31 347 GLN A O 1
ATOM 2812 N N . GLN A 1 348 ? -40.880 -9.347 46.727 1.00 88.38 348 GLN A N 1
ATOM 2813 C CA . GLN A 1 348 ? -41.719 -8.355 46.063 1.00 88.38 348 GLN A CA 1
ATOM 2814 C C . GLN A 1 348 ? -41.298 -8.176 44.590 1.00 88.38 348 GLN A C 1
ATOM 2816 O O . GLN A 1 348 ? -40.155 -8.490 44.243 1.00 88.38 348 GLN A O 1
ATOM 2821 N N . PRO A 1 349 ? -42.195 -7.693 43.709 1.00 89.56 349 PRO A N 1
ATOM 2822 C CA . PRO A 1 349 ? -41.861 -7.439 42.307 1.00 89.56 349 PRO A CA 1
ATOM 2823 C C . PRO A 1 349 ? -40.818 -6.330 42.155 1.00 89.56 349 PRO A C 1
ATOM 2825 O O . PRO A 1 349 ? -40.794 -5.378 42.936 1.00 89.56 349 PRO A O 1
ATOM 2828 N N . VAL A 1 350 ? -40.029 -6.408 41.083 1.00 92.94 350 VAL A N 1
ATOM 2829 C CA . VAL A 1 350 ? -39.145 -5.313 40.667 1.00 92.94 350 VAL A CA 1
ATOM 2830 C C . VAL A 1 350 ? -39.815 -4.552 39.528 1.00 92.94 350 VAL A C 1
ATOM 2832 O O . VAL A 1 350 ? -40.001 -5.080 38.429 1.00 92.94 350 VAL A O 1
ATOM 2835 N N . THR A 1 351 ? -40.189 -3.306 39.800 1.00 92.75 351 THR A N 1
ATOM 2836 C CA . THR A 1 351 ? -40.848 -2.393 38.868 1.00 92.75 351 THR A CA 1
ATOM 2837 C C . THR A 1 351 ? -39.862 -1.355 38.344 1.00 92.75 351 THR A C 1
ATOM 2839 O O . THR A 1 351 ? -39.220 -0.644 39.114 1.00 92.75 351 THR A O 1
ATOM 2842 N N . ILE A 1 352 ? -39.767 -1.233 37.023 1.00 92.44 352 ILE A N 1
ATOM 2843 C CA . ILE A 1 352 ? -38.892 -0.290 36.327 1.00 92.44 352 ILE A CA 1
ATOM 2844 C C . ILE A 1 352 ? -39.754 0.741 35.606 1.00 92.44 352 ILE A C 1
ATOM 2846 O O . ILE A 1 352 ? -40.512 0.402 34.696 1.00 92.44 352 ILE A O 1
ATOM 2850 N N . SER A 1 353 ? -39.597 2.005 35.999 1.00 90.31 353 SER A N 1
ATOM 2851 C CA . SER A 1 353 ? -40.381 3.133 35.484 1.00 90.31 353 SER A CA 1
ATOM 2852 C C . SER A 1 353 ? -39.550 4.250 34.850 1.00 90.31 353 SER A C 1
ATOM 2854 O O . SER A 1 353 ? -40.024 5.383 34.750 1.00 90.31 353 SER A O 1
ATOM 2856 N N . ARG A 1 354 ? -38.311 3.954 34.441 1.00 89.31 354 ARG A N 1
ATOM 2857 C CA . ARG A 1 354 ? -37.390 4.902 33.797 1.00 89.31 354 ARG A CA 1
ATOM 2858 C C . ARG A 1 354 ? -36.815 4.345 32.497 1.00 89.31 354 ARG A C 1
ATOM 2860 O O . ARG A 1 354 ? -36.652 3.135 32.362 1.00 89.31 354 ARG A O 1
ATOM 2867 N N . SER A 1 355 ? -36.483 5.242 31.573 1.00 90.00 355 SER A N 1
ATOM 2868 C CA . SER A 1 355 ? -35.770 4.913 30.335 1.00 90.00 355 SER A CA 1
ATOM 2869 C C . SER A 1 355 ? -34.267 4.712 30.584 1.00 90.00 355 SER A C 1
ATOM 2871 O O . SER A 1 355 ? -33.735 5.085 31.638 1.00 90.00 355 SER A O 1
ATOM 2873 N N . GLN A 1 356 ? -33.583 4.142 29.589 1.00 90.31 356 GLN A N 1
ATOM 2874 C CA . GLN A 1 356 ? -32.128 3.948 29.544 1.00 90.31 356 GLN A CA 1
ATOM 2875 C C . GLN A 1 356 ? -31.550 3.139 30.719 1.00 90.31 356 GLN A C 1
ATOM 2877 O O . GLN A 1 356 ? -30.507 3.483 31.280 1.00 90.31 356 GLN A O 1
ATOM 2882 N N . LEU A 1 357 ? -32.229 2.057 31.106 1.00 92.19 357 LEU A N 1
ATOM 2883 C CA . LEU A 1 357 ? -31.790 1.164 32.178 1.00 92.19 357 LEU A CA 1
ATOM 2884 C C . LEU A 1 357 ? -31.315 -0.175 31.611 1.00 92.19 357 LEU A C 1
ATOM 2886 O O . LEU A 1 357 ? -32.060 -0.876 30.928 1.00 92.19 357 LEU A O 1
ATOM 2890 N N . THR A 1 358 ? -30.093 -0.568 31.962 1.00 93.75 358 THR A N 1
ATOM 2891 C CA . THR A 1 358 ? -29.562 -1.904 31.686 1.00 93.75 358 THR A CA 1
ATOM 2892 C C . THR A 1 358 ? -29.454 -2.699 32.981 1.00 93.75 358 THR A C 1
ATOM 2894 O O . THR A 1 358 ? -28.709 -2.308 33.872 1.00 93.75 358 THR A O 1
ATOM 2897 N N . LEU A 1 359 ? -30.154 -3.830 33.081 1.00 94.06 359 LEU A N 1
ATOM 2898 C CA . LEU A 1 359 ? -30.001 -4.798 34.169 1.00 94.06 359 LEU A CA 1
ATOM 2899 C C . LEU A 1 359 ? -29.161 -5.978 33.674 1.00 94.06 359 LEU A C 1
ATOM 2901 O O . LEU A 1 359 ? -29.577 -6.717 32.775 1.00 94.06 359 LEU A O 1
ATOM 2905 N N . LYS A 1 360 ? -27.969 -6.149 34.245 1.00 95.44 360 LYS A N 1
ATOM 2906 C CA . LYS A 1 360 ? -26.956 -7.083 33.750 1.00 95.44 360 LYS A CA 1
ATOM 2907 C C . LYS A 1 360 ? -26.484 -8.038 34.836 1.00 95.44 360 LYS A C 1
ATOM 2909 O O . LYS A 1 360 ? -25.827 -7.621 35.780 1.00 95.44 360 LYS A O 1
ATOM 2914 N N . GLY A 1 361 ? -26.762 -9.324 34.664 1.00 90.81 361 GLY A N 1
ATOM 2915 C CA . GLY A 1 361 ? -26.164 -10.392 35.462 1.00 90.81 361 GLY A CA 1
ATOM 2916 C C . GLY A 1 361 ? -24.895 -10.972 34.839 1.00 90.81 361 GLY A C 1
ATOM 2917 O O . GLY A 1 361 ? -24.445 -10.566 33.764 1.00 90.81 361 GLY A O 1
ATOM 2918 N N . GLN A 1 362 ? -24.316 -11.952 35.529 1.00 90.94 362 GLN A N 1
ATOM 2919 C CA . GLN A 1 362 ? -23.044 -12.598 35.175 1.00 90.94 362 GLN A CA 1
ATOM 2920 C C . GLN A 1 362 ? -23.215 -13.860 34.306 1.00 90.94 362 GLN A C 1
ATOM 2922 O O . GLN A 1 362 ? -22.247 -14.575 34.031 1.00 90.94 362 GLN A O 1
ATOM 2927 N N . GLY A 1 363 ? -24.443 -14.140 33.870 1.00 85.50 363 GLY A N 1
ATOM 2928 C CA . GLY A 1 363 ? -24.829 -15.214 32.956 1.00 85.50 363 GLY A CA 1
ATOM 2929 C C . GLY A 1 363 ? -26.024 -16.041 33.463 1.00 85.50 363 GLY A C 1
ATOM 2930 O O . GLY A 1 363 ? -26.229 -16.144 34.678 1.00 85.50 363 GLY A O 1
ATOM 2931 N N . PRO A 1 364 ? -26.789 -16.688 32.558 1.00 85.44 364 PRO A N 1
ATOM 2932 C CA . PRO A 1 364 ? -27.796 -17.678 32.939 1.00 85.44 364 PRO A CA 1
ATOM 2933 C C . PRO A 1 364 ? -27.211 -18.755 33.860 1.00 85.44 364 PRO A C 1
ATOM 2935 O O . PRO A 1 364 ? -26.159 -19.324 33.573 1.00 85.44 364 PRO A O 1
ATOM 2938 N N . GLY A 1 365 ? -27.881 -19.014 34.980 1.00 83.12 365 GLY A N 1
ATOM 2939 C CA . GLY A 1 365 ? -27.486 -19.986 36.004 1.00 83.12 365 GLY A CA 1
ATOM 2940 C C . GLY A 1 365 ? -26.379 -19.509 36.949 1.00 83.12 365 GLY A C 1
ATOM 2941 O O . GLY A 1 365 ? -26.071 -20.208 37.906 1.00 83.12 365 GLY A O 1
ATOM 2942 N N . ARG A 1 366 ? -25.780 -18.335 36.700 1.00 88.25 366 ARG A N 1
ATOM 2943 C CA . ARG A 1 366 ? -24.796 -17.705 37.598 1.00 88.25 366 ARG A CA 1
ATOM 2944 C C . ARG A 1 366 ? -25.417 -16.616 38.454 1.00 88.25 366 ARG A C 1
ATOM 2946 O O . ARG A 1 366 ? -25.085 -16.517 39.625 1.00 88.25 366 ARG A O 1
ATOM 2953 N N . THR A 1 367 ? -26.296 -15.814 37.867 1.00 92.56 367 THR A N 1
ATOM 2954 C CA . THR A 1 367 ? -27.139 -14.857 38.588 1.00 92.56 367 THR A CA 1
ATOM 2955 C C . THR A 1 367 ? -28.566 -15.380 38.525 1.00 92.56 367 THR A C 1
ATOM 2957 O O . THR A 1 367 ? -29.109 -15.508 37.426 1.00 92.56 367 THR A O 1
ATOM 2960 N N . VAL A 1 368 ? -29.159 -15.707 39.671 1.00 92.56 368 VAL A N 1
ATOM 2961 C CA . VAL A 1 368 ? -30.527 -16.231 39.774 1.00 92.56 368 VAL A CA 1
ATOM 2962 C C . VAL A 1 368 ? -31.371 -15.229 40.550 1.00 92.56 368 VAL A C 1
ATOM 2964 O O . VAL A 1 368 ? -30.997 -14.830 41.641 1.00 92.56 368 VAL A O 1
ATOM 2967 N N . LEU A 1 369 ? -32.489 -14.804 39.974 1.00 93.38 369 LEU A N 1
ATOM 2968 C CA . LEU A 1 369 ? -33.511 -14.003 40.639 1.00 93.38 369 LEU A CA 1
ATOM 2969 C C . LEU A 1 369 ? -34.634 -14.954 41.058 1.00 93.38 369 LEU A C 1
ATOM 2971 O O . LEU A 1 369 ? -35.429 -15.384 40.212 1.00 93.38 369 LEU A O 1
ATOM 2975 N N . ALA A 1 370 ? -34.646 -15.313 42.337 1.00 91.19 370 ALA A N 1
ATOM 2976 C CA . ALA A 1 370 ? -35.595 -16.232 42.937 1.00 91.19 370 ALA A CA 1
ATOM 2977 C C . ALA A 1 370 ? -36.821 -15.455 43.435 1.00 91.19 370 ALA A C 1
ATOM 2979 O O . ALA A 1 370 ? -36.696 -14.539 44.238 1.00 91.19 370 ALA A O 1
ATOM 2980 N N . ALA A 1 371 ? -38.016 -15.765 42.938 1.00 89.56 371 ALA A N 1
ATOM 2981 C CA . ALA A 1 371 ? -39.253 -15.090 43.325 1.00 89.56 371 ALA A CA 1
ATOM 2982 C C . ALA A 1 371 ? -40.027 -15.908 44.369 1.00 89.56 371 ALA A C 1
ATOM 2984 O O . ALA A 1 371 ? -40.439 -17.041 44.104 1.00 89.56 371 ALA A O 1
ATOM 2985 N N . HIS A 1 372 ? -40.266 -15.292 45.531 1.00 87.50 372 HIS A N 1
ATOM 2986 C CA . HIS A 1 372 ? -40.895 -15.887 46.722 1.00 87.50 372 HIS A CA 1
ATOM 2987 C C . HIS A 1 372 ? -42.267 -15.270 47.041 1.00 87.50 372 HIS A C 1
ATOM 2989 O O . HIS A 1 372 ? -42.755 -15.338 48.169 1.00 87.50 372 HIS A O 1
ATOM 2995 N N . PHE A 1 373 ? -42.903 -14.634 46.057 1.00 84.19 373 PHE A N 1
ATOM 2996 C CA . PHE A 1 373 ? -44.239 -14.056 46.184 1.00 84.19 373 PHE A CA 1
ATOM 2997 C C . PHE A 1 373 ? -45.212 -14.663 45.181 1.00 84.19 373 PHE A C 1
ATOM 2999 O O . PHE A 1 373 ? -44.809 -15.328 44.232 1.00 84.19 373 PHE A O 1
ATOM 3006 N N . ASP A 1 374 ? -46.503 -14.425 45.403 1.00 80.25 374 ASP A N 1
ATOM 3007 C CA . ASP A 1 374 ? -47.590 -14.887 44.549 1.00 80.25 374 ASP A CA 1
ATOM 3008 C C . ASP A 1 374 ? -48.283 -13.717 43.823 1.00 80.25 374 ASP A C 1
ATOM 3010 O O . ASP A 1 374 ? -47.942 -12.536 43.969 1.00 80.25 374 ASP A O 1
ATOM 3014 N N . ARG A 1 375 ? -49.319 -14.043 43.046 1.00 75.69 375 ARG A N 1
ATOM 3015 C CA . ARG A 1 375 ? -50.075 -13.050 42.275 1.00 75.69 375 ARG A CA 1
ATOM 3016 C C . ARG A 1 375 ? -50.872 -12.057 43.133 1.00 75.69 375 ARG A C 1
ATOM 3018 O O . ARG A 1 375 ? -51.358 -11.063 42.598 1.00 75.69 375 ARG A O 1
ATOM 3025 N N . SER A 1 376 ? -51.026 -12.300 44.437 1.00 75.25 376 SER A N 1
ATOM 3026 C CA . SER A 1 376 ? -51.698 -11.342 45.322 1.00 75.25 376 SER A CA 1
ATOM 3027 C C . SER A 1 376 ? -50.899 -10.042 45.458 1.00 75.25 376 SER A C 1
ATOM 3029 O O . SER A 1 376 ? -51.498 -8.985 45.653 1.00 75.25 376 SER A O 1
ATOM 3031 N N . LYS A 1 377 ? -49.568 -10.107 45.286 1.00 74.62 377 LYS A N 1
ATOM 3032 C CA . LYS A 1 377 ? -48.681 -8.939 45.326 1.00 74.62 377 LYS A CA 1
ATOM 3033 C C . LYS A 1 377 ? -48.473 -8.285 43.959 1.00 74.62 377 LYS A C 1
ATOM 3035 O O . LYS A 1 377 ? -48.456 -7.061 43.890 1.00 74.62 377 LYS A O 1
ATOM 3040 N N . ALA A 1 378 ? -48.307 -9.064 42.885 1.00 79.88 378 ALA A N 1
ATOM 3041 C CA . ALA A 1 378 ? -48.091 -8.529 41.534 1.00 79.88 378 ALA A CA 1
ATOM 3042 C C . ALA A 1 378 ? -48.360 -9.537 40.414 1.00 79.88 378 ALA A C 1
ATOM 3044 O O . ALA A 1 378 ? -48.382 -10.743 40.630 1.00 79.88 378 ALA A O 1
ATOM 3045 N N . SER A 1 379 ? -48.538 -9.043 39.186 1.00 82.38 379 SER A N 1
ATOM 3046 C CA . SER A 1 379 ? -48.745 -9.889 38.005 1.00 82.38 379 SER A CA 1
ATOM 3047 C C . SER A 1 379 ? -47.464 -10.524 37.465 1.00 82.38 379 SER A C 1
ATOM 3049 O O . SER A 1 379 ? -47.551 -11.621 36.922 1.00 82.38 379 SER A O 1
ATOM 3051 N N . SER A 1 380 ? -46.300 -9.882 37.622 1.00 87.44 380 SER A N 1
ATOM 3052 C CA . SER A 1 380 ? -45.024 -10.347 37.059 1.00 87.44 380 SER A CA 1
ATOM 3053 C C . SER A 1 380 ? -43.835 -10.191 38.010 1.00 87.44 380 SER A C 1
ATOM 3055 O O . SER A 1 380 ? -43.867 -9.320 38.878 1.00 87.44 380 SER A O 1
ATOM 3057 N N . ILE A 1 381 ? -42.770 -10.981 37.810 1.00 89.56 381 ILE A N 1
ATOM 3058 C CA . ILE A 1 381 ? -41.514 -10.861 38.578 1.00 89.56 381 ILE A CA 1
ATOM 3059 C C . ILE A 1 381 ? -40.803 -9.540 38.265 1.00 89.56 381 ILE A C 1
ATOM 3061 O O . ILE A 1 381 ? -40.496 -8.764 39.171 1.00 89.56 381 ILE A O 1
ATOM 3065 N N . LEU A 1 382 ? -40.572 -9.282 36.974 1.00 92.31 382 LEU A N 1
ATOM 3066 C CA . LEU A 1 382 ? -40.027 -8.022 36.473 1.00 92.31 382 LEU A CA 1
ATOM 3067 C C . LEU A 1 382 ? -41.115 -7.279 35.700 1.00 92.31 382 LEU A C 1
ATOM 3069 O O . LEU A 1 382 ? -41.597 -7.773 34.679 1.00 92.31 382 LEU A O 1
ATOM 3073 N N . GLN A 1 383 ? -41.488 -6.093 36.170 1.00 92.88 383 GLN A N 1
ATOM 3074 C CA . GLN A 1 383 ? -42.507 -5.257 35.544 1.00 92.88 383 GLN A CA 1
ATOM 3075 C C . GLN A 1 383 ? -41.882 -3.971 35.017 1.00 92.88 383 GLN A C 1
ATOM 3077 O O . GLN A 1 383 ? -41.306 -3.193 35.767 1.00 92.88 383 GLN A O 1
ATOM 3082 N N . VAL A 1 384 ? -42.014 -3.716 33.723 1.00 92.12 384 VAL A N 1
ATOM 3083 C CA . VAL A 1 384 ? -41.561 -2.477 33.094 1.00 92.12 384 VAL A CA 1
ATOM 3084 C C . VAL A 1 384 ? -42.786 -1.701 32.650 1.00 92.12 384 VAL A C 1
ATOM 3086 O O . VAL A 1 384 ? -43.497 -2.137 31.746 1.00 92.12 384 VAL A O 1
ATOM 3089 N N . GLN A 1 385 ? -43.042 -0.574 33.306 1.00 91.25 385 GLN A N 1
ATOM 3090 C CA . GLN A 1 385 ? -44.197 0.273 33.025 1.00 91.25 385 GLN A CA 1
ATOM 3091 C C . GLN A 1 385 ? -43.867 1.738 33.324 1.00 91.25 385 GLN A C 1
ATOM 3093 O O . GLN A 1 385 ? -43.208 2.027 34.327 1.00 91.25 385 GLN A O 1
ATOM 3098 N N . PRO A 1 386 ? -44.315 2.691 32.498 1.00 86.75 386 PRO A N 1
ATOM 3099 C CA . PRO A 1 386 ? -44.023 4.092 32.741 1.00 86.75 386 PRO A CA 1
ATOM 3100 C C . PRO A 1 386 ? -44.843 4.645 33.916 1.00 86.75 386 PRO A C 1
ATOM 3102 O O . PRO A 1 386 ? -46.012 4.318 34.101 1.00 86.75 386 PRO A O 1
ATOM 3105 N N . SER A 1 387 ? -44.241 5.543 34.702 1.00 78.81 387 SER A N 1
ATOM 3106 C CA . SER A 1 387 ? -44.933 6.271 35.782 1.00 78.81 387 SER A CA 1
ATOM 3107 C C . SER A 1 387 ? -45.799 7.437 35.271 1.00 78.81 387 SER A C 1
ATOM 3109 O O . SER A 1 387 ? -46.599 8.002 36.015 1.00 78.81 387 SER A O 1
ATOM 3111 N N . ARG A 1 388 ? -45.641 7.815 33.994 1.00 71.94 388 ARG A N 1
ATOM 3112 C CA . ARG A 1 388 ? -46.375 8.878 33.279 1.00 71.94 388 ARG A CA 1
ATOM 3113 C C . ARG A 1 388 ? -46.839 8.353 31.917 1.00 71.94 388 ARG A C 1
ATOM 3115 O O . ARG A 1 388 ? -46.388 7.313 31.476 1.00 71.94 388 ARG A O 1
ATOM 3122 N N . SER A 1 389 ? -47.677 9.093 31.192 1.00 70.88 389 SER A N 1
ATOM 3123 C CA . SER A 1 389 ? -48.223 8.668 29.883 1.00 70.88 389 SER A CA 1
ATOM 3124 C C . SER A 1 389 ? -47.197 8.539 28.730 1.00 70.88 389 SER A C 1
ATOM 3126 O O . SER A 1 389 ? -47.601 8.406 27.574 1.00 70.88 389 SER A O 1
ATOM 3128 N N . ALA A 1 390 ? -45.893 8.640 28.997 1.00 80.19 390 ALA A N 1
ATOM 3129 C CA . ALA A 1 390 ? -44.841 8.562 27.987 1.00 80.19 390 ALA A CA 1
ATOM 3130 C C . ALA A 1 390 ? -44.229 7.157 27.968 1.00 80.19 390 ALA A C 1
ATOM 3132 O O . ALA A 1 390 ? -43.919 6.614 29.025 1.00 80.19 390 ALA A O 1
ATOM 3133 N N . ALA A 1 391 ? -44.038 6.596 26.773 1.00 84.81 391 ALA A N 1
ATOM 3134 C CA . ALA A 1 391 ? -43.394 5.297 26.602 1.00 84.81 391 ALA A CA 1
ATOM 3135 C C . ALA A 1 391 ? -41.945 5.314 27.123 1.00 84.81 391 ALA A C 1
ATOM 3137 O O . ALA A 1 391 ? -41.250 6.322 26.984 1.00 84.81 391 ALA A O 1
ATOM 3138 N N . LEU A 1 392 ? -41.498 4.195 27.695 1.00 88.19 392 LEU A N 1
ATOM 3139 C CA . LEU A 1 392 ? -40.106 4.006 28.112 1.00 88.19 392 LEU A CA 1
ATOM 3140 C C . LEU A 1 392 ? -39.250 3.569 26.922 1.00 88.19 392 LEU A C 1
ATOM 3142 O O . LEU A 1 392 ? -39.725 2.823 26.070 1.00 88.19 392 LEU A O 1
ATOM 3146 N N . ASP A 1 393 ? -37.986 3.983 26.881 1.00 89.06 393 ASP A N 1
ATOM 3147 C CA . ASP A 1 393 ? -37.042 3.629 25.814 1.00 89.06 393 ASP A CA 1
ATOM 3148 C C . ASP A 1 393 ? -35.732 3.024 26.354 1.00 89.06 393 ASP A C 1
ATOM 3150 O O . ASP A 1 393 ? -35.362 3.247 27.510 1.00 89.06 393 ASP A O 1
ATOM 3154 N N . HIS A 1 394 ? -35.040 2.238 25.517 1.00 89.44 394 HIS A N 1
ATOM 3155 C CA . HIS A 1 394 ? -33.696 1.691 25.776 1.00 89.44 394 HIS A CA 1
ATOM 3156 C C . HIS A 1 394 ? -33.555 0.912 27.096 1.00 89.44 394 HIS A C 1
ATOM 3158 O O . HIS A 1 394 ? -32.659 1.165 27.905 1.00 89.44 394 HIS A O 1
ATOM 3164 N N . ILE A 1 395 ? -34.447 -0.053 27.326 1.00 91.00 395 ILE A N 1
ATOM 3165 C CA . ILE A 1 395 ? -34.394 -0.961 28.475 1.00 91.00 395 ILE A CA 1
ATOM 3166 C C . ILE A 1 395 ? -33.756 -2.281 28.044 1.00 91.00 395 ILE A C 1
ATOM 3168 O O . ILE A 1 395 ? -34.200 -2.935 27.098 1.00 91.00 395 ILE A O 1
ATOM 3172 N N . HIS A 1 396 ? -32.696 -2.687 28.737 1.00 93.88 396 HIS A N 1
ATOM 3173 C CA . HIS A 1 396 ? -31.900 -3.850 28.354 1.00 93.88 396 HIS A CA 1
ATOM 3174 C C . HIS A 1 396 ? -31.762 -4.830 29.518 1.00 93.88 396 HIS A C 1
ATOM 3176 O O . HIS A 1 396 ? -31.192 -4.491 30.550 1.00 93.88 396 HIS A O 1
ATOM 3182 N N . PHE A 1 397 ? -32.230 -6.067 29.351 1.00 94.75 397 PHE A N 1
ATOM 3183 C CA . PHE A 1 397 ? -32.022 -7.140 30.329 1.00 94.75 397 PHE A CA 1
ATOM 3184 C C . PHE A 1 397 ? -31.089 -8.196 29.767 1.00 94.75 397 PHE A C 1
ATOM 3186 O O . PHE A 1 397 ? -31.318 -8.710 28.668 1.00 94.75 397 PHE A O 1
ATOM 3193 N N . THR A 1 398 ? -30.042 -8.536 30.521 1.00 94.00 398 THR A N 1
ATOM 3194 C CA . THR A 1 398 ? -29.076 -9.526 30.056 1.00 94.00 398 THR A CA 1
ATOM 3195 C C . THR A 1 398 ? -28.421 -10.354 31.151 1.00 94.00 398 THR A C 1
ATOM 3197 O O . THR A 1 398 ? -28.014 -9.833 32.182 1.00 94.00 398 THR A O 1
ATOM 3200 N N . GLY A 1 399 ? -28.218 -11.646 30.884 1.00 90.62 399 GLY A N 1
ATOM 3201 C CA . GLY A 1 399 ? -27.287 -12.479 31.645 1.00 90.62 399 GLY A CA 1
ATOM 3202 C C . GLY A 1 399 ? -27.770 -12.944 33.020 1.00 90.62 399 GLY A C 1
ATOM 3203 O O . GLY A 1 399 ? -26.956 -13.002 33.933 1.00 90.62 399 GLY A O 1
ATOM 3204 N N . PHE A 1 400 ? -29.042 -13.288 33.202 1.00 93.56 400 PHE A N 1
ATOM 3205 C CA . PHE A 1 400 ? -29.538 -13.842 34.469 1.00 93.56 400 PHE A CA 1
ATOM 3206 C C . PHE A 1 400 ? -30.650 -14.878 34.259 1.00 93.56 400 PHE A C 1
ATOM 3208 O O . PHE A 1 400 ? -31.204 -15.011 33.163 1.00 93.56 400 PHE A O 1
ATOM 3215 N N . THR A 1 401 ? -30.952 -15.628 35.318 1.00 91.62 401 THR A N 1
ATOM 3216 C CA . THR A 1 401 ? -32.054 -16.590 35.383 1.00 91.62 401 THR A CA 1
ATOM 3217 C C . THR A 1 401 ? -33.193 -16.039 36.232 1.00 91.62 401 THR A C 1
ATOM 3219 O O . THR A 1 401 ? -32.947 -15.561 37.331 1.00 91.62 401 THR A O 1
ATOM 3222 N N . LEU A 1 402 ? -34.433 -16.145 35.758 1.00 91.12 402 LEU A N 1
ATOM 3223 C CA . LEU A 1 402 ? -35.643 -15.931 36.552 1.00 91.12 402 LEU A CA 1
ATOM 3224 C C . LEU A 1 402 ? -36.171 -17.276 37.044 1.00 91.12 402 LEU A C 1
ATOM 3226 O O . LEU A 1 402 ? -36.439 -18.159 36.222 1.00 91.12 402 LEU A O 1
ATOM 3230 N N . GLN A 1 403 ? -36.340 -17.428 38.356 1.00 88.88 403 GLN A N 1
ATOM 3231 C CA . GLN A 1 403 ? -36.790 -18.673 38.967 1.00 88.88 403 GLN A CA 1
ATOM 3232 C C . GLN A 1 403 ? -37.907 -18.426 39.989 1.00 88.88 403 GLN A C 1
ATOM 3234 O O . GLN A 1 403 ? -37.701 -17.683 40.936 1.00 88.88 403 GLN A O 1
ATOM 3239 N N . PRO A 1 404 ? -39.095 -19.032 39.839 1.00 85.12 404 PRO A N 1
ATOM 3240 C CA . PRO A 1 404 ? -40.087 -19.067 40.906 1.00 85.12 404 PRO A CA 1
ATOM 3241 C C . PRO A 1 404 ? -39.764 -20.194 41.900 1.00 85.12 404 PRO A C 1
ATOM 3243 O O . PRO A 1 404 ? -39.476 -21.315 41.474 1.00 85.12 404 PRO A O 1
ATOM 3246 N N . THR A 1 405 ? -39.826 -19.926 43.206 1.00 73.75 405 THR A N 1
ATOM 3247 C CA . THR A 1 405 ? -39.353 -20.889 44.222 1.00 73.75 405 THR A CA 1
ATOM 3248 C C . THR A 1 405 ? -40.465 -21.771 44.808 1.00 73.75 405 THR A C 1
ATOM 3250 O O . THR A 1 405 ? -40.217 -22.929 45.141 1.00 73.75 405 THR A O 1
ATOM 3253 N N . ASP A 1 406 ? -41.716 -21.297 44.863 1.00 69.12 406 ASP A N 1
ATOM 3254 C CA . ASP A 1 406 ? -42.877 -22.087 45.311 1.00 69.12 406 ASP A CA 1
ATOM 3255 C C . ASP A 1 406 ? -43.721 -22.594 44.127 1.00 69.12 406 ASP A C 1
ATOM 3257 O O . ASP A 1 406 ? -44.400 -21.844 43.429 1.00 69.12 406 ASP A O 1
ATOM 3261 N N . THR A 1 407 ? -43.712 -23.906 43.898 1.00 57.50 407 THR A N 1
ATOM 3262 C CA . THR A 1 407 ? -44.365 -24.542 42.742 1.00 57.50 407 THR A CA 1
ATOM 3263 C C . THR A 1 407 ? -45.897 -24.580 42.814 1.00 57.50 407 THR A C 1
ATOM 3265 O O . THR A 1 407 ? -46.531 -24.776 41.776 1.00 57.50 407 THR A O 1
ATOM 3268 N N . ALA A 1 408 ? -46.517 -24.370 43.984 1.00 52.25 408 ALA A N 1
ATOM 3269 C CA . ALA A 1 408 ? -47.972 -24.492 44.149 1.00 52.25 408 ALA A CA 1
ATOM 3270 C C . ALA A 1 408 ? -48.718 -23.143 44.107 1.00 52.25 408 ALA A C 1
ATOM 3272 O O . ALA A 1 408 ? -49.818 -23.069 43.553 1.00 52.25 408 ALA A O 1
ATOM 3273 N N . ALA A 1 409 ? -48.125 -22.068 44.639 1.00 51.44 409 ALA A N 1
ATOM 3274 C CA . ALA A 1 409 ? -48.726 -20.728 44.665 1.00 51.44 409 ALA A CA 1
ATOM 3275 C C . ALA A 1 409 ? -48.398 -19.874 43.417 1.00 51.44 409 ALA A C 1
ATOM 3277 O O . ALA A 1 409 ? -49.139 -18.946 43.080 1.00 51.44 409 ALA A O 1
ATOM 3278 N N . ILE A 1 410 ? -47.325 -20.209 42.687 1.00 55.53 410 ILE A N 1
ATOM 3279 C CA . ILE A 1 410 ? -46.728 -19.354 41.641 1.00 55.53 410 ILE A CA 1
ATOM 3280 C C . ILE A 1 410 ? -47.174 -19.712 40.210 1.00 55.53 410 ILE A C 1
ATOM 3282 O O . ILE A 1 410 ? -46.866 -18.986 39.266 1.00 55.53 410 ILE A O 1
ATOM 3286 N N . ALA A 1 411 ? -48.049 -20.712 40.037 1.00 54.72 411 ALA A N 1
ATOM 3287 C CA . ALA A 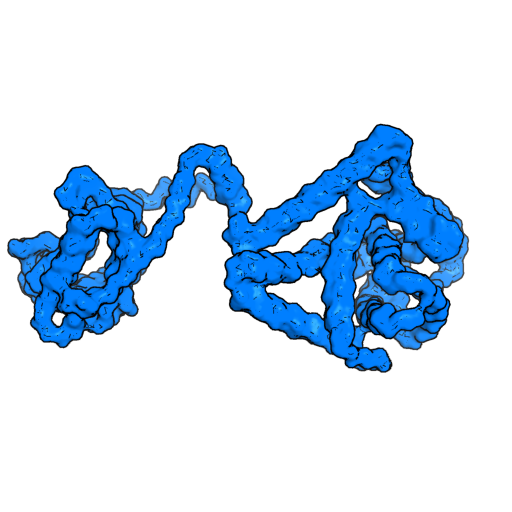1 411 ? -48.610 -21.135 38.739 1.00 54.72 411 ALA A CA 1
ATOM 3288 C C . ALA A 1 411 ? -49.405 -20.048 37.964 1.00 54.72 411 ALA A C 1
ATOM 3290 O O . ALA A 1 411 ? -50.052 -20.330 36.954 1.00 54.72 411 ALA A O 1
ATOM 3291 N N . ARG A 1 412 ? -49.423 -18.801 38.450 1.00 65.06 412 ARG A N 1
ATOM 3292 C CA . ARG A 1 412 ? -50.165 -17.668 37.887 1.00 65.06 412 ARG A CA 1
ATOM 3293 C C . ARG A 1 412 ? -49.338 -16.395 37.677 1.00 65.06 412 ARG A C 1
ATOM 3295 O O . ARG A 1 412 ? -49.936 -15.436 37.183 1.00 65.06 412 ARG A O 1
ATOM 3302 N N . LEU A 1 413 ? -48.058 -16.368 38.058 1.00 79.25 413 LEU A N 1
ATOM 3303 C CA . LEU A 1 413 ? -47.168 -15.213 37.873 1.00 79.25 413 LEU A CA 1
ATOM 3304 C C . LEU A 1 413 ? -46.544 -15.216 36.482 1.00 79.25 413 LEU A C 1
ATOM 3306 O O . LEU A 1 413 ? -46.152 -16.263 35.969 1.00 79.25 413 LEU A O 1
ATOM 3310 N N . ASP A 1 414 ? -46.430 -14.032 35.903 1.00 86.38 414 ASP A N 1
ATOM 3311 C CA . ASP A 1 414 ? -45.738 -13.806 34.644 1.00 86.38 414 ASP A CA 1
ATOM 3312 C C . ASP A 1 414 ? -44.240 -13.523 34.920 1.00 86.38 414 ASP A C 1
ATOM 3314 O O . ASP A 1 414 ? -43.861 -13.057 35.996 1.00 86.38 414 ASP A O 1
ATOM 3318 N N . GLY A 1 415 ? -43.347 -13.838 33.983 1.00 86.56 415 GLY A N 1
ATOM 3319 C CA . GLY A 1 415 ? -41.903 -13.643 34.167 1.00 86.56 415 GLY A CA 1
ATOM 3320 C C . GLY A 1 415 ? -41.491 -12.187 34.008 1.00 86.56 415 GLY A C 1
ATOM 3321 O O . GLY A 1 415 ? -41.214 -11.493 34.987 1.00 86.56 415 GLY A O 1
ATOM 3322 N N . ILE A 1 416 ? -41.455 -11.729 32.760 1.00 91.88 416 ILE A N 1
ATOM 3323 C CA . ILE A 1 416 ? -41.114 -10.351 32.397 1.00 91.88 416 ILE A CA 1
ATOM 3324 C C . ILE A 1 416 ? -42.316 -9.726 31.700 1.00 91.88 416 ILE A C 1
ATOM 3326 O O . ILE A 1 416 ? -42.782 -10.259 30.696 1.00 91.88 416 ILE A O 1
ATOM 3330 N N . SER A 1 417 ? -42.792 -8.587 32.191 1.00 92.75 417 SER A N 1
ATOM 3331 C CA . SER A 1 417 ? -43.852 -7.807 31.550 1.00 92.75 417 SER A CA 1
ATOM 3332 C C . SER A 1 417 ? -43.303 -6.470 31.070 1.00 92.75 417 SER A C 1
ATOM 3334 O O . SER A 1 417 ? -42.838 -5.674 31.883 1.00 92.75 417 SER A O 1
ATOM 3336 N N . LEU A 1 418 ? -43.357 -6.215 29.760 1.00 91.69 418 LEU A N 1
ATOM 3337 C CA . LEU A 1 418 ? -42.993 -4.934 29.151 1.00 91.69 418 LEU A CA 1
ATOM 3338 C C . LEU A 1 418 ? -44.255 -4.221 28.662 1.00 91.69 418 LEU A C 1
ATOM 3340 O O . LEU A 1 418 ? -44.890 -4.690 27.719 1.00 91.69 418 LEU A O 1
ATOM 3344 N N . GLN A 1 419 ? -44.596 -3.083 29.268 1.00 92.31 419 GLN A N 1
ATOM 3345 C CA . GLN A 1 419 ? -45.751 -2.269 28.895 1.00 92.31 419 GLN A CA 1
ATOM 3346 C C . GLN A 1 419 ? -45.313 -0.878 28.424 1.00 92.31 419 GLN A C 1
ATOM 3348 O O . GLN A 1 419 ? -44.615 -0.169 29.145 1.00 92.31 419 GLN A O 1
ATOM 3353 N N . GLN A 1 420 ? -45.737 -0.479 27.218 1.00 89.44 420 GLN A N 1
ATOM 3354 C CA . GLN A 1 420 ? -45.395 0.815 26.603 1.00 89.44 420 GLN A CA 1
ATOM 3355 C C . GLN A 1 420 ? -43.877 1.060 26.512 1.00 89.44 420 GLN A C 1
ATOM 3357 O O . GLN A 1 420 ? -43.376 2.120 26.885 1.00 89.44 420 GLN A O 1
ATOM 3362 N N . VAL A 1 421 ? -43.138 0.067 26.009 1.00 88.88 421 VAL A N 1
ATOM 3363 C CA . VAL A 1 421 ? -41.670 0.105 25.884 1.00 88.88 421 VAL A CA 1
ATOM 3364 C C . VAL A 1 421 ? -41.236 0.127 24.416 1.00 88.88 421 VAL A C 1
ATOM 3366 O O . VAL A 1 421 ? -41.772 -0.623 23.593 1.00 88.88 421 VAL A O 1
ATOM 3369 N N . VAL A 1 422 ? -40.243 0.951 24.079 1.00 88.50 422 VAL A N 1
ATOM 3370 C CA . VAL A 1 422 ? -39.657 1.057 22.737 1.00 88.50 422 VAL A CA 1
ATOM 3371 C C . VAL A 1 422 ? -38.142 0.814 22.731 1.00 88.50 422 VAL A C 1
ATOM 3373 O O . VAL A 1 422 ? -37.472 0.989 23.746 1.00 88.50 422 VAL A O 1
ATOM 3376 N N . ASP A 1 423 ? -37.602 0.365 21.594 1.00 87.94 423 ASP A N 1
ATOM 3377 C CA . ASP A 1 423 ? -36.154 0.257 21.322 1.00 87.94 423 ASP A CA 1
ATOM 3378 C C . ASP A 1 423 ? -35.351 -0.468 22.424 1.00 87.94 423 ASP A C 1
ATOM 3380 O O . ASP A 1 423 ? -34.335 0.014 22.916 1.00 87.94 423 ASP A O 1
ATOM 3384 N N . SER A 1 424 ? -35.834 -1.636 22.850 1.00 89.31 424 SER A N 1
ATOM 3385 C CA . SER A 1 424 ? -35.342 -2.357 24.037 1.00 89.31 424 SER A CA 1
ATOM 3386 C C . SER A 1 424 ? -34.894 -3.783 23.700 1.00 89.31 424 SER A C 1
ATOM 3388 O O . SER A 1 424 ? -35.245 -4.317 22.644 1.00 89.31 424 SER A O 1
ATOM 3390 N N . SER A 1 425 ? -34.106 -4.430 24.569 1.00 91.00 425 SER A N 1
ATOM 3391 C CA . SER A 1 425 ? -33.610 -5.789 24.296 1.00 91.00 425 SER A CA 1
ATOM 3392 C C . SER A 1 425 ? -33.585 -6.733 25.493 1.00 91.00 425 SER A C 1
ATOM 3394 O O . SER A 1 425 ? -33.220 -6.355 26.602 1.00 91.00 425 SER A O 1
ATOM 3396 N N . LEU A 1 426 ? -33.857 -8.006 25.225 1.00 90.75 426 LEU A N 1
ATOM 3397 C CA . LEU A 1 426 ? -33.739 -9.118 26.162 1.00 90.75 426 LEU A CA 1
ATOM 3398 C C . LEU A 1 426 ? -32.736 -10.118 25.586 1.00 90.75 426 LEU A C 1
ATOM 3400 O O . LEU A 1 426 ? -32.999 -10.707 24.536 1.00 90.75 426 LEU A O 1
ATOM 3404 N N . SER A 1 427 ? -31.585 -10.300 26.234 1.00 89.12 427 SER A N 1
ATOM 3405 C CA . SER A 1 427 ? -30.513 -11.147 25.700 1.00 89.12 427 SER A CA 1
ATOM 3406 C C . SER A 1 427 ? -29.919 -12.101 26.728 1.00 89.12 427 SER A C 1
ATOM 3408 O O . SER A 1 427 ? -29.608 -11.685 27.835 1.00 89.12 427 SER A O 1
ATOM 3410 N N . ASN A 1 428 ? -29.662 -13.359 26.366 1.00 89.25 428 ASN A N 1
ATOM 3411 C CA . ASN A 1 428 ? -29.001 -14.334 27.252 1.00 89.25 428 ASN A CA 1
ATOM 3412 C C . ASN A 1 428 ? -29.705 -14.466 28.615 1.00 89.25 428 ASN A C 1
ATOM 3414 O O . ASN A 1 428 ? -29.079 -14.287 29.662 1.00 89.25 428 ASN A O 1
ATOM 3418 N N . LEU A 1 429 ? -31.011 -14.728 28.601 1.00 89.69 429 LEU A N 1
ATOM 3419 C CA . LEU A 1 429 ? -31.818 -14.924 29.808 1.00 89.69 429 LEU A CA 1
ATOM 3420 C C . LEU A 1 429 ? -32.295 -16.374 29.885 1.00 89.69 429 LEU A C 1
ATOM 3422 O O . LEU A 1 429 ? -32.597 -16.984 28.859 1.00 89.69 429 LEU A O 1
ATOM 3426 N N . ALA A 1 430 ? -32.411 -16.919 31.092 1.00 88.94 430 ALA A N 1
ATOM 3427 C CA . ALA A 1 430 ? -33.097 -18.188 31.322 1.00 88.94 430 ALA A CA 1
ATOM 3428 C C . ALA A 1 430 ? -34.322 -17.964 32.209 1.00 88.94 430 ALA A C 1
ATOM 3430 O O . ALA A 1 430 ? -34.261 -17.226 33.183 1.00 88.94 430 ALA A O 1
ATOM 3431 N N . ILE A 1 431 ? -35.443 -18.593 31.883 1.00 88.56 431 ILE A N 1
ATOM 3432 C CA . ILE A 1 431 ? -36.681 -18.498 32.652 1.00 88.56 431 ILE A CA 1
ATOM 3433 C C . ILE A 1 431 ? -37.095 -19.920 33.030 1.00 88.56 431 ILE A C 1
ATOM 3435 O O . ILE A 1 431 ? -37.294 -20.783 32.165 1.00 88.56 431 ILE A O 1
ATOM 3439 N N . ALA A 1 432 ? -37.160 -20.184 34.333 1.00 82.44 432 ALA A N 1
ATOM 3440 C CA . ALA A 1 432 ? -37.516 -21.490 34.868 1.00 82.44 432 ALA A CA 1
ATOM 3441 C C . ALA A 1 432 ? -39.012 -21.805 34.666 1.00 82.44 432 ALA A C 1
ATOM 3443 O O . ALA A 1 432 ? -39.833 -20.933 34.377 1.00 82.44 432 ALA A O 1
ATOM 3444 N N . ALA A 1 433 ? -39.361 -23.089 34.776 1.00 73.19 433 ALA A N 1
ATOM 3445 C CA . ALA A 1 433 ? -40.736 -23.563 34.636 1.00 73.19 433 ALA A CA 1
ATOM 3446 C C . ALA A 1 433 ? -41.621 -23.099 35.808 1.00 73.19 433 ALA A C 1
ATOM 3448 O O . ALA A 1 433 ? -41.120 -22.837 36.896 1.00 73.19 433 ALA A O 1
ATOM 3449 N N . GLY A 1 434 ? -42.940 -23.058 35.599 1.00 71.38 434 GLY A N 1
ATOM 3450 C CA . GLY A 1 434 ? -43.916 -22.742 36.651 1.00 71.38 434 GLY A CA 1
ATOM 3451 C C . GLY A 1 434 ? -44.518 -21.338 36.572 1.00 71.38 434 GLY A C 1
ATOM 3452 O O . GLY A 1 434 ? -45.469 -21.061 37.293 1.00 71.38 434 GLY A O 1
ATOM 3453 N N . LEU A 1 435 ? -44.028 -20.487 35.665 1.00 78.69 435 LEU A N 1
ATOM 3454 C CA . LEU A 1 435 ? -44.647 -19.200 35.334 1.00 78.69 435 LEU A CA 1
ATOM 3455 C C . LEU A 1 435 ? -45.785 -19.384 34.324 1.00 78.69 435 LEU A C 1
ATOM 3457 O O . LEU A 1 435 ? -45.747 -20.295 33.495 1.00 78.69 435 LEU A O 1
ATOM 3461 N N . ARG A 1 436 ? -46.783 -18.500 34.386 1.00 80.75 436 ARG A N 1
ATOM 3462 C CA . ARG A 1 436 ? -47.934 -18.486 33.478 1.00 80.75 436 ARG A CA 1
ATOM 3463 C C . ARG A 1 436 ? -47.517 -18.047 32.077 1.00 80.75 436 ARG A C 1
ATOM 3465 O O . ARG A 1 436 ? -47.658 -18.825 31.144 1.00 80.75 436 ARG A O 1
ATOM 3472 N N . GLU A 1 437 ? -46.984 -16.834 31.953 1.00 86.19 437 GLU A N 1
ATOM 3473 C CA . GLU A 1 437 ? -46.384 -16.323 30.719 1.00 86.19 437 GLU A CA 1
ATOM 3474 C C . GLU A 1 437 ? -44.930 -15.902 30.988 1.00 86.19 437 GLU A C 1
ATOM 3476 O O . GLU A 1 437 ? -44.695 -15.003 31.797 1.00 86.19 437 GLU A O 1
ATOM 3481 N N . PRO A 1 438 ? -43.920 -16.512 30.340 1.00 85.62 438 PRO A N 1
ATOM 3482 C CA . PRO A 1 438 ? -42.517 -16.144 30.550 1.00 85.62 438 PRO A CA 1
ATOM 3483 C C . PRO A 1 438 ? -42.198 -14.696 30.154 1.00 85.62 438 PRO A C 1
ATOM 3485 O O . PRO A 1 438 ? -41.375 -14.043 30.798 1.00 85.62 438 PRO A O 1
ATOM 3488 N N . LEU A 1 439 ? -42.844 -14.199 29.096 1.00 89.56 439 LEU A N 1
ATOM 3489 C CA . LEU A 1 439 ? -42.645 -12.860 28.550 1.00 89.56 439 LEU A CA 1
ATOM 3490 C C . LEU A 1 439 ? -43.975 -12.294 28.035 1.00 89.56 439 LEU A C 1
ATOM 3492 O O . LEU A 1 439 ? -44.571 -12.860 27.122 1.00 89.56 439 LEU A O 1
ATOM 3496 N N . MET A 1 440 ? -44.397 -11.152 28.575 1.00 90.25 440 MET A N 1
ATOM 3497 C CA . MET A 1 440 ? -45.560 -10.387 28.131 1.00 90.25 440 MET A CA 1
ATOM 3498 C C . MET A 1 440 ? -45.099 -9.069 27.500 1.00 90.25 440 MET A C 1
ATOM 3500 O O . MET A 1 440 ? -44.307 -8.335 28.089 1.00 90.25 440 MET A O 1
ATOM 3504 N N . LEU A 1 441 ? -45.600 -8.768 26.301 1.00 89.56 441 LEU A N 1
ATOM 3505 C CA . LEU A 1 441 ? -45.325 -7.529 25.576 1.00 89.56 441 LEU A CA 1
ATOM 3506 C C . LEU A 1 441 ? -46.652 -6.811 25.302 1.00 89.56 441 LEU A C 1
ATOM 3508 O O . LEU A 1 441 ? -47.462 -7.305 24.519 1.00 89.56 441 LEU A O 1
ATOM 3512 N N . ASP A 1 442 ? -46.868 -5.654 25.924 1.00 88.38 442 ASP A N 1
ATOM 3513 C CA . ASP A 1 442 ? -48.060 -4.821 25.745 1.00 88.38 442 ASP A CA 1
ATOM 3514 C C . ASP A 1 442 ? -47.677 -3.434 25.206 1.00 88.38 442 ASP A C 1
ATOM 3516 O O . ASP A 1 442 ? -46.850 -2.723 25.776 1.00 88.38 442 ASP A O 1
ATOM 3520 N N . GLN A 1 443 ? -48.262 -3.044 24.071 1.00 86.44 443 GLN A N 1
ATOM 3521 C CA . GLN A 1 443 ? -47.988 -1.765 23.394 1.00 86.44 443 GLN A CA 1
ATOM 3522 C C . GLN A 1 443 ? -46.488 -1.470 23.157 1.00 86.44 443 GLN A C 1
ATOM 3524 O O . GLN A 1 443 ? -46.053 -0.320 23.210 1.00 86.44 443 GLN A O 1
ATOM 3529 N N . THR A 1 444 ? -45.682 -2.501 22.881 1.00 86.38 444 THR A N 1
ATOM 3530 C CA . THR A 1 444 ? -44.233 -2.359 22.660 1.00 86.38 444 THR A CA 1
ATOM 3531 C C . THR A 1 444 ? -43.856 -2.174 21.188 1.00 86.38 444 THR A C 1
ATOM 3533 O O . THR A 1 444 ? -44.521 -2.725 20.307 1.00 86.38 444 THR A O 1
ATOM 3536 N N . LYS A 1 445 ? -42.737 -1.495 20.900 1.00 82.12 445 LYS A N 1
ATOM 3537 C CA . LYS A 1 445 ? -42.197 -1.330 19.535 1.00 82.12 445 LYS A CA 1
ATOM 3538 C C . LYS A 1 445 ? -40.690 -1.597 19.494 1.00 82.12 445 LYS A C 1
ATOM 3540 O O . LYS A 1 445 ? -39.962 -1.113 20.344 1.00 82.12 445 LYS A O 1
ATOM 3545 N N . ASN A 1 446 ? -40.213 -2.314 18.474 1.00 85.31 446 ASN A N 1
ATOM 3546 C CA . ASN A 1 446 ? -38.783 -2.589 18.261 1.00 85.31 446 ASN A CA 1
ATOM 3547 C C . ASN A 1 446 ? -38.083 -3.264 19.465 1.00 85.31 446 ASN A C 1
ATOM 3549 O O . ASN A 1 446 ? -37.079 -2.776 19.979 1.00 85.31 446 ASN A O 1
ATOM 3553 N N . ILE A 1 447 ? -38.636 -4.391 19.929 1.00 85.44 447 ILE A N 1
ATOM 3554 C CA . ILE A 1 447 ? -38.046 -5.200 21.005 1.00 85.44 447 ILE A CA 1
ATOM 3555 C C . ILE A 1 447 ? -37.211 -6.331 20.402 1.00 85.44 447 ILE A C 1
ATOM 3557 O O . ILE A 1 447 ? -37.733 -7.167 19.661 1.00 85.44 447 ILE A O 1
ATOM 3561 N N . LYS A 1 448 ? -35.921 -6.384 20.740 1.00 86.94 448 LYS A N 1
ATOM 3562 C CA . LYS A 1 448 ? -34.996 -7.435 20.300 1.00 86.94 448 LYS A CA 1
ATOM 3563 C C . LYS A 1 448 ? -34.904 -8.538 21.356 1.00 86.94 448 LYS A C 1
ATOM 3565 O O . LYS A 1 448 ? -34.513 -8.266 22.485 1.00 86.94 448 LYS A O 1
ATOM 3570 N N . VAL A 1 449 ? -35.227 -9.779 20.999 1.00 85.94 449 VAL A N 1
ATOM 3571 C CA . VAL A 1 449 ? -35.142 -10.940 21.906 1.00 85.94 449 VAL A CA 1
ATOM 3572 C C . VAL A 1 449 ? -34.132 -11.940 21.346 1.00 85.94 449 VAL A C 1
ATOM 3574 O O . VAL A 1 449 ? -34.331 -12.465 20.254 1.00 85.94 449 VAL A O 1
ATOM 3577 N N . GLU A 1 450 ? -33.042 -12.202 22.071 1.00 81.75 450 GLU A N 1
ATOM 3578 C CA . GLU A 1 450 ? -31.934 -13.060 21.622 1.00 81.75 450 GLU A CA 1
ATOM 3579 C C . GLU A 1 450 ? -31.502 -14.041 22.716 1.00 81.75 450 GLU A C 1
ATOM 3581 O O . GLU A 1 450 ? -31.214 -13.645 23.838 1.00 81.75 450 GLU A O 1
ATOM 3586 N N . HIS A 1 451 ? -31.387 -15.334 22.400 1.00 79.94 451 HIS A N 1
ATOM 3587 C CA . HIS A 1 451 ? -30.887 -16.343 23.351 1.00 79.94 451 HIS A CA 1
ATOM 3588 C C . HIS A 1 451 ? -31.637 -16.355 24.701 1.00 79.94 451 HIS A C 1
ATOM 3590 O O . HIS A 1 451 ? -31.031 -16.526 25.758 1.00 79.94 451 HIS A O 1
ATOM 3596 N N . VAL A 1 452 ? -32.957 -16.152 24.673 1.00 80.69 452 VAL A N 1
ATOM 3597 C CA . VAL A 1 452 ? -33.820 -16.327 25.848 1.00 80.69 452 VAL A CA 1
ATOM 3598 C C . VAL A 1 452 ? -34.340 -17.762 25.860 1.00 80.69 452 VAL A C 1
ATOM 3600 O O . VAL A 1 452 ? -34.951 -18.202 24.886 1.00 80.69 452 VAL A O 1
ATOM 3603 N N . ALA A 1 453 ? -34.087 -18.499 26.939 1.00 80.12 453 ALA A N 1
ATOM 3604 C CA . ALA A 1 453 ? -34.494 -19.892 27.089 1.00 80.12 453 ALA A CA 1
ATOM 3605 C C . ALA A 1 453 ? -35.589 -20.048 28.150 1.00 80.12 453 ALA A C 1
ATOM 3607 O O . ALA A 1 453 ? -35.439 -19.577 29.272 1.00 80.12 453 ALA A O 1
ATOM 3608 N N . VAL A 1 454 ? -36.657 -20.772 27.820 1.00 76.38 454 VAL A N 1
ATOM 3609 C CA . VAL A 1 454 ? -37.701 -21.219 28.753 1.00 76.38 454 VAL A CA 1
ATOM 3610 C C . VAL A 1 454 ? -37.592 -22.731 28.850 1.00 76.38 454 VAL A C 1
ATOM 3612 O O . VAL A 1 454 ? -37.599 -23.409 27.826 1.00 76.38 454 VAL A O 1
ATOM 3615 N N . GLN A 1 455 ? -37.442 -23.280 30.057 1.00 66.31 455 GLN A N 1
ATOM 3616 C CA . GLN A 1 455 ? -37.244 -24.732 30.249 1.00 66.31 455 GLN A CA 1
ATOM 3617 C C . GLN A 1 455 ? -36.022 -25.305 29.489 1.00 66.31 455 GLN A C 1
ATOM 3619 O O . GLN A 1 455 ? -36.029 -26.457 29.058 1.00 66.31 455 GLN A O 1
ATOM 3624 N N . GLY A 1 456 ? -34.986 -24.493 29.248 1.00 54.25 456 GLY A N 1
ATOM 3625 C CA . GLY A 1 456 ? -33.835 -24.897 28.429 1.00 54.25 456 GLY A CA 1
ATOM 3626 C C . GLY A 1 456 ? -34.124 -25.000 26.922 1.00 54.25 456 GLY A C 1
ATOM 3627 O O . GLY A 1 456 ? -33.271 -25.469 26.173 1.00 54.25 456 GLY A O 1
ATOM 3628 N N . ARG A 1 457 ? -35.298 -24.545 26.456 1.00 46.03 457 ARG A N 1
ATOM 3629 C CA . ARG A 1 457 ? -35.649 -24.415 25.035 1.00 46.03 457 ARG A CA 1
ATOM 3630 C C . ARG A 1 457 ? -35.690 -22.934 24.633 1.00 46.03 457 ARG A C 1
ATOM 3632 O O . ARG A 1 457 ? -36.231 -22.129 25.387 1.00 46.03 457 ARG A O 1
ATOM 3639 N N . PRO A 1 458 ? -35.134 -22.542 23.477 1.00 50.00 458 PRO A N 1
ATOM 3640 C CA . PRO A 1 458 ? -35.147 -21.147 23.041 1.00 50.00 458 PRO A CA 1
ATOM 3641 C C . PRO A 1 458 ? -36.577 -20.661 22.749 1.00 50.00 458 PRO A C 1
ATOM 3643 O O . PRO A 1 458 ? -37.347 -21.365 22.095 1.00 50.00 458 PRO A O 1
ATOM 3646 N N . ILE A 1 459 ? -36.923 -19.451 23.205 1.00 52.47 459 ILE A N 1
ATOM 3647 C CA . ILE A 1 459 ? -38.163 -18.762 22.819 1.00 52.47 459 ILE A CA 1
ATOM 3648 C C . ILE A 1 459 ? -38.026 -18.324 21.353 1.00 52.47 459 ILE A C 1
ATOM 3650 O O . ILE A 1 459 ? -37.097 -17.591 21.012 1.00 52.47 459 ILE A O 1
ATOM 3654 N N . GLN A 1 460 ? -38.944 -18.751 20.481 1.00 42.25 460 GLN A N 1
ATOM 3655 C CA . GLN A 1 460 ? -39.052 -18.180 19.135 1.00 42.25 460 GLN A CA 1
ATOM 3656 C C . GLN A 1 460 ? -39.731 -16.803 19.208 1.00 42.25 460 GLN A C 1
ATOM 3658 O O . GLN A 1 460 ? -40.731 -16.664 19.916 1.00 42.25 460 GLN A O 1
ATOM 3663 N N . PRO A 1 461 ? -39.220 -15.781 18.497 1.00 37.88 461 PRO A N 1
ATOM 3664 C CA . PRO A 1 461 ? -39.837 -14.460 18.486 1.00 37.88 461 PRO A CA 1
ATOM 3665 C C . PRO A 1 461 ? -41.270 -14.533 17.922 1.00 37.88 461 PRO A C 1
ATOM 3667 O O . PRO A 1 461 ? -41.531 -15.336 17.022 1.00 37.88 461 PRO A O 1
ATOM 3670 N N . PRO A 1 462 ? -42.211 -13.704 18.414 1.00 36.59 462 PRO A N 1
ATOM 3671 C CA . PRO A 1 462 ? -43.562 -13.653 17.866 1.00 36.59 462 PRO A CA 1
ATOM 3672 C C . PRO A 1 462 ? -43.525 -13.281 16.374 1.00 36.59 462 PRO A C 1
ATOM 3674 O O . PRO A 1 462 ? -42.758 -12.413 15.959 1.00 36.59 462 PRO A O 1
ATOM 3677 N N . ALA A 1 463 ? -44.373 -13.936 15.576 1.00 34.62 463 ALA A N 1
ATOM 3678 C CA . ALA A 1 463 ? -44.336 -14.017 14.108 1.00 34.62 463 ALA A CA 1
ATOM 3679 C C . ALA A 1 463 ? -44.565 -12.704 13.311 1.00 34.62 463 ALA A C 1
ATOM 3681 O O . ALA A 1 463 ? -44.929 -12.755 12.139 1.00 34.62 463 ALA A O 1
ATOM 3682 N N . ASN A 1 464 ? -44.342 -11.523 13.895 1.00 36.78 464 ASN A N 1
ATOM 3683 C CA . ASN A 1 464 ? -44.613 -10.227 13.258 1.00 36.78 464 ASN A CA 1
ATOM 3684 C C . ASN A 1 464 ? -43.370 -9.393 12.893 1.00 36.78 464 ASN A C 1
ATOM 3686 O O . ASN A 1 464 ? -43.522 -8.245 12.480 1.00 36.78 464 ASN A O 1
ATOM 3690 N N . THR A 1 465 ? -42.152 -9.934 12.978 1.00 37.31 465 THR A N 1
ATOM 3691 C CA . THR A 1 465 ? -40.917 -9.197 12.622 1.00 37.31 465 THR A CA 1
ATOM 3692 C C . THR A 1 465 ? -40.286 -9.577 11.274 1.00 37.31 465 THR A C 1
ATOM 3694 O O . THR A 1 465 ? -39.357 -8.906 10.832 1.00 37.31 465 THR A O 1
ATOM 3697 N N . GLU A 1 466 ? -40.822 -10.553 10.533 1.00 29.89 466 GLU A N 1
ATOM 3698 C CA . GLU A 1 466 ? -40.308 -10.945 9.207 1.00 29.89 466 GLU A CA 1
ATOM 3699 C C . GLU A 1 466 ? -41.066 -10.300 8.031 1.00 29.89 466 GLU A C 1
ATOM 3701 O O . GLU A 1 466 ? -41.636 -10.978 7.181 1.00 29.89 466 GLU A O 1
ATOM 3706 N N . LYS A 1 467 ? -41.055 -8.969 7.918 1.00 29.45 467 LYS A N 1
ATOM 3707 C CA . LYS A 1 467 ? -41.331 -8.296 6.629 1.00 29.45 467 LYS A CA 1
ATOM 3708 C C . LYS A 1 467 ? -40.524 -7.010 6.479 1.00 29.45 467 LYS A C 1
ATOM 3710 O O . LYS A 1 467 ? -41.104 -5.943 6.351 1.00 29.45 467 LYS A O 1
ATOM 3715 N N . LEU A 1 468 ? -39.190 -7.094 6.483 1.00 30.34 468 LEU A N 1
ATOM 3716 C CA . LEU A 1 468 ? -38.343 -5.995 5.975 1.00 30.34 468 LEU A CA 1
ATOM 3717 C C . LEU A 1 468 ? -36.894 -6.394 5.639 1.00 30.34 468 LEU A C 1
ATOM 3719 O O . LEU A 1 468 ? -35.988 -5.574 5.707 1.00 30.34 468 LEU A O 1
ATOM 3723 N N . ALA A 1 469 ? -36.666 -7.640 5.217 1.00 28.42 469 ALA A N 1
ATOM 3724 C CA . ALA A 1 469 ? -35.347 -8.098 4.768 1.00 28.42 469 ALA A CA 1
ATOM 3725 C C . ALA A 1 469 ? -35.413 -8.889 3.449 1.00 28.42 469 ALA A C 1
ATOM 3727 O O . ALA A 1 469 ? -34.818 -9.950 3.324 1.00 28.42 469 ALA A O 1
ATOM 3728 N N . LYS A 1 470 ? -36.164 -8.388 2.460 1.00 30.59 470 LYS A N 1
ATOM 3729 C CA . LYS A 1 470 ? -36.041 -8.769 1.036 1.00 30.59 470 LYS A CA 1
ATOM 3730 C C . LYS A 1 470 ? -36.418 -7.587 0.132 1.00 30.59 470 LYS A C 1
ATOM 3732 O O . LYS A 1 470 ? -37.364 -7.672 -0.637 1.00 30.59 470 LYS A O 1
ATOM 3737 N N . SER A 1 471 ? -35.689 -6.480 0.259 1.00 33.06 471 SER A N 1
ATOM 3738 C CA . SER A 1 471 ? -35.413 -5.535 -0.836 1.00 33.06 471 SER A CA 1
ATOM 3739 C C . SER A 1 471 ? -34.480 -4.433 -0.328 1.00 33.06 471 SER A C 1
ATOM 3741 O O . SER A 1 471 ? -34.951 -3.387 0.116 1.00 33.06 471 SER A O 1
ATOM 3743 N N . MET A 1 472 ? -33.175 -4.690 -0.358 1.00 31.33 472 MET A N 1
ATOM 3744 C CA . MET A 1 472 ? -32.119 -3.710 -0.640 1.00 31.33 472 MET A CA 1
ATOM 3745 C C . MET A 1 472 ? -30.788 -4.434 -0.785 1.00 31.33 472 MET A C 1
ATOM 3747 O O . MET A 1 472 ? -30.497 -5.283 0.086 1.00 31.33 472 MET A O 1
#

pLDDT: mean 83.79, std 14.74, range [28.42, 97.12]

Sequence (472 aa):
GSYFFSEWFHLRFAQRHMQMCSDSLSHKVMCLTGRFSLFRAETALKPSFAAQLEQDYLNDWLWGRFKFLSGDDKSTWYWLLRHKYDMFYVPDAIVNSIETLSGSVVDRAYNNMRRWYGNMLRNNGRAISLGPVTTGWFTWWSLCDQRISFWTCLITPGFLLLSLLQGYWKAAAVVVFWVITSRSLMLMLTFWGRDSTLKLIHLPLLLLSQWGGSLVKIWTQMNLAQQKWTNRSSQSISAHGQGVERAVKLGTSRLLLYVQLFVFGIFLCWLTGNLSPAWDIAGLRLNQQTSANPAPQVIEVMDHGVWPNDGQDDGKALQALIDTLSAESSANHPVELRLPIGELELQQPVTISRSQLTLKGQGPGRTVLAAHFDRSKASSILQVQPSRSAALDHIHFTGFTLQPTDTAAIARLDGISLQQVVDSSLSNLAIAAGLREPLMLDQTKNIKVEHVAVQGRPIQPPANTEKLAKSM